Protein AF-A0A7R9KH87-F1 (afdb_monomer)

Radius of gyration: 23.52 Å; Cα contacts (8 Å, |Δi|>4): 520; chains: 1; bounding box: 60×55×58 Å

Secondary structure (DSSP, 8-state):
-PPPPHHHHHHHHHHHHHHH-THHHHS-TTTSEEEEPS--SSSEEEEEE--TT---S-SEEEEEE--STTGGG---------SSEEE--HHHHT-HHHHHHHHHHHHHHHT---SS-STHHHHHHHIIIIIGGGSHHHHHHHHSHHHHHHHHTT-HHHHH--HHHHHHHHHHHHHHTTPPEEEE-S---GGGEEEEEETTEEEEEE--GGG-EEEEHHHHHHHHHHTTT--TTSPP----HHHHHHHHHHHHHHHHHHH-THHHHSGGGSHHHHHHHHS--GGGS-----TTGGGS-PPPHHHHHHHHHHHHHHH-THHHHS-TTT-EEEE-S--SSEEEEEEE--TTS--S--EEEEEEE-GGGGGGT----EEEEE-

Sequence (379 aa):
MLHVSAEDRLNVYELCKTYLGGEWADVCADDLAIKPATGGVVSKLLYCFLPDTMSAKYSKVVVKYHDDLLADAGVNTTHLLTVNSHYFNASDDLNPKTVALLAQKLAKMHSQDMPIPKDRTEVYMRMIFEEWLKEPDIESLRHGLVRREIQKNNLKTLMSTDLVAEMAWVREVMVSLNSPVVFSHNDLNRRNILVTNNNSDVDVYIIDFDWSCYMYRGADLGDYFVNWCQQDYGPEVFPTDDQMLVFIDAYIRELTAINGNSFAQLEINSRQRLIKEAKPKAENRIKMKHNNIHNILIVSAEDRLNVYELCKTYLGGEWADVCADDLVIKPATGGFVNKLLYCFLPDTIPAKYPKVVVKYANDDLEEIGVNITHLLAMN

Solvent-accessible surface area (backbone atoms only — not comparable to full-atom values): 21996 Å² total; per-residue (Å²): 129,88,80,77,51,73,65,59,53,50,53,51,44,53,50,41,30,72,74,65,39,71,64,47,50,70,56,51,75,88,58,46,46,73,41,77,45,92,58,68,92,79,38,50,34,35,36,38,32,58,46,92,89,56,93,46,100,67,47,47,36,34,44,41,51,62,84,76,82,59,74,92,63,86,70,87,62,69,56,78,50,66,88,56,53,46,62,46,47,52,72,43,68,71,31,69,69,55,34,26,45,44,23,34,54,51,30,56,45,42,69,46,87,65,104,61,70,72,67,40,37,60,54,52,49,42,43,63,71,53,50,57,64,65,36,69,66,54,52,18,54,72,77,33,70,58,30,51,50,39,60,75,68,63,40,58,67,67,74,71,50,58,63,67,61,51,48,52,48,51,53,52,52,59,59,72,64,68,51,60,74,23,41,36,46,69,61,45,39,49,85,32,27,38,36,33,59,59,95,87,45,75,50,64,43,82,51,79,62,88,64,43,44,28,28,45,49,30,51,37,44,23,40,36,44,67,48,35,62,49,47,103,87,50,74,93,42,69,71,51,71,76,62,46,43,53,31,52,52,31,21,47,50,42,40,21,71,74,68,33,76,68,47,59,69,36,70,81,56,28,71,72,42,53,50,40,44,37,53,68,71,68,86,87,62,75,85,73,74,68,90,59,64,84,62,74,67,65,73,47,76,64,57,49,50,54,51,44,53,49,40,28,72,72,67,34,72,73,47,49,72,55,50,74,89,59,50,45,71,42,65,44,93,67,59,94,78,34,52,32,31,38,37,32,58,45,91,86,58,92,52,96,58,45,32,34,38,43,40,38,65,53,81,90,38,59,88,74,69,65,71,77,78,50,80,45,79,41,130

pLDDT: mean 73.92, std 18.5, range [27.06, 98.69]

Nearest PDB structures (foldseek):
  3g15-assembly1_A  TM=7.773E-01  e=1.548E-14  Homo sapiens
  4da5-assembly1_A  TM=7.658E-01  e=1.466E-14  Homo sapiens
  8bi5-assembly1_A  TM=7.638E-01  e=1.389E-14  Homo sapiens
  5fut-assembly1_A  TM=7.683E-01  e=2.033E-14  Homo sapiens
  3f2r-assembly1_A  TM=7.725E-01  e=3.504E-14  Homo sapiens

Mean predicted aligned error: 15.76 Å

InterPro domains:
  IPR011009 Protein kinase-like domain superfamily [SSF56112] (5-262)
  IPR011009 Protein kinase-like domain superfamily [SSF56112] (299-365)

Foldseek 3Di:
DDDQDPVNLVVVLVVQLPPVDDLSVVDDSVQWDKDWDPFDQFWTKIKIAHHPPDDDPARIFIAIDGDPPCPPPPDRDGDGDHDQKDQFAQVLLVDLVSLLQVLLVQLVQQPDDDPDDQCVAVVVLCCQLPVVCPPVVVVCCVPNPVVVVCVVLVVVVSNPDPVNVVSVVVSVLLVVLVADWGFHQLQLARSQKMWGQDPNDIHIDGHDSVVTDTHGPLSNLQNHQQRHNDDPLDPRDGDDLVSSCSSLVSNLVSNCVVVHPVSAVDPCSDSVSSCCSNQVDCPVDDPPVPVCPSSVFDQDPVNLVVVLCVQLVPVDDLSVVDDSVQKDKGWDDHCPFKTKIKIAHPPVRDDPQRIKIAIGGDPVCVVVVDDGDDIGGDD

Organism: NCBI:txid1979941

Structure (mmCIF, N/CA/C/O backbone):
data_AF-A0A7R9KH87-F1
#
_entry.id   AF-A0A7R9KH87-F1
#
loop_
_atom_site.group_PDB
_atom_site.id
_atom_site.type_symbol
_atom_site.label_atom_id
_atom_site.label_alt_id
_atom_site.label_comp_id
_atom_site.label_asym_id
_atom_site.label_entity_id
_atom_site.label_seq_id
_atom_site.pdbx_PDB_ins_code
_atom_site.Cartn_x
_atom_site.Cartn_y
_atom_site.Cartn_z
_atom_site.occupancy
_atom_site.B_iso_or_equiv
_atom_site.auth_seq_id
_atom_site.auth_comp_id
_atom_site.auth_asym_id
_atom_site.auth_atom_id
_atom_site.pdbx_PDB_model_num
ATOM 1 N N . MET A 1 1 ? 15.588 5.108 -27.211 1.00 34.94 1 MET A N 1
ATOM 2 C CA . MET A 1 1 ? 14.186 5.449 -26.874 1.00 34.94 1 MET A CA 1
ATOM 3 C C . MET A 1 1 ? 13.397 4.154 -26.884 1.00 34.94 1 MET A C 1
ATOM 5 O O . MET A 1 1 ? 13.546 3.414 -27.844 1.00 34.94 1 MET A O 1
ATOM 9 N N . LEU A 1 2 ? 12.632 3.854 -25.831 1.00 47.56 2 LEU A N 1
ATOM 10 C CA . LEU A 1 2 ? 11.713 2.708 -25.817 1.00 47.56 2 LEU A CA 1
ATOM 11 C C . LEU A 1 2 ? 10.670 2.895 -26.931 1.00 47.56 2 LEU A C 1
ATOM 13 O O . LEU A 1 2 ? 10.039 3.952 -26.999 1.00 47.56 2 LEU A O 1
ATOM 17 N N . HIS A 1 3 ? 10.538 1.912 -27.818 1.00 63.97 3 HIS A N 1
ATOM 18 C CA . HIS A 1 3 ? 9.621 1.957 -28.956 1.00 63.97 3 HIS A CA 1
ATOM 19 C C . HIS A 1 3 ? 8.266 1.357 -28.547 1.00 63.97 3 HIS A C 1
ATOM 21 O O . HIS A 1 3 ? 8.225 0.253 -28.014 1.00 63.97 3 HIS A O 1
ATOM 27 N N . VAL A 1 4 ? 7.162 2.071 -28.786 1.00 71.25 4 VAL A N 1
ATOM 28 C CA . VAL A 1 4 ? 5.791 1.546 -28.600 1.00 71.25 4 VAL A CA 1
ATOM 29 C C . VAL A 1 4 ? 5.431 0.719 -29.834 1.00 71.25 4 VAL A C 1
ATOM 31 O O . VAL A 1 4 ? 5.659 1.195 -30.947 1.00 71.25 4 VAL A O 1
ATOM 34 N N . SER A 1 5 ? 4.929 -0.509 -29.677 1.00 78.50 5 SER A N 1
ATOM 35 C CA . SER A 1 5 ? 4.616 -1.366 -30.831 1.00 78.50 5 SER A CA 1
ATOM 36 C C . SER A 1 5 ? 3.510 -0.744 -31.702 1.00 78.50 5 SER A C 1
ATOM 38 O O . SER A 1 5 ? 2.718 0.073 -31.232 1.00 78.50 5 SER A O 1
ATOM 40 N N . ALA A 1 6 ? 3.457 -1.093 -32.992 1.00 78.44 6 ALA A N 1
ATOM 41 C CA . ALA A 1 6 ? 2.403 -0.592 -33.882 1.00 78.44 6 ALA A CA 1
ATOM 42 C C . ALA A 1 6 ? 1.002 -1.034 -33.416 1.00 78.44 6 ALA A C 1
ATOM 44 O O . ALA A 1 6 ? 0.049 -0.266 -33.514 1.00 78.44 6 ALA A O 1
ATOM 45 N N . GLU A 1 7 ? 0.912 -2.242 -32.862 1.00 78.62 7 GLU A N 1
ATOM 46 C CA . GLU A 1 7 ? -0.296 -2.803 -32.259 1.00 78.62 7 GLU A CA 1
ATOM 47 C C . GLU A 1 7 ? -0.723 -2.022 -31.012 1.00 78.62 7 GLU A C 1
ATOM 49 O O . GLU A 1 7 ? -1.852 -1.543 -30.941 1.00 78.62 7 GLU A O 1
ATOM 54 N N . ASP A 1 8 ? 0.206 -1.780 -30.085 1.00 73.50 8 ASP A N 1
ATOM 55 C CA . ASP A 1 8 ? -0.040 -0.993 -28.878 1.00 73.50 8 ASP A CA 1
ATOM 56 C C . ASP A 1 8 ? -0.500 0.435 -29.237 1.00 73.50 8 ASP A C 1
ATOM 58 O O . ASP A 1 8 ? -1.404 0.980 -28.602 1.00 73.50 8 ASP A O 1
ATOM 62 N N . ARG A 1 9 ? 0.095 1.048 -30.276 1.00 82.62 9 ARG A N 1
ATOM 63 C CA . ARG A 1 9 ? -0.318 2.374 -30.775 1.00 82.62 9 ARG A CA 1
ATOM 64 C C . ARG A 1 9 ? -1.752 2.364 -31.299 1.00 82.62 9 ARG A C 1
ATOM 66 O O . ARG A 1 9 ? -2.493 3.299 -31.007 1.00 82.62 9 ARG A O 1
ATOM 73 N N . LEU A 1 10 ? -2.132 1.336 -32.059 1.00 80.75 10 LEU A N 1
ATOM 74 C CA . LEU A 1 10 ? -3.480 1.207 -32.611 1.00 80.75 10 LEU A CA 1
ATOM 75 C C . LEU A 1 10 ? -4.515 0.966 -31.505 1.00 80.75 10 LEU A C 1
ATOM 77 O O . LEU A 1 10 ? -5.517 1.673 -31.445 1.00 80.75 10 LEU A O 1
ATOM 81 N N . ASN A 1 11 ? -4.239 0.035 -30.592 1.00 75.31 11 ASN A N 1
ATOM 82 C CA . ASN A 1 11 ? -5.130 -0.294 -29.479 1.00 75.31 11 ASN A CA 1
ATOM 83 C C . ASN A 1 11 ? -5.398 0.931 -28.599 1.00 75.31 11 ASN A C 1
ATOM 85 O O . ASN A 1 11 ? -6.543 1.253 -28.284 1.00 75.31 11 ASN A O 1
ATOM 89 N N . VAL A 1 12 ? -4.345 1.667 -28.246 1.00 74.62 12 VAL A N 1
ATOM 90 C CA . VAL A 1 12 ? -4.466 2.877 -27.431 1.00 74.62 12 VAL A CA 1
ATOM 91 C C . VAL A 1 12 ? -5.172 4.015 -28.161 1.00 74.62 12 VAL A C 1
ATOM 93 O O . VAL A 1 12 ? -5.956 4.732 -27.536 1.00 74.62 12 VAL A O 1
ATOM 96 N N . TYR A 1 13 ? -4.932 4.177 -29.464 1.00 80.88 13 TYR A N 1
ATOM 97 C CA . TYR A 1 13 ? -5.671 5.134 -30.284 1.00 80.88 13 TYR A CA 1
ATOM 98 C C . TYR A 1 13 ? -7.179 4.849 -30.248 1.00 80.88 13 TYR A C 1
ATOM 100 O O . TYR A 1 13 ? -7.959 5.747 -29.926 1.00 80.88 13 TYR A O 1
ATOM 108 N N . GLU A 1 14 ? -7.586 3.601 -30.490 1.00 76.69 14 GLU A N 1
ATOM 109 C CA . GLU A 1 14 ? -9.001 3.209 -30.487 1.00 76.69 14 GLU A CA 1
ATOM 110 C C . GLU A 1 14 ? -9.648 3.361 -29.105 1.00 76.69 14 GLU A C 1
ATOM 112 O O . GLU A 1 14 ? -10.781 3.840 -29.001 1.00 76.69 14 GLU A O 1
ATOM 117 N N . LEU A 1 15 ? -8.923 3.042 -28.026 1.00 71.00 15 LEU A N 1
ATOM 118 C CA . LEU A 1 15 ? -9.381 3.292 -26.656 1.00 71.00 15 LEU A CA 1
ATOM 119 C C . LEU A 1 15 ? -9.614 4.788 -26.407 1.00 71.00 15 LEU A C 1
ATOM 121 O O . LEU A 1 15 ? -10.678 5.181 -25.925 1.00 71.00 15 LEU A O 1
ATOM 125 N N . CYS A 1 16 ? -8.652 5.641 -26.766 1.00 69.88 16 CYS A N 1
ATOM 126 C CA . CYS A 1 16 ? -8.784 7.086 -26.584 1.00 69.88 16 CYS A CA 1
ATOM 127 C C . CYS A 1 16 ? -9.973 7.642 -27.380 1.00 69.88 16 CYS A C 1
ATOM 129 O O . CYS A 1 16 ? -10.794 8.384 -26.839 1.00 69.88 16 CYS A O 1
ATOM 131 N N . LYS A 1 17 ? -10.104 7.230 -28.643 1.00 74.75 17 LYS A N 1
ATOM 132 C CA . LYS A 1 17 ? -11.184 7.646 -29.540 1.00 74.75 17 LYS A CA 1
ATOM 133 C C . LYS A 1 17 ? -12.562 7.241 -29.025 1.00 74.75 17 LYS A C 1
ATOM 135 O O . LYS A 1 17 ? -13.494 8.044 -29.048 1.00 74.75 17 LYS A O 1
ATOM 140 N N . THR A 1 18 ? -12.682 6.008 -28.539 1.00 69.06 18 THR A N 1
ATOM 141 C CA . THR A 1 18 ? -13.953 5.429 -28.089 1.00 69.06 18 THR A CA 1
ATOM 142 C C . THR A 1 18 ? -14.422 6.030 -26.767 1.00 69.06 18 THR A C 1
ATOM 144 O O . THR A 1 18 ? -15.608 6.320 -26.614 1.00 69.06 18 THR A O 1
ATOM 147 N N . TYR A 1 19 ? -13.513 6.216 -25.806 1.00 62.75 19 TYR A N 1
ATOM 148 C CA . TYR A 1 19 ? -13.894 6.493 -24.417 1.00 62.75 19 TYR A CA 1
ATOM 149 C C . TYR A 1 19 ? -13.725 7.952 -23.979 1.00 62.75 19 TYR A C 1
ATOM 151 O O . TYR A 1 19 ? -14.351 8.351 -22.997 1.00 62.75 19 TYR A O 1
ATOM 159 N N . LEU A 1 20 ? -12.910 8.761 -24.667 1.00 66.62 20 LEU A N 1
ATOM 160 C CA . LEU A 1 20 ? -12.626 10.139 -24.234 1.00 66.62 20 LEU A CA 1
ATOM 161 C C . LEU A 1 20 ? -13.507 11.190 -24.913 1.00 66.62 20 LEU A C 1
ATOM 163 O O . LEU A 1 20 ? -13.789 12.224 -24.306 1.00 66.62 20 LEU A O 1
ATOM 167 N N . GLY A 1 21 ? -13.978 10.917 -26.133 1.00 70.75 21 GLY A N 1
ATOM 168 C CA . GLY A 1 21 ? -14.825 11.835 -26.896 1.00 70.75 21 GLY A CA 1
ATOM 169 C C . GLY A 1 21 ? -14.150 13.176 -27.229 1.00 70.75 21 GLY A C 1
ATOM 170 O O . GLY A 1 21 ? -12.960 13.381 -26.989 1.00 70.75 21 GLY A O 1
ATOM 171 N N . GLY A 1 22 ? -14.918 14.108 -27.801 1.00 83.12 22 GLY A N 1
ATOM 172 C CA . GLY A 1 22 ? -14.420 15.438 -28.180 1.00 83.12 22 GLY A CA 1
ATOM 173 C C . GLY A 1 22 ? -13.220 15.365 -29.127 1.00 83.12 22 GLY A C 1
ATOM 174 O O . GLY A 1 22 ? -13.193 14.553 -30.047 1.00 83.12 22 GLY A O 1
ATOM 175 N N . GLU A 1 23 ? -12.190 16.159 -28.850 1.00 84.38 23 GLU A N 1
ATOM 176 C CA . GLU A 1 23 ? -10.963 16.230 -29.649 1.00 84.38 23 GLU A CA 1
ATOM 177 C C . GLU A 1 23 ? -10.224 14.882 -29.744 1.00 84.38 23 GLU A C 1
ATOM 179 O O . GLU A 1 23 ? -9.516 14.636 -30.717 1.00 84.38 23 GLU A O 1
ATOM 184 N N . TRP A 1 24 ? -10.410 13.977 -28.775 1.00 80.19 24 TRP A N 1
ATOM 185 C CA . TRP A 1 24 ? -9.854 12.619 -28.822 1.00 80.19 24 TRP A CA 1
ATOM 186 C C . TRP A 1 24 ? -10.587 11.700 -29.798 1.00 80.19 24 TRP A C 1
ATOM 188 O O . TRP A 1 24 ? -9.988 10.744 -30.283 1.00 80.19 24 TRP A O 1
ATOM 198 N N . ALA A 1 25 ? -11.858 11.977 -30.101 1.00 84.06 25 ALA A N 1
ATOM 199 C CA . ALA A 1 25 ? -12.589 11.261 -31.143 1.00 84.06 25 ALA A CA 1
ATOM 200 C C . ALA A 1 25 ? -12.185 11.728 -32.556 1.00 84.06 25 ALA A C 1
ATOM 202 O O . ALA A 1 25 ? -12.235 10.939 -33.503 1.00 84.06 25 ALA A O 1
ATOM 203 N N . ASP A 1 26 ? -11.763 12.993 -32.671 1.00 89.38 26 ASP A N 1
ATOM 204 C CA . ASP A 1 26 ? -11.466 13.671 -33.938 1.00 89.38 26 ASP A CA 1
ATOM 205 C C . ASP A 1 26 ? -9.986 13.588 -34.359 1.00 89.38 26 ASP A C 1
ATOM 207 O O . ASP A 1 26 ? -9.663 13.810 -35.528 1.00 89.38 26 ASP A O 1
ATOM 211 N N . VAL A 1 27 ? -9.071 13.278 -33.433 1.00 89.62 27 VAL A N 1
ATOM 212 C CA . VAL A 1 27 ? -7.630 13.180 -33.720 1.00 89.62 27 VAL A CA 1
ATOM 213 C C . VAL A 1 27 ? -7.310 12.015 -34.671 1.00 89.62 27 VAL A C 1
ATOM 215 O O . VAL A 1 27 ? -7.882 10.922 -34.586 1.00 89.62 27 VAL A O 1
ATOM 218 N N . CYS A 1 28 ? -6.363 12.233 -35.588 1.00 90.56 28 CYS A N 1
ATOM 219 C CA . CYS A 1 28 ? -5.818 11.177 -36.441 1.00 90.56 28 CYS A CA 1
ATOM 220 C C . CYS A 1 28 ? -4.821 10.302 -35.660 1.00 90.56 28 CYS A C 1
ATOM 222 O O . CYS A 1 28 ? -4.085 10.798 -34.807 1.00 90.56 28 CYS A O 1
ATOM 224 N N . ALA A 1 29 ? -4.747 9.007 -35.981 1.00 86.00 29 ALA A N 1
ATOM 225 C CA . ALA A 1 29 ? -3.825 8.069 -35.334 1.00 86.00 29 ALA A CA 1
ATOM 226 C C . ALA A 1 29 ? -2.342 8.471 -35.474 1.00 86.00 29 ALA A C 1
ATOM 228 O O . ALA A 1 29 ? -1.548 8.245 -34.556 1.00 86.00 29 ALA A O 1
ATOM 229 N N . ASP A 1 30 ? -1.978 9.097 -36.598 1.00 86.69 30 ASP A N 1
ATOM 230 C CA . ASP A 1 30 ? -0.610 9.556 -36.870 1.00 86.69 30 ASP A CA 1
ATOM 231 C C . ASP A 1 30 ? -0.237 10.808 -36.063 1.00 86.69 30 ASP A C 1
ATOM 233 O O . ASP A 1 30 ? 0.921 10.986 -35.682 1.00 86.69 30 ASP A O 1
ATOM 237 N N . ASP A 1 31 ? -1.231 11.641 -35.751 1.00 88.25 31 ASP A N 1
ATOM 238 C CA . ASP A 1 31 ? -1.051 12.890 -35.010 1.00 88.25 31 ASP A CA 1
ATOM 239 C C . ASP A 1 31 ? -1.076 12.671 -33.489 1.00 88.25 31 ASP A C 1
ATOM 241 O O . ASP A 1 31 ? -0.607 13.515 -32.720 1.00 88.25 31 ASP A O 1
ATOM 245 N N . LEU A 1 32 ? -1.582 11.520 -33.033 1.00 85.06 32 LEU A N 1
ATOM 246 C CA . LEU A 1 32 ? -1.559 11.149 -31.627 1.00 85.06 32 LEU A CA 1
ATOM 247 C C . LEU A 1 32 ? -0.141 10.729 -31.210 1.00 85.06 32 LEU A C 1
ATOM 249 O O . LEU A 1 32 ? 0.383 9.669 -31.583 1.00 85.06 32 LEU A O 1
ATOM 253 N N . ALA A 1 33 ? 0.496 11.554 -30.378 1.00 87.12 33 ALA A N 1
ATOM 254 C CA . ALA A 1 33 ? 1.787 11.205 -29.809 1.00 87.12 33 ALA A CA 1
ATOM 255 C C . ALA A 1 33 ? 1.585 10.205 -28.665 1.00 87.12 33 ALA A C 1
ATOM 257 O O . ALA A 1 33 ? 0.835 10.466 -27.727 1.00 87.12 33 ALA A O 1
ATOM 258 N N . ILE A 1 34 ? 2.284 9.069 -28.726 1.00 81.94 34 ILE A N 1
ATOM 259 C CA . ILE A 1 34 ? 2.217 8.001 -27.721 1.00 81.94 34 ILE A CA 1
ATOM 260 C C . ILE A 1 34 ? 3.631 7.717 -27.223 1.00 81.94 34 ILE A C 1
ATOM 262 O O . ILE A 1 34 ? 4.554 7.539 -28.022 1.00 81.94 34 ILE A O 1
ATOM 266 N N . LYS A 1 35 ? 3.813 7.699 -25.902 1.00 79.19 35 LYS A N 1
ATOM 267 C CA . LYS A 1 35 ? 5.099 7.444 -25.246 1.00 79.19 35 LYS A CA 1
ATOM 268 C C . LYS A 1 35 ? 4.932 6.386 -24.157 1.00 79.19 35 LYS A C 1
ATOM 270 O O . LYS A 1 35 ? 3.928 6.419 -23.450 1.00 79.19 35 LYS A O 1
ATOM 275 N N . PRO A 1 36 ? 5.911 5.488 -23.966 1.00 70.75 36 PRO A N 1
ATOM 276 C CA . PRO A 1 36 ? 5.871 4.558 -22.851 1.00 70.75 36 PRO A CA 1
ATOM 277 C C . PRO A 1 36 ? 5.933 5.320 -21.528 1.00 70.75 36 PRO A C 1
ATOM 279 O O . PRO A 1 36 ? 6.721 6.259 -21.378 1.00 70.75 36 PRO A O 1
ATOM 282 N N . ALA A 1 37 ? 5.087 4.922 -20.583 1.00 64.31 37 ALA A N 1
ATOM 283 C CA . ALA A 1 37 ? 5.127 5.398 -19.214 1.00 64.31 37 ALA A CA 1
ATOM 284 C C . ALA A 1 37 ? 5.844 4.370 -18.332 1.00 64.31 37 ALA A C 1
ATOM 286 O O . ALA A 1 37 ? 5.761 3.164 -18.549 1.00 64.31 37 ALA A O 1
ATOM 287 N N . THR A 1 38 ? 6.571 4.850 -17.327 1.00 56.78 38 THR A N 1
ATOM 288 C CA . THR A 1 38 ? 7.152 3.991 -16.292 1.00 56.78 38 THR A CA 1
ATOM 289 C C . THR A 1 38 ? 6.113 3.759 -15.197 1.00 56.78 38 THR A C 1
ATOM 291 O O . THR A 1 38 ? 5.598 4.733 -14.648 1.00 56.78 38 THR A O 1
ATOM 294 N N . GLY A 1 39 ? 5.822 2.502 -14.868 1.00 49.59 39 GLY A N 1
ATOM 295 C CA . GLY A 1 39 ? 4.829 2.109 -13.859 1.00 49.59 39 GLY A CA 1
ATOM 296 C C . GLY A 1 39 ? 4.020 0.897 -14.329 1.00 49.59 39 GLY A C 1
ATOM 297 O O . GLY A 1 39 ? 4.008 0.617 -15.524 1.00 49.59 39 GLY A O 1
ATOM 298 N N . GLY A 1 40 ? 3.384 0.183 -13.398 1.00 45.53 40 GLY A N 1
ATOM 299 C CA . GLY A 1 40 ? 2.693 -1.081 -13.676 1.00 45.53 40 GLY A CA 1
ATOM 300 C C . GLY A 1 40 ? 3.653 -2.275 -13.729 1.00 45.53 40 GLY A C 1
ATOM 301 O O . GLY A 1 40 ? 4.636 -2.278 -14.467 1.00 45.53 40 GLY A O 1
ATOM 302 N N . VAL A 1 41 ? 3.402 -3.288 -12.898 1.00 46.97 41 VAL A N 1
ATOM 303 C CA . VAL A 1 41 ? 4.165 -4.554 -12.912 1.00 46.97 41 VAL A CA 1
ATOM 304 C C . VAL A 1 41 ? 3.506 -5.578 -13.844 1.00 46.97 41 VAL A C 1
ATOM 306 O O . VAL A 1 41 ? 4.196 -6.372 -14.478 1.00 46.97 41 VAL A O 1
ATOM 309 N N . VAL A 1 42 ? 2.176 -5.504 -13.949 1.00 50.66 42 VAL A N 1
ATOM 310 C CA . VAL A 1 42 ? 1.292 -6.456 -14.649 1.00 50.66 42 VAL A CA 1
ATOM 311 C C . VAL A 1 42 ? 0.529 -5.817 -15.819 1.00 50.66 42 VAL A C 1
ATOM 313 O O . VAL A 1 42 ? -0.269 -6.475 -16.482 1.00 50.66 42 VAL A O 1
ATOM 316 N N . SER A 1 43 ? 0.733 -4.521 -16.053 1.00 56.97 43 SER A N 1
ATOM 317 C CA . SER A 1 43 ? 0.029 -3.728 -17.061 1.00 56.97 43 SER A CA 1
ATOM 318 C C . SER A 1 43 ? 1.005 -2.893 -17.876 1.00 56.97 43 SER A C 1
ATOM 320 O O . SER A 1 43 ? 2.076 -2.510 -17.399 1.00 56.97 43 SER A O 1
ATOM 322 N N . LYS A 1 44 ? 0.618 -2.587 -19.113 1.00 63.06 44 LYS A N 1
ATOM 323 C CA . LYS A 1 44 ? 1.289 -1.594 -19.946 1.00 63.06 44 LYS A CA 1
ATOM 324 C C . LYS A 1 44 ? 0.682 -0.222 -19.672 1.00 63.06 44 LYS A C 1
ATOM 326 O O . LYS A 1 44 ? -0.535 -0.057 -19.728 1.00 63.06 44 LYS A O 1
ATOM 331 N N . LEU A 1 45 ? 1.540 0.770 -19.425 1.00 65.69 45 LEU A N 1
ATOM 332 C CA . LEU A 1 45 ? 1.154 2.176 -19.303 1.00 65.69 45 LEU A CA 1
ATOM 333 C C . LEU A 1 45 ? 1.706 2.986 -20.479 1.00 65.69 45 LEU A C 1
ATOM 335 O O . LEU A 1 45 ? 2.915 2.998 -20.726 1.00 65.69 45 LEU A O 1
ATOM 339 N N . LEU A 1 46 ? 0.831 3.711 -21.175 1.00 68.25 46 LEU A N 1
ATOM 340 C CA . LEU A 1 46 ? 1.184 4.573 -22.303 1.00 68.25 46 LEU A CA 1
ATOM 341 C C . LEU A 1 46 ? 0.653 5.999 -22.090 1.00 68.25 46 LEU A C 1
ATOM 343 O O . LEU A 1 46 ? -0.543 6.209 -21.909 1.00 68.25 46 LEU A O 1
ATOM 347 N N . TYR A 1 47 ? 1.541 6.994 -22.134 1.00 74.25 47 TYR A N 1
ATOM 348 C CA . TYR A 1 47 ? 1.162 8.406 -22.197 1.00 74.25 47 TYR A CA 1
ATOM 349 C C . TYR A 1 47 ? 0.709 8.756 -23.612 1.00 74.25 47 TYR A C 1
ATOM 351 O O . TYR A 1 47 ? 1.474 8.562 -24.558 1.00 74.25 47 TYR A O 1
ATOM 359 N N . CYS A 1 48 ? -0.474 9.345 -23.748 1.00 76.56 48 CYS A N 1
ATOM 360 C CA . CYS A 1 48 ? -1.012 9.820 -25.019 1.00 76.56 48 CYS A CA 1
ATOM 361 C C . CYS A 1 48 ? -1.207 11.332 -24.962 1.00 76.56 48 CYS A C 1
ATOM 363 O O . CYS A 1 48 ? -1.659 11.868 -23.948 1.00 76.56 48 CYS A O 1
ATOM 365 N N . PHE A 1 49 ? -0.862 12.022 -26.045 1.00 83.69 49 PHE A N 1
ATOM 366 C CA . PHE A 1 49 ? -0.916 13.476 -26.140 1.00 83.69 49 PHE A CA 1
ATOM 367 C C . PHE A 1 49 ? -1.652 13.863 -27.417 1.00 83.69 49 PHE A C 1
ATOM 369 O O . PHE A 1 49 ? -1.267 13.426 -28.505 1.00 83.69 49 PHE A O 1
ATOM 376 N N . LEU A 1 50 ? -2.675 14.704 -27.278 1.00 80.88 50 LEU A N 1
ATOM 377 C CA . LEU A 1 50 ? -3.252 15.404 -28.416 1.00 80.88 50 LEU A CA 1
ATOM 378 C C . LEU A 1 50 ? -2.228 16.390 -29.000 1.00 80.88 50 LEU A C 1
ATOM 380 O O . LEU A 1 50 ? -1.390 16.911 -28.254 1.00 80.88 50 LEU A O 1
ATOM 384 N N . PRO A 1 51 ? -2.306 16.678 -30.309 1.00 87.44 51 PRO A N 1
ATOM 385 C CA . PRO A 1 51 ? -1.537 17.747 -30.931 1.00 87.44 51 PRO A CA 1
ATOM 386 C C . PRO A 1 51 ? -1.759 19.087 -30.227 1.00 87.44 51 PRO A C 1
ATOM 388 O O . PRO A 1 51 ? -2.882 19.409 -29.841 1.00 87.44 51 PRO A O 1
ATOM 391 N N . ASP A 1 52 ? -0.716 19.919 -30.153 1.00 83.81 52 ASP A N 1
ATOM 392 C CA . ASP A 1 52 ? -0.797 21.267 -29.562 1.00 83.81 52 ASP A CA 1
ATOM 393 C C . ASP A 1 52 ? -1.819 22.180 -30.277 1.00 83.81 52 ASP A C 1
ATOM 395 O O . ASP A 1 52 ? -2.233 23.207 -29.741 1.00 83.81 52 ASP A O 1
ATOM 399 N N . THR A 1 53 ? -2.240 21.812 -31.491 1.00 85.50 53 THR A N 1
ATOM 400 C CA . THR A 1 53 ? -3.275 22.497 -32.275 1.00 85.50 53 THR A CA 1
ATOM 401 C C . THR A 1 53 ? -4.702 22.212 -31.797 1.00 85.50 53 THR A C 1
ATOM 403 O O . THR A 1 53 ? -5.617 22.932 -32.198 1.00 85.50 53 THR A O 1
ATOM 406 N N . MET A 1 54 ? -4.917 21.197 -30.951 1.00 83.44 54 MET A N 1
ATOM 407 C CA . MET A 1 54 ? -6.234 20.816 -30.432 1.00 83.44 54 MET A CA 1
ATOM 408 C C . MET A 1 54 ? -6.419 21.297 -28.987 1.00 83.44 54 MET A C 1
ATOM 410 O O . MET A 1 54 ? -5.606 21.031 -28.104 1.00 83.44 54 MET A O 1
ATOM 414 N N . SER A 1 55 ? -7.524 21.999 -28.729 1.00 76.19 55 SER A N 1
ATOM 415 C CA . SER A 1 55 ? -7.828 22.598 -27.426 1.00 76.19 55 SER A CA 1
ATOM 416 C C . SER A 1 55 ? -8.834 21.751 -26.648 1.00 76.19 55 SER A C 1
ATOM 418 O O . SER A 1 55 ? -10.007 22.100 -26.569 1.00 76.19 55 SER A O 1
ATOM 420 N N . ALA A 1 56 ? -8.366 20.667 -26.034 1.00 70.56 56 ALA A N 1
ATOM 421 C CA . ALA A 1 56 ? -9.196 19.789 -25.210 1.00 70.56 56 ALA A CA 1
ATOM 422 C C . ALA A 1 56 ? -9.127 20.147 -23.718 1.00 70.56 56 ALA A C 1
ATOM 424 O O . ALA A 1 56 ? -8.110 20.641 -23.227 1.00 70.56 56 ALA A O 1
ATOM 425 N N . LYS A 1 57 ? -10.175 19.789 -22.958 1.00 60.56 57 LYS A N 1
ATOM 426 C CA . LYS A 1 57 ? -10.174 19.875 -21.480 1.00 60.56 57 LYS A CA 1
ATOM 427 C C . LYS A 1 57 ? -8.990 19.119 -20.861 1.00 60.56 57 LYS A C 1
ATOM 429 O O . LYS A 1 57 ? -8.412 19.571 -19.875 1.00 60.56 57 LYS A O 1
ATOM 434 N N . TYR A 1 58 ? -8.635 17.983 -21.458 1.00 67.31 58 TYR A N 1
ATOM 435 C CA . TYR A 1 58 ? -7.437 17.214 -21.148 1.00 67.31 58 TYR A CA 1
ATOM 436 C C . TYR A 1 58 ? -6.723 16.920 -22.463 1.00 67.31 58 TYR A C 1
ATOM 438 O O . TYR A 1 58 ? -7.222 16.136 -23.261 1.00 67.31 58 TYR A O 1
ATOM 446 N N . SER A 1 59 ? -5.572 17.547 -22.704 1.00 73.25 59 SER A N 1
ATOM 447 C CA . SER A 1 59 ? -4.758 17.301 -23.904 1.00 73.25 59 SER A CA 1
ATOM 448 C C . SER A 1 59 ? -3.784 16.135 -23.743 1.00 73.25 59 SER A C 1
ATOM 450 O O . SER A 1 59 ? -3.035 15.813 -24.662 1.00 73.25 59 SER A O 1
ATOM 452 N N . LYS A 1 60 ? -3.759 15.508 -22.561 1.00 74.44 60 LYS A N 1
ATOM 453 C CA . LYS A 1 60 ? -2.818 14.446 -22.215 1.00 74.44 60 LYS A CA 1
ATOM 454 C C . LYS A 1 60 ? -3.462 13.429 -21.280 1.00 74.44 60 LYS A C 1
ATOM 456 O O . LYS A 1 60 ? -4.138 13.830 -20.331 1.00 74.44 60 LYS A O 1
ATOM 461 N N . VAL A 1 61 ? -3.225 12.147 -21.537 1.00 66.81 61 VAL A N 1
ATOM 462 C CA . VAL A 1 61 ? -3.821 11.017 -20.811 1.00 66.81 61 VAL A CA 1
ATOM 463 C C . VAL A 1 61 ? -2.817 9.891 -20.609 1.00 66.81 61 VAL A C 1
ATOM 465 O O . VAL A 1 61 ? -1.844 9.777 -21.352 1.00 66.81 61 VAL A O 1
ATOM 468 N N . VAL A 1 62 ? -3.068 9.040 -19.620 1.00 66.88 62 VAL A N 1
ATOM 469 C CA . VAL A 1 62 ? -2.392 7.748 -19.462 1.00 66.88 62 VAL A CA 1
ATOM 470 C C . VAL A 1 62 ? -3.401 6.669 -19.820 1.00 66.88 62 VAL A C 1
ATOM 472 O O . VAL A 1 62 ? -4.539 6.725 -19.366 1.00 66.88 62 VAL A O 1
ATOM 475 N N . VAL A 1 63 ? -3.001 5.708 -20.644 1.00 65.06 63 VAL A N 1
ATOM 476 C CA . VAL A 1 63 ? -3.793 4.516 -20.941 1.00 65.06 63 VAL A CA 1
ATOM 477 C C . VAL A 1 63 ? -3.104 3.322 -20.305 1.00 65.06 63 VAL A C 1
ATOM 479 O O . VAL A 1 63 ? -1.917 3.087 -20.540 1.00 65.06 63 VAL A O 1
ATOM 482 N N . LYS A 1 64 ? -3.866 2.601 -19.484 1.00 64.12 64 LYS A N 1
ATOM 483 C CA . LYS A 1 64 ? -3.480 1.346 -18.847 1.00 64.12 64 LYS A CA 1
ATOM 484 C C . LYS A 1 64 ? -4.267 0.214 -19.495 1.00 64.12 64 LYS A C 1
ATOM 486 O O . LYS A 1 64 ? -5.483 0.324 -19.619 1.00 64.12 64 LYS A O 1
ATOM 491 N N . TYR A 1 65 ? -3.582 -0.846 -19.903 1.00 60.44 65 TYR A N 1
ATOM 492 C CA . TYR A 1 65 ? -4.211 -2.086 -20.360 1.00 60.44 65 TYR A CA 1
ATOM 493 C C . TYR A 1 65 ? -3.296 -3.281 -20.071 1.00 60.44 65 TYR A C 1
ATOM 495 O O . TYR A 1 65 ? -2.101 -3.117 -19.804 1.00 60.44 65 TYR A O 1
ATOM 503 N N . HIS A 1 66 ? -3.872 -4.479 -20.077 1.00 60.72 66 HIS A N 1
ATOM 504 C CA . HIS A 1 66 ? -3.175 -5.732 -19.799 1.00 60.72 66 HIS A CA 1
ATOM 505 C C . HIS A 1 66 ? -2.981 -6.519 -21.097 1.00 60.72 66 HIS A C 1
ATOM 507 O O . HIS A 1 66 ? -3.881 -6.538 -21.934 1.00 60.72 66 HIS A O 1
ATOM 513 N N . ASP A 1 67 ? -1.828 -7.173 -21.248 1.00 53.81 67 ASP A N 1
ATOM 514 C CA . ASP A 1 67 ? -1.571 -8.098 -22.355 1.00 53.81 67 ASP A CA 1
ATOM 515 C C . ASP A 1 67 ? -2.338 -9.404 -22.096 1.00 53.81 67 ASP A C 1
ATOM 517 O O . ASP A 1 67 ? -1.865 -10.256 -21.352 1.00 53.81 67 ASP A O 1
ATOM 521 N N . ASP A 1 68 ? -3.557 -9.504 -22.635 1.00 48.41 68 ASP A N 1
ATOM 522 C CA . ASP A 1 68 ? -4.375 -10.707 -22.895 1.00 48.41 68 ASP A CA 1
ATOM 523 C C . ASP A 1 68 ? -4.594 -11.777 -21.794 1.00 48.41 68 ASP A C 1
ATOM 525 O O . ASP A 1 68 ? -5.363 -12.713 -22.004 1.00 48.41 68 ASP A O 1
ATOM 529 N N . LEU A 1 69 ? -4.048 -11.648 -20.582 1.00 36.88 69 LEU A N 1
ATOM 530 C CA . LEU A 1 69 ? -4.219 -12.627 -19.492 1.00 36.88 69 LEU A CA 1
ATOM 531 C C . LEU A 1 69 ? -5.470 -12.404 -18.620 1.00 36.88 69 LEU A C 1
ATOM 533 O O . LEU A 1 69 ? -5.762 -13.220 -17.750 1.00 36.88 69 LEU A O 1
ATOM 537 N N . LEU A 1 70 ? -6.233 -11.332 -18.854 1.00 37.88 70 LEU A N 1
ATOM 538 C CA . LEU A 1 70 ? -7.468 -11.009 -18.114 1.00 37.88 70 LEU A CA 1
ATOM 539 C C . LEU A 1 70 ? -8.703 -10.857 -19.019 1.00 37.88 70 LEU A C 1
ATOM 541 O O . LEU A 1 70 ? -9.730 -10.328 -18.588 1.00 37.88 70 LEU A O 1
ATOM 545 N N . ALA A 1 71 ? -8.637 -11.362 -20.256 1.00 34.91 71 ALA A N 1
ATOM 546 C CA . ALA A 1 71 ? -9.744 -11.309 -21.215 1.00 34.91 71 ALA A CA 1
ATOM 547 C C . ALA A 1 71 ? -11.037 -11.999 -20.716 1.00 34.91 71 ALA A C 1
ATOM 549 O O . ALA A 1 71 ? -12.125 -11.652 -21.172 1.00 34.91 71 ALA A O 1
ATOM 550 N N . ASP A 1 72 ? -10.951 -12.896 -19.727 1.00 30.56 72 ASP A N 1
ATOM 551 C CA . ASP A 1 72 ? -12.112 -13.609 -19.170 1.00 30.56 72 ASP A CA 1
ATOM 552 C C . ASP A 1 72 ? -12.853 -12.865 -18.046 1.00 30.56 72 ASP A C 1
ATOM 554 O O . ASP A 1 72 ? -13.906 -13.318 -17.592 1.00 30.56 72 ASP A O 1
ATOM 558 N N . ALA A 1 73 ? -12.367 -11.700 -17.608 1.00 28.16 73 ALA A N 1
ATOM 559 C CA . ALA A 1 73 ? -12.991 -10.953 -16.519 1.00 28.16 73 ALA A CA 1
ATOM 560 C C . ALA A 1 73 ? -13.309 -9.497 -16.873 1.00 28.16 73 ALA A C 1
ATOM 562 O O . ALA A 1 73 ? -13.186 -8.649 -16.009 1.00 28.16 73 ALA A O 1
ATOM 563 N N . GLY A 1 74 ? -13.732 -9.187 -18.104 1.00 29.59 74 GLY A N 1
ATOM 564 C CA . GLY A 1 74 ? -14.593 -8.031 -18.433 1.00 29.59 74 GLY A CA 1
ATOM 565 C C . GLY A 1 74 ? -14.255 -6.632 -17.876 1.00 29.59 74 GLY A C 1
ATOM 566 O O . GLY A 1 74 ? -15.139 -5.775 -17.864 1.00 29.59 74 GLY A O 1
ATOM 567 N N . VAL A 1 75 ? -13.032 -6.363 -17.419 1.00 33.38 75 VAL A N 1
ATOM 568 C CA . VAL A 1 75 ? -12.645 -5.093 -16.791 1.00 33.38 75 VAL A CA 1
ATOM 569 C C . VAL A 1 75 ? -11.538 -4.457 -17.629 1.00 33.38 75 VAL A C 1
ATOM 571 O O . VAL A 1 75 ? -10.351 -4.633 -17.387 1.00 33.38 75 VAL A O 1
ATOM 574 N N . ASN A 1 76 ? -11.950 -3.697 -18.644 1.00 35.41 76 ASN A N 1
ATOM 575 C CA . ASN A 1 76 ? -11.087 -2.745 -19.343 1.00 35.41 76 ASN A CA 1
ATOM 576 C C . ASN A 1 76 ? -11.000 -1.457 -18.507 1.00 35.41 76 ASN A C 1
ATOM 578 O O . ASN A 1 76 ? -11.773 -0.520 -18.717 1.00 35.41 76 ASN A O 1
ATOM 582 N N . THR A 1 77 ? -10.099 -1.390 -17.529 1.00 39.59 77 THR A N 1
ATOM 583 C CA . THR A 1 77 ? -9.900 -0.180 -16.713 1.00 39.59 77 THR A CA 1
ATOM 584 C C . THR A 1 77 ? -8.924 0.789 -17.379 1.00 39.59 77 THR A C 1
ATOM 586 O O . THR A 1 77 ? -7.717 0.767 -17.159 1.00 39.59 77 THR A O 1
ATOM 589 N N . THR A 1 78 ? -9.467 1.714 -18.176 1.00 39.22 78 THR A N 1
ATOM 590 C CA . THR A 1 78 ? -8.734 2.912 -18.620 1.00 39.22 78 THR A CA 1
ATOM 591 C C . THR A 1 78 ? -8.729 3.948 -17.488 1.00 39.22 78 THR A C 1
ATOM 593 O O . THR A 1 78 ? -9.761 4.555 -17.200 1.00 39.22 78 THR A O 1
ATOM 596 N N . HIS A 1 79 ? -7.581 4.174 -16.840 1.00 44.25 79 HIS A N 1
ATOM 597 C CA . HIS A 1 79 ? -7.416 5.229 -15.830 1.00 44.25 79 HIS A CA 1
ATOM 598 C C . HIS A 1 79 ? -6.701 6.455 -16.409 1.00 44.25 79 HIS A C 1
ATOM 600 O O . HIS A 1 79 ? -5.510 6.422 -16.697 1.00 44.25 79 HIS A O 1
ATOM 606 N N . LEU A 1 80 ? -7.440 7.557 -16.533 1.00 43.81 80 LEU A N 1
ATOM 607 C CA . LEU A 1 80 ? -6.974 8.842 -17.052 1.00 43.81 80 LEU A CA 1
ATOM 608 C C . LEU A 1 80 ? -6.285 9.663 -15.958 1.00 43.81 80 LEU A C 1
ATOM 610 O O . LEU A 1 80 ? -6.941 10.085 -15.006 1.00 43.81 80 LEU A O 1
ATOM 614 N N . LEU A 1 81 ? -4.986 9.932 -16.102 1.00 50.00 81 LEU A N 1
ATOM 615 C CA . LEU A 1 81 ? -4.209 10.727 -15.142 1.00 50.00 81 LEU A CA 1
ATOM 616 C C . LEU A 1 81 ? -3.536 11.929 -15.815 1.00 50.00 81 LEU A C 1
ATOM 618 O O . LEU A 1 81 ? -3.106 11.861 -16.967 1.00 50.00 81 LEU A O 1
ATOM 622 N N . THR A 1 82 ? -3.514 13.060 -15.104 1.00 46.81 82 THR A N 1
ATOM 623 C CA . THR A 1 82 ? -3.060 14.369 -15.602 1.00 46.81 82 THR A CA 1
ATOM 624 C C . THR A 1 82 ? -1.534 14.513 -15.531 1.00 46.81 82 THR A C 1
ATOM 626 O O . THR A 1 82 ? -0.873 13.911 -14.699 1.00 46.81 82 THR A O 1
ATOM 629 N N . VAL A 1 83 ? -0.950 15.335 -16.412 1.00 51.44 83 VAL A N 1
ATOM 630 C CA . VAL A 1 83 ? 0.510 15.380 -16.672 1.00 51.44 83 VAL A CA 1
ATOM 631 C C . VAL A 1 83 ? 1.335 16.235 -15.691 1.00 51.44 83 VAL A C 1
ATOM 633 O O . VAL A 1 83 ? 2.555 16.280 -15.802 1.00 51.44 83 VAL A O 1
ATOM 636 N N . ASN A 1 84 ? 0.717 16.840 -14.674 1.00 65.06 84 ASN A N 1
ATOM 637 C CA . ASN A 1 84 ? 1.431 17.548 -13.597 1.00 65.06 84 ASN A CA 1
ATOM 638 C C . ASN A 1 84 ? 1.428 16.741 -12.290 1.00 65.06 84 ASN A C 1
ATOM 640 O O . ASN A 1 84 ? 1.092 17.263 -11.222 1.00 65.06 84 ASN A O 1
ATOM 644 N N . SER A 1 85 ? 1.772 15.457 -12.386 1.00 73.31 85 SER A N 1
ATOM 645 C CA . SER A 1 85 ? 1.884 14.562 -11.236 1.00 73.31 85 SER A CA 1
ATOM 646 C C . SER A 1 85 ? 3.214 13.826 -11.197 1.00 73.31 85 SER A C 1
ATOM 648 O O . SER A 1 85 ? 3.789 13.518 -12.240 1.00 73.31 85 SER A O 1
ATOM 650 N N . HIS A 1 86 ? 3.654 13.465 -9.997 1.00 79.50 86 HIS A N 1
ATOM 651 C CA . HIS A 1 86 ? 4.727 12.500 -9.773 1.00 79.50 86 HIS A CA 1
ATOM 652 C C . HIS A 1 86 ? 4.221 11.328 -8.930 1.00 79.50 86 HIS A C 1
ATOM 654 O O . HIS A 1 86 ? 3.280 11.475 -8.149 1.00 79.50 86 HIS A O 1
ATOM 660 N N . TYR A 1 87 ? 4.848 10.161 -9.088 1.00 85.38 87 TYR A N 1
ATOM 661 C CA . TYR A 1 87 ? 4.636 9.048 -8.164 1.00 85.38 87 TYR A CA 1
ATOM 662 C C . TYR A 1 87 ? 5.158 9.410 -6.787 1.00 85.38 87 TYR A C 1
ATOM 664 O O . TYR A 1 87 ? 6.248 9.978 -6.664 1.00 85.38 87 TYR A O 1
ATOM 672 N N . PHE A 1 88 ? 4.388 9.044 -5.771 1.00 87.00 88 PHE A N 1
ATOM 673 C CA . PHE A 1 88 ? 4.725 9.284 -4.381 1.00 87.00 88 PHE A CA 1
ATOM 674 C C . PHE A 1 88 ? 6.133 8.763 -4.070 1.00 87.00 88 PHE A C 1
ATOM 676 O O . PHE A 1 88 ? 6.526 7.672 -4.489 1.00 87.00 88 PHE A O 1
ATOM 683 N N . ASN A 1 89 ? 6.932 9.558 -3.367 1.00 87.75 89 ASN A N 1
ATOM 684 C CA . ASN A 1 89 ? 8.322 9.221 -3.079 1.00 87.75 89 ASN A CA 1
ATOM 685 C C . ASN A 1 89 ? 8.706 9.565 -1.635 1.00 87.75 89 ASN A C 1
ATOM 687 O O . ASN A 1 89 ? 7.911 10.082 -0.857 1.00 87.75 89 ASN A O 1
ATOM 691 N N . ALA A 1 90 ? 9.960 9.289 -1.272 1.00 88.81 90 ALA A N 1
ATOM 692 C CA . ALA A 1 90 ? 10.449 9.495 0.091 1.00 88.81 90 ALA A CA 1
ATOM 693 C C . ALA A 1 90 ? 10.347 10.955 0.579 1.00 88.81 90 ALA A C 1
ATOM 695 O O . ALA A 1 90 ? 10.235 11.184 1.777 1.00 88.81 90 ALA A O 1
ATOM 696 N N . SER A 1 91 ? 10.372 11.957 -0.308 1.00 91.19 91 SER A N 1
ATOM 697 C CA . SER A 1 91 ? 10.164 13.347 0.122 1.00 91.19 91 SER A CA 1
ATOM 698 C C . SER A 1 91 ? 8.703 13.632 0.488 1.00 91.19 91 SER A C 1
ATOM 700 O O . SER A 1 91 ? 8.445 14.425 1.394 1.00 91.19 91 SER A O 1
ATOM 702 N N . ASP A 1 92 ? 7.756 12.941 -0.151 1.00 93.06 92 ASP A N 1
ATOM 703 C CA . ASP A 1 92 ? 6.329 13.032 0.157 1.00 93.06 92 ASP A CA 1
ATOM 704 C C . ASP A 1 92 ? 6.000 12.353 1.494 1.00 93.06 92 ASP A C 1
ATOM 706 O O . ASP A 1 92 ? 5.230 12.907 2.277 1.00 93.06 92 ASP A O 1
ATOM 710 N N . ASP A 1 93 ? 6.653 11.225 1.806 1.00 92.62 93 ASP A N 1
ATOM 711 C CA . ASP A 1 93 ? 6.597 10.544 3.115 1.00 92.62 93 ASP A CA 1
ATOM 712 C C . ASP A 1 93 ? 7.024 11.451 4.284 1.00 92.62 93 ASP A C 1
ATOM 714 O O . ASP A 1 93 ? 6.566 11.284 5.417 1.00 92.62 93 ASP A O 1
ATOM 718 N N . LEU A 1 94 ? 7.914 12.410 4.017 1.00 93.62 94 LEU A N 1
ATOM 719 C CA . LEU A 1 94 ? 8.415 13.376 4.996 1.00 93.62 94 LEU A CA 1
ATOM 720 C C . LEU A 1 94 ? 7.593 14.671 5.038 1.00 93.62 94 LEU A C 1
ATOM 722 O O . LEU A 1 94 ? 7.864 15.530 5.878 1.00 93.62 94 LEU A O 1
ATOM 726 N N . ASN A 1 95 ? 6.598 14.831 4.160 1.00 94.69 95 ASN A N 1
ATOM 727 C CA . ASN A 1 95 ? 5.740 16.007 4.105 1.00 94.69 95 ASN A CA 1
ATOM 728 C C . ASN A 1 95 ? 4.399 15.738 4.816 1.00 94.69 95 ASN A C 1
ATOM 730 O O . ASN A 1 95 ? 3.524 15.075 4.248 1.00 94.69 95 ASN A O 1
ATOM 734 N N . PRO A 1 96 ? 4.154 16.317 6.011 1.00 95.12 96 PRO A N 1
ATOM 735 C CA . PRO A 1 96 ? 2.931 16.051 6.766 1.00 95.12 96 PRO A CA 1
ATOM 736 C C . PRO A 1 96 ? 1.645 16.416 6.021 1.00 95.12 96 PRO A C 1
ATOM 738 O O . PRO A 1 96 ? 0.613 15.790 6.254 1.00 95.12 96 PRO A O 1
ATOM 741 N N . LYS A 1 97 ? 1.685 17.412 5.119 1.00 94.31 97 LYS A N 1
ATOM 74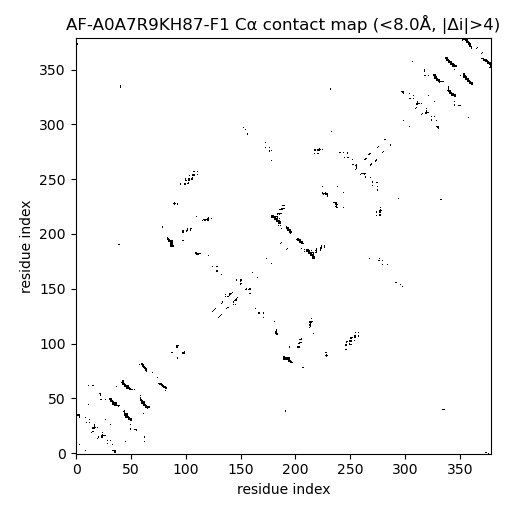2 C CA . LYS A 1 97 ? 0.519 17.797 4.311 1.00 94.31 97 LYS A CA 1
ATOM 743 C C . LYS A 1 97 ? 0.167 16.687 3.320 1.00 94.31 97 LYS A C 1
ATOM 745 O O . LYS A 1 97 ? -0.996 16.302 3.242 1.00 94.31 97 LYS A O 1
ATOM 750 N N . THR A 1 98 ? 1.155 16.160 2.598 1.00 94.75 98 THR A N 1
ATOM 751 C CA . THR A 1 98 ? 0.943 15.096 1.606 1.00 94.75 98 THR A CA 1
ATOM 752 C C . THR A 1 98 ? 0.522 13.788 2.278 1.00 94.75 98 THR A C 1
ATOM 754 O O . THR A 1 98 ? -0.444 13.164 1.844 1.00 94.75 98 THR A O 1
ATOM 757 N N . VAL A 1 99 ? 1.162 13.422 3.394 1.00 96.81 99 VAL A N 1
ATOM 758 C CA . VAL A 1 99 ? 0.794 12.241 4.197 1.00 96.81 99 VAL A CA 1
ATOM 759 C C . VAL A 1 99 ? -0.637 12.348 4.730 1.00 96.81 99 VAL A C 1
ATOM 761 O O . VAL A 1 99 ? -1.407 11.393 4.635 1.00 96.81 99 VAL A O 1
ATOM 764 N N . ALA A 1 100 ? -1.032 13.515 5.251 1.00 96.94 100 ALA A N 1
ATOM 765 C CA . ALA A 1 100 ? -2.396 13.724 5.727 1.00 96.94 100 ALA A CA 1
ATOM 766 C C . ALA A 1 100 ? -3.432 13.627 4.595 1.00 96.94 100 ALA A C 1
ATOM 768 O O . ALA A 1 100 ? -4.505 13.065 4.808 1.00 96.94 100 ALA A O 1
ATOM 769 N N . LEU A 1 101 ? -3.117 14.131 3.396 1.00 96.31 101 LEU A N 1
ATOM 770 C CA . LEU A 1 101 ? -3.985 13.993 2.223 1.00 96.31 101 LEU A CA 1
ATOM 771 C C . LEU A 1 101 ? -4.145 12.526 1.815 1.00 96.31 101 LEU A C 1
ATOM 773 O O . LEU A 1 101 ? -5.275 12.077 1.637 1.00 96.31 101 LEU A O 1
ATOM 777 N N . LEU A 1 102 ? -3.054 11.759 1.732 1.00 96.88 102 LEU A N 1
ATOM 778 C CA . LEU A 1 102 ? -3.118 10.322 1.448 1.00 96.88 102 LEU A CA 1
ATOM 779 C C . LEU A 1 102 ? -3.995 9.588 2.474 1.00 96.88 102 LEU A C 1
ATOM 781 O O . LEU A 1 102 ? -4.902 8.846 2.097 1.00 96.88 102 LEU A O 1
ATOM 785 N N . ALA A 1 103 ? -3.781 9.858 3.765 1.00 98.38 103 ALA A N 1
ATOM 786 C CA . ALA A 1 103 ? -4.563 9.279 4.853 1.00 98.38 103 ALA A CA 1
ATOM 787 C C . ALA A 1 103 ? -6.065 9.579 4.727 1.00 98.38 103 ALA A C 1
ATOM 789 O O . ALA A 1 103 ? -6.894 8.699 4.951 1.00 98.38 103 ALA A O 1
ATOM 790 N N . GLN A 1 104 ? -6.428 10.801 4.325 1.00 98.00 104 GLN A N 1
ATOM 791 C CA . GLN A 1 104 ? -7.820 11.186 4.076 1.00 98.00 104 GLN A CA 1
ATOM 792 C C . GLN A 1 104 ? -8.421 10.453 2.872 1.00 98.00 104 GLN A C 1
ATOM 794 O O . GLN A 1 104 ? -9.573 10.025 2.926 1.00 98.00 104 GLN A O 1
ATOM 799 N N . LYS A 1 105 ? -7.667 10.301 1.775 1.00 96.25 105 LYS A N 1
ATOM 800 C CA . LYS A 1 105 ? -8.135 9.582 0.577 1.00 96.25 105 LYS A CA 1
ATOM 801 C C . LYS A 1 105 ? -8.371 8.106 0.894 1.00 96.25 105 LYS A C 1
ATOM 803 O O . LYS A 1 105 ? -9.432 7.586 0.554 1.00 96.25 105 LYS A O 1
ATOM 808 N N . LEU A 1 106 ? -7.449 7.474 1.623 1.00 97.88 106 LEU A N 1
ATOM 809 C CA . LEU A 1 106 ? -7.603 6.087 2.057 1.00 97.88 106 LEU A CA 1
ATOM 810 C C . LEU A 1 106 ? -8.763 5.921 3.050 1.00 97.88 106 LEU A C 1
ATOM 812 O O . LEU A 1 106 ? -9.567 5.010 2.903 1.00 97.88 106 LEU A O 1
ATOM 816 N N . ALA A 1 107 ? -8.919 6.832 4.018 1.00 98.06 107 ALA A N 1
ATOM 817 C CA . ALA A 1 107 ? -10.056 6.827 4.943 1.00 98.06 107 ALA A CA 1
ATOM 818 C C . ALA A 1 107 ? -11.403 6.883 4.208 1.00 98.06 107 ALA A C 1
ATOM 820 O O . ALA A 1 107 ? -12.307 6.104 4.512 1.00 98.06 107 ALA A O 1
ATOM 821 N N . LYS A 1 108 ? -11.527 7.765 3.209 1.00 94.94 108 LYS A N 1
ATOM 822 C CA . LYS A 1 108 ? -12.728 7.851 2.366 1.00 94.94 108 LYS A CA 1
ATOM 823 C C . LYS A 1 108 ? -12.971 6.572 1.581 1.00 94.94 108 LYS A C 1
ATOM 825 O O . LYS A 1 108 ? -14.122 6.173 1.460 1.00 94.94 108 LYS A O 1
ATOM 830 N N . MET A 1 109 ? -11.925 5.941 1.050 1.00 94.50 109 MET A N 1
ATOM 831 C CA . MET A 1 109 ? -12.037 4.654 0.361 1.00 94.50 109 MET A CA 1
ATOM 832 C C . MET A 1 109 ? -12.530 3.557 1.315 1.00 94.50 109 MET A C 1
ATOM 834 O O . MET A 1 109 ? -13.521 2.893 1.025 1.00 94.50 109 MET A O 1
ATOM 838 N N . HIS A 1 110 ? -11.910 3.435 2.489 1.00 97.19 110 HIS A N 1
ATOM 839 C CA . HIS A 1 110 ? -12.266 2.441 3.503 1.00 97.19 110 HIS A CA 1
ATOM 840 C C . HIS A 1 110 ? -13.680 2.628 4.072 1.00 97.19 110 HIS A C 1
ATOM 842 O O . HIS A 1 110 ? -14.255 1.676 4.598 1.00 97.19 110 HIS A O 1
ATOM 848 N N . SER A 1 111 ? -14.256 3.831 3.975 1.00 94.12 111 SER A N 1
ATOM 849 C CA . SER A 1 111 ? -15.645 4.091 4.362 1.00 94.12 111 SER A CA 1
ATOM 850 C C . SER A 1 111 ? -16.666 3.797 3.258 1.00 94.12 111 SER A C 1
ATOM 852 O O . SER A 1 111 ? -17.857 3.991 3.492 1.00 94.12 111 SER A O 1
ATOM 854 N N . GLN A 1 112 ? -16.241 3.406 2.051 1.00 87.19 112 GLN A N 1
ATOM 855 C CA . GLN A 1 112 ? -17.170 3.128 0.955 1.00 87.19 112 GLN A CA 1
ATOM 856 C C . GLN A 1 112 ? -17.876 1.781 1.133 1.00 87.19 112 GLN A C 1
ATOM 858 O O . GLN A 1 112 ? -17.268 0.751 1.441 1.00 87.19 112 GLN A O 1
ATOM 863 N N . ASP A 1 113 ? -19.174 1.784 0.840 1.00 84.44 113 ASP A N 1
ATOM 864 C CA . ASP A 1 113 ? -19.968 0.573 0.682 1.00 84.44 113 ASP A CA 1
ATOM 865 C C . ASP A 1 113 ? -20.083 0.221 -0.808 1.00 84.44 113 ASP A C 1
ATOM 867 O O . ASP A 1 113 ? -21.004 0.641 -1.507 1.00 84.44 113 ASP A O 1
ATOM 871 N N . MET A 1 114 ? -19.091 -0.509 -1.322 1.00 79.88 114 MET A N 1
ATOM 872 C CA . MET A 1 114 ? -19.022 -0.870 -2.738 1.00 79.88 114 MET A CA 1
ATOM 873 C C . MET A 1 114 ? -20.006 -1.999 -3.077 1.00 79.88 114 MET A C 1
ATOM 875 O O . MET A 1 114 ? -20.087 -2.966 -2.316 1.00 79.88 114 MET A O 1
ATOM 879 N N . PRO A 1 115 ? -20.699 -1.967 -4.230 1.00 79.31 115 PRO A N 1
ATOM 880 C CA . PRO A 1 115 ? -21.670 -2.990 -4.636 1.00 79.31 115 PRO A CA 1
ATOM 881 C C . PRO A 1 115 ? -20.996 -4.284 -5.142 1.00 79.31 115 PRO A C 1
ATOM 883 O O . PRO A 1 115 ? -21.300 -4.787 -6.219 1.00 79.31 115 PRO A O 1
ATOM 886 N N . ILE A 1 116 ? -20.059 -4.818 -4.358 1.00 76.00 116 ILE A N 1
ATOM 887 C CA . ILE A 1 116 ? -19.327 -6.068 -4.584 1.00 76.00 116 ILE A CA 1
ATOM 888 C C . ILE A 1 116 ? -19.454 -6.978 -3.347 1.00 76.00 116 ILE A C 1
ATOM 890 O O . ILE A 1 116 ? -19.760 -6.480 -2.255 1.00 76.00 116 ILE A O 1
ATOM 894 N N . PRO A 1 117 ? -19.217 -8.297 -3.476 1.00 76.88 117 PRO A N 1
ATOM 895 C CA . PRO A 1 117 ? -19.323 -9.226 -2.351 1.00 76.88 117 PRO A CA 1
ATOM 896 C C . PRO A 1 117 ? -18.371 -8.879 -1.194 1.00 76.88 117 PRO A C 1
ATOM 898 O O . PRO A 1 117 ? -17.223 -8.488 -1.414 1.00 76.88 117 PRO A O 1
ATOM 901 N N . LYS A 1 118 ? -18.849 -9.025 0.050 1.00 78.94 118 LYS A N 1
ATOM 902 C CA . LYS A 1 118 ? -18.088 -8.698 1.277 1.00 78.94 118 LYS A CA 1
ATOM 903 C C . LYS A 1 118 ? -17.277 -9.873 1.823 1.00 78.94 118 LYS A C 1
ATOM 905 O O . LYS A 1 118 ? -16.400 -9.684 2.655 1.00 78.94 118 LYS A O 1
ATOM 910 N N . ASP A 1 119 ? -17.564 -11.079 1.348 1.00 77.69 119 ASP A N 1
ATOM 911 C CA . ASP A 1 119 ? -16.877 -12.329 1.683 1.00 77.69 119 ASP A CA 1
ATOM 912 C C . ASP A 1 119 ? -15.569 -12.527 0.892 1.00 77.69 119 ASP A C 1
ATOM 914 O O . ASP A 1 119 ? -14.890 -13.544 1.047 1.00 77.69 119 ASP A O 1
ATOM 918 N N . ARG A 1 120 ? -15.174 -11.539 0.072 1.00 76.81 120 ARG A N 1
ATOM 919 C CA . ARG A 1 120 ? -13.940 -11.578 -0.729 1.00 76.81 120 ARG A CA 1
ATOM 920 C C . ARG A 1 120 ? -12.681 -11.728 0.121 1.00 76.81 120 ARG A C 1
ATOM 922 O O . ARG A 1 120 ? -11.738 -12.328 -0.377 1.00 76.81 120 ARG A O 1
ATOM 929 N N . THR A 1 121 ? -12.697 -11.314 1.390 1.00 84.00 121 THR A N 1
ATOM 930 C CA . THR A 1 121 ? -11.600 -11.544 2.343 1.00 84.00 121 THR A CA 1
ATOM 931 C C . THR A 1 121 ? -11.193 -13.018 2.397 1.00 84.00 121 THR A C 1
ATOM 933 O O . THR A 1 121 ? -10.014 -13.331 2.286 1.00 84.00 121 THR A O 1
ATOM 936 N N . GLU A 1 122 ? -12.150 -13.946 2.502 1.00 83.69 122 GLU A N 1
ATOM 937 C CA . GLU A 1 122 ? -11.852 -15.386 2.590 1.00 83.69 122 GLU A CA 1
ATOM 938 C C . GLU A 1 122 ? -11.324 -15.947 1.268 1.00 83.69 122 GLU A C 1
ATOM 940 O O . GLU A 1 122 ? -10.441 -16.804 1.251 1.00 83.69 122 GLU A O 1
ATOM 945 N N . VAL A 1 123 ? -11.837 -15.444 0.142 1.00 80.12 123 VAL A N 1
ATOM 946 C CA . VAL A 1 123 ? -11.336 -15.805 -1.191 1.00 80.12 123 VAL A CA 1
ATOM 947 C C . VAL A 1 123 ? -9.889 -15.343 -1.354 1.00 80.12 123 VAL A C 1
ATOM 949 O O . VAL A 1 123 ? -9.047 -16.133 -1.769 1.00 80.12 123 VAL A O 1
ATOM 952 N N . TYR A 1 124 ? -9.596 -14.101 -0.970 1.00 82.69 124 TYR A N 1
ATOM 953 C CA . TYR A 1 124 ? -8.263 -13.509 -1.045 1.00 82.69 124 TYR A CA 1
ATOM 954 C C . TYR A 1 124 ? -7.274 -14.236 -0.123 1.00 82.69 124 TYR A C 1
ATOM 956 O O . TYR A 1 124 ? -6.171 -14.591 -0.534 1.00 82.69 124 TYR A O 1
ATOM 964 N N . MET A 1 125 ? -7.698 -14.552 1.105 1.00 85.31 125 MET A N 1
ATOM 965 C CA . MET A 1 125 ? -6.915 -15.345 2.054 1.00 85.31 125 MET A CA 1
ATOM 966 C C . MET A 1 125 ? -6.613 -16.749 1.533 1.00 85.31 125 MET A C 1
ATOM 968 O O . MET A 1 125 ? -5.480 -17.211 1.643 1.00 85.31 125 MET A O 1
ATOM 972 N N . ARG A 1 126 ? -7.597 -17.439 0.946 1.00 84.19 126 ARG A N 1
ATOM 973 C CA . ARG A 1 126 ? -7.378 -18.762 0.349 1.00 84.19 126 ARG A CA 1
ATOM 974 C C . ARG A 1 126 ? -6.414 -18.689 -0.835 1.00 84.19 126 ARG A C 1
ATOM 976 O O . ARG A 1 126 ? -5.508 -19.514 -0.925 1.00 84.19 126 ARG A O 1
ATOM 983 N N . MET A 1 127 ? -6.576 -17.691 -1.701 1.00 82.06 127 MET A N 1
ATOM 984 C CA . MET A 1 127 ? -5.694 -17.477 -2.848 1.00 82.06 127 MET A CA 1
ATOM 985 C C . MET A 1 127 ? -4.228 -17.352 -2.398 1.00 82.06 127 MET A C 1
ATOM 987 O O . MET A 1 127 ? -3.382 -18.127 -2.838 1.00 82.06 127 MET A O 1
ATOM 991 N N . ILE A 1 128 ? -3.940 -16.465 -1.439 1.00 81.69 128 ILE A N 1
ATOM 992 C CA . ILE A 1 128 ? -2.573 -16.225 -0.944 1.00 81.69 128 ILE A CA 1
ATOM 993 C C . ILE A 1 128 ? -2.018 -17.419 -0.159 1.00 81.69 128 ILE A C 1
ATOM 995 O O . ILE A 1 128 ? -0.884 -17.842 -0.381 1.00 81.69 128 ILE A O 1
ATOM 999 N N . PHE A 1 129 ? -2.785 -17.948 0.796 1.00 83.12 129 PHE A N 1
ATOM 1000 C CA . PHE A 1 129 ? -2.261 -18.895 1.786 1.00 83.12 129 PHE A CA 1
ATOM 1001 C C . PHE A 1 129 ? -2.457 -20.365 1.420 1.00 83.12 129 PHE A C 1
ATOM 1003 O O . PHE A 1 129 ? -1.958 -21.229 2.136 1.00 83.12 129 PHE A O 1
ATOM 1010 N N . GLU A 1 130 ? -3.188 -20.680 0.352 1.00 81.19 130 GLU A N 1
ATOM 1011 C CA . GLU A 1 130 ? -3.447 -22.068 -0.044 1.00 81.19 130 GLU A CA 1
ATOM 1012 C C . GLU A 1 130 ? -3.187 -22.319 -1.523 1.00 81.19 130 GLU A C 1
ATOM 1014 O O . GLU A 1 130 ? -2.654 -23.374 -1.858 1.00 81.19 130 GLU A O 1
ATOM 1019 N N . GLU A 1 131 ? -3.582 -21.408 -2.410 1.00 79.06 131 GLU A N 1
ATOM 1020 C CA . GLU A 1 131 ? -3.457 -21.610 -3.858 1.00 79.06 131 GLU A CA 1
ATOM 1021 C C . GLU A 1 131 ? -2.041 -21.264 -4.332 1.00 79.06 131 GLU A C 1
ATOM 1023 O O . GLU A 1 131 ? -1.381 -22.124 -4.909 1.00 79.06 131 GLU A O 1
ATOM 1028 N N . TRP A 1 132 ? -1.504 -20.094 -3.970 1.00 73.50 132 TRP A N 1
ATOM 1029 C CA . TRP A 1 132 ? -0.135 -19.700 -4.339 1.00 73.50 132 TRP A CA 1
ATOM 1030 C C . TRP A 1 132 ? 0.946 -20.610 -3.746 1.00 73.50 132 TRP A C 1
ATOM 1032 O O . TRP A 1 132 ? 2.003 -20.793 -4.340 1.00 73.50 132 TRP A O 1
ATOM 1042 N N . LEU A 1 133 ? 0.674 -21.258 -2.607 1.00 70.19 133 LEU A N 1
ATOM 1043 C CA . LEU A 1 133 ? 1.577 -22.262 -2.033 1.00 70.19 133 LEU A CA 1
ATOM 1044 C C . LEU A 1 133 ? 1.651 -23.567 -2.839 1.00 70.19 133 LEU A C 1
ATOM 1046 O O . LEU A 1 133 ? 2.569 -24.360 -2.624 1.00 70.19 133 LEU A O 1
ATOM 1050 N N . LYS A 1 134 ? 0.683 -23.815 -3.727 1.00 70.25 134 LYS A N 1
ATOM 1051 C CA . LYS A 1 134 ? 0.644 -24.990 -4.609 1.00 70.25 134 LYS A CA 1
ATOM 1052 C C . LYS A 1 134 ? 1.280 -24.717 -5.969 1.00 70.25 134 LYS A C 1
ATOM 1054 O O . LYS A 1 134 ? 1.412 -25.660 -6.748 1.00 70.25 134 LYS A O 1
ATOM 1059 N N . GLU A 1 135 ? 1.656 -23.469 -6.255 1.00 65.44 135 GLU A N 1
ATOM 1060 C CA . GLU A 1 135 ? 2.298 -23.115 -7.516 1.00 65.44 135 GLU A CA 1
ATOM 1061 C C . GLU A 1 135 ? 3.621 -23.884 -7.679 1.00 65.44 135 GLU A C 1
ATOM 1063 O O . GLU A 1 135 ? 4.367 -24.045 -6.700 1.00 65.44 135 GLU A O 1
ATOM 1068 N N . PRO A 1 136 ? 3.949 -24.354 -8.898 1.00 58.56 136 PRO A N 1
ATOM 1069 C CA . PRO A 1 136 ? 5.159 -25.130 -9.172 1.00 58.56 136 PRO A CA 1
ATOM 1070 C C . PRO A 1 136 ? 6.445 -24.460 -8.675 1.00 58.56 136 PRO A C 1
ATOM 1072 O O . PRO A 1 136 ? 7.404 -25.152 -8.337 1.00 58.56 136 PRO A O 1
ATOM 1075 N N . ASP A 1 137 ? 6.458 -23.131 -8.567 1.00 57.19 137 ASP A N 1
ATOM 1076 C CA . ASP A 1 137 ? 7.592 -22.344 -8.086 1.00 57.19 137 ASP A CA 1
ATOM 1077 C C . ASP A 1 137 ? 7.910 -22.553 -6.596 1.00 57.19 137 ASP A C 1
ATOM 1079 O O . ASP A 1 137 ? 9.077 -22.533 -6.200 1.00 57.19 137 ASP A O 1
ATOM 1083 N N . ILE A 1 138 ? 6.912 -22.849 -5.758 1.00 61.91 138 ILE A N 1
ATOM 1084 C CA . ILE A 1 138 ? 7.137 -23.203 -4.345 1.00 61.91 138 ILE A CA 1
ATOM 1085 C C . ILE A 1 138 ? 7.742 -24.608 -4.233 1.00 61.91 138 ILE A C 1
ATOM 1087 O O . ILE A 1 138 ? 8.612 -24.860 -3.395 1.00 61.91 138 ILE A O 1
ATOM 1091 N N . GLU A 1 139 ? 7.362 -25.525 -5.121 1.00 58.22 139 GLU A N 1
ATOM 1092 C CA . GLU A 1 139 ? 8.029 -26.824 -5.227 1.00 58.22 139 GLU A CA 1
ATOM 1093 C C . GLU A 1 139 ? 9.430 -26.683 -5.861 1.00 58.22 139 GLU A C 1
ATOM 1095 O O . GLU A 1 139 ? 10.377 -27.377 -5.478 1.00 58.22 139 GLU A O 1
ATOM 1100 N N . SER A 1 140 ? 9.633 -25.703 -6.747 1.00 58.97 140 SER A N 1
ATOM 1101 C CA . SER A 1 140 ? 10.942 -25.372 -7.323 1.00 58.97 140 SER A CA 1
ATOM 1102 C C . SER A 1 140 ? 11.920 -24.786 -6.282 1.00 58.97 140 SER A C 1
ATOM 1104 O O . SER A 1 140 ? 13.128 -25.031 -6.357 1.00 58.97 140 SER A O 1
ATOM 1106 N N . LEU A 1 141 ? 11.421 -24.129 -5.229 1.00 61.56 141 LEU A N 1
ATOM 1107 C CA . LEU A 1 141 ? 12.190 -23.763 -4.028 1.00 61.56 141 LEU A CA 1
ATOM 1108 C C . LEU A 1 141 ? 12.643 -24.990 -3.210 1.00 61.56 141 LEU A C 1
ATOM 1110 O O . LEU A 1 141 ? 13.661 -24.954 -2.501 1.00 61.56 141 LEU A O 1
ATOM 1114 N N . ARG A 1 142 ? 11.925 -26.113 -3.321 1.00 62.34 142 ARG A N 1
ATOM 1115 C CA . ARG A 1 142 ? 12.266 -27.379 -2.654 1.00 62.34 142 ARG A CA 1
ATOM 1116 C C . ARG A 1 142 ? 13.179 -28.269 -3.481 1.00 62.34 142 ARG A C 1
ATOM 1118 O O . ARG A 1 142 ? 14.065 -28.885 -2.888 1.00 62.34 142 ARG A O 1
ATOM 1125 N N . HIS A 1 143 ? 13.036 -28.294 -4.809 1.00 61.59 143 HIS A N 1
ATOM 1126 C CA . HIS A 1 143 ? 13.786 -29.222 -5.672 1.00 61.59 143 HIS A CA 1
ATOM 1127 C C . HIS A 1 143 ? 14.129 -28.716 -7.095 1.00 61.59 143 HIS A C 1
ATOM 1129 O O . HIS A 1 143 ? 14.763 -29.449 -7.854 1.00 61.59 143 HIS A O 1
ATOM 1135 N N . GLY A 1 144 ? 13.774 -27.484 -7.469 1.00 66.44 144 GLY A N 1
ATOM 1136 C CA . GLY A 1 144 ? 13.910 -26.938 -8.831 1.00 66.44 144 GLY A CA 1
ATOM 1137 C C . GLY A 1 144 ? 15.019 -25.894 -9.025 1.00 66.44 144 GLY A C 1
ATOM 1138 O O . GLY A 1 144 ? 15.960 -25.795 -8.233 1.00 66.44 144 GLY A O 1
ATOM 1139 N N . LEU A 1 145 ? 14.920 -25.129 -10.121 1.00 65.75 145 LEU A N 1
ATOM 1140 C CA . LEU A 1 145 ? 15.911 -24.124 -10.540 1.00 65.75 145 LEU A CA 1
ATOM 1141 C C . LEU A 1 145 ? 16.164 -23.070 -9.458 1.00 65.75 145 LEU A C 1
ATOM 1143 O O . LEU A 1 145 ? 17.317 -22.776 -9.148 1.00 65.75 145 LEU A O 1
ATOM 1147 N N . VAL A 1 146 ? 15.102 -22.587 -8.809 1.00 65.50 146 VAL A N 1
ATOM 1148 C CA . VAL A 1 146 ? 15.207 -21.585 -7.743 1.00 65.50 146 VAL A CA 1
ATOM 1149 C C . VAL A 1 146 ? 16.051 -22.115 -6.584 1.00 65.50 146 VAL A C 1
ATOM 1151 O O . VAL A 1 146 ? 16.977 -21.440 -6.144 1.00 65.50 146 VAL A O 1
ATOM 1154 N N . ARG A 1 147 ? 15.840 -23.359 -6.131 1.00 69.75 147 ARG A N 1
ATOM 1155 C CA . ARG A 1 147 ? 16.693 -23.953 -5.087 1.00 69.75 147 ARG A CA 1
ATOM 1156 C C . ARG A 1 147 ? 18.155 -24.056 -5.498 1.00 69.75 147 ARG A C 1
ATOM 1158 O O . ARG A 1 147 ? 19.029 -23.817 -4.665 1.00 69.75 147 ARG A O 1
ATOM 1165 N N . ARG A 1 148 ? 18.430 -24.435 -6.750 1.00 69.75 148 ARG A N 1
ATOM 1166 C CA . ARG A 1 148 ? 19.808 -24.508 -7.260 1.00 69.75 148 ARG A CA 1
ATOM 1167 C C . ARG A 1 148 ? 20.467 -23.136 -7.213 1.00 69.75 148 ARG A C 1
ATOM 1169 O O . ARG A 1 148 ? 21.602 -23.039 -6.758 1.00 69.75 148 ARG A O 1
ATOM 1176 N N . GLU A 1 149 ? 19.745 -22.084 -7.583 1.00 67.62 149 GLU A N 1
ATOM 1177 C CA . GLU A 1 149 ? 20.253 -20.716 -7.495 1.0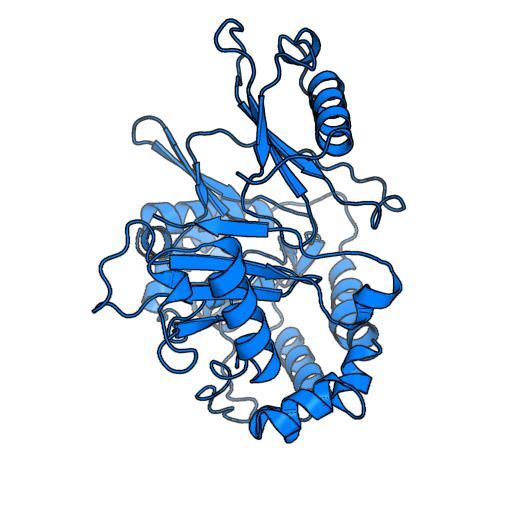0 67.62 149 GLU A CA 1
ATOM 1178 C C . GLU A 1 149 ? 20.444 -20.249 -6.047 1.00 67.62 149 GLU A C 1
ATOM 1180 O O . GLU A 1 149 ? 21.478 -19.669 -5.720 1.00 67.62 149 GLU A O 1
ATOM 1185 N N . ILE A 1 150 ? 19.539 -20.587 -5.127 1.00 68.88 150 ILE A N 1
ATOM 1186 C CA . ILE A 1 150 ? 19.710 -20.297 -3.693 1.00 68.88 150 ILE A CA 1
ATOM 1187 C C . ILE A 1 150 ? 20.964 -20.997 -3.136 1.00 68.88 150 ILE A C 1
ATOM 1189 O O . ILE A 1 150 ? 21.722 -20.397 -2.366 1.00 68.88 150 ILE A O 1
ATOM 1193 N N . GLN A 1 151 ? 21.217 -22.246 -3.542 1.00 70.12 151 GLN A N 1
ATOM 1194 C CA . GLN A 1 151 ? 22.418 -22.999 -3.166 1.00 70.12 151 GLN A CA 1
ATOM 1195 C C . GLN A 1 151 ? 23.691 -22.387 -3.762 1.00 70.12 151 GLN A C 1
ATOM 1197 O O . GLN A 1 151 ? 24.652 -22.159 -3.026 1.00 70.12 151 GLN A O 1
ATOM 1202 N N . LYS A 1 152 ? 23.686 -22.082 -5.065 1.00 71.69 152 LYS A N 1
ATOM 1203 C CA . LYS A 1 152 ? 24.798 -21.449 -5.794 1.00 71.69 152 LYS A CA 1
ATOM 1204 C C . LYS A 1 152 ? 25.183 -20.104 -5.177 1.00 71.69 152 LYS A C 1
ATOM 1206 O O . LYS A 1 152 ? 26.366 -19.829 -5.008 1.00 71.69 152 LYS A O 1
ATOM 1211 N N . ASN A 1 153 ? 24.193 -19.314 -4.759 1.00 65.25 153 ASN A N 1
ATOM 1212 C CA . ASN A 1 153 ? 24.389 -18.003 -4.138 1.00 65.25 153 ASN A CA 1
ATOM 1213 C C . ASN A 1 153 ? 24.543 -18.058 -2.605 1.00 65.25 153 ASN A C 1
ATOM 1215 O O . ASN A 1 153 ? 24.607 -17.020 -1.949 1.00 65.25 153 ASN A O 1
ATOM 1219 N N . ASN A 1 154 ? 24.636 -19.258 -2.012 1.00 69.12 154 ASN A N 1
ATOM 1220 C CA . ASN A 1 154 ? 24.867 -19.470 -0.579 1.00 69.12 154 ASN A CA 1
ATOM 1221 C C . ASN A 1 154 ? 23.870 -18.708 0.322 1.00 69.12 154 ASN A C 1
ATOM 1223 O O . ASN A 1 154 ? 24.223 -18.213 1.398 1.00 69.12 154 ASN A O 1
ATOM 1227 N N . LEU A 1 155 ? 22.608 -18.625 -0.107 1.00 67.94 155 LEU A N 1
ATOM 1228 C CA . LEU A 1 155 ? 21.528 -17.930 0.597 1.00 67.94 155 LEU A CA 1
ATOM 1229 C C . LEU A 1 155 ? 20.999 -18.803 1.747 1.00 67.94 155 LEU A C 1
ATOM 1231 O O . LEU A 1 155 ? 19.876 -19.310 1.734 1.00 67.94 155 LEU A O 1
ATOM 1235 N N . LYS A 1 156 ? 21.851 -19.002 2.760 1.00 69.00 156 LYS A N 1
ATOM 1236 C CA . LYS A 1 156 ? 21.639 -19.957 3.863 1.00 69.00 156 LYS A CA 1
ATOM 1237 C C . LYS A 1 156 ? 20.320 -19.747 4.601 1.00 69.00 156 LYS A C 1
ATOM 1239 O O . LYS A 1 156 ? 19.683 -20.732 4.951 1.00 69.00 156 LYS A O 1
ATOM 1244 N N . THR A 1 157 ? 19.910 -18.494 4.809 1.00 66.25 157 THR A N 1
ATOM 1245 C CA . THR A 1 157 ? 18.648 -18.165 5.487 1.00 66.25 157 THR A CA 1
ATOM 1246 C C . THR A 1 157 ? 17.459 -18.743 4.730 1.00 66.25 157 THR A C 1
ATOM 1248 O O . THR A 1 157 ? 16.668 -19.474 5.318 1.00 66.25 157 THR A O 1
ATOM 1251 N N . LEU A 1 158 ? 17.374 -18.492 3.421 1.00 67.62 158 LEU A N 1
ATOM 1252 C CA . LEU A 1 158 ? 16.271 -18.966 2.590 1.00 67.62 158 LEU A CA 1
ATOM 1253 C C . LEU A 1 158 ? 16.285 -20.499 2.463 1.00 67.62 158 LEU A C 1
ATOM 1255 O O . LEU A 1 158 ? 15.237 -21.122 2.563 1.00 67.62 158 LEU A O 1
ATOM 1259 N N . MET A 1 159 ? 17.472 -21.120 2.380 1.00 67.31 159 MET A N 1
ATOM 1260 C CA . MET A 1 159 ? 17.612 -22.588 2.405 1.00 67.31 159 MET A CA 1
ATOM 1261 C C . MET A 1 159 ? 17.087 -23.238 3.687 1.00 67.31 159 MET A C 1
ATOM 1263 O O . MET A 1 159 ? 16.614 -24.372 3.643 1.00 67.31 159 MET A O 1
ATOM 1267 N N . SER A 1 160 ? 17.244 -22.566 4.828 1.00 71.38 160 SER A N 1
ATOM 1268 C CA . SER A 1 160 ? 16.829 -23.083 6.136 1.00 71.38 160 SER A CA 1
ATOM 1269 C C . SER A 1 160 ? 15.406 -22.694 6.540 1.00 71.38 160 SER A C 1
ATOM 1271 O O . SER A 1 160 ? 14.945 -23.144 7.585 1.00 71.38 160 SER A O 1
ATOM 1273 N N . THR A 1 161 ? 14.739 -21.836 5.765 1.00 73.12 161 THR A N 1
ATOM 1274 C CA . THR A 1 161 ? 13.410 -21.314 6.102 1.00 73.12 161 THR A CA 1
ATOM 1275 C C . THR A 1 161 ? 12.332 -22.265 5.606 1.00 73.12 161 THR A C 1
ATOM 1277 O O . THR A 1 161 ? 12.298 -22.614 4.427 1.00 73.12 161 THR A O 1
ATOM 1280 N N . ASP A 1 162 ? 11.424 -22.656 6.495 1.00 75.75 162 ASP A N 1
ATOM 1281 C CA . ASP A 1 162 ? 10.212 -23.372 6.109 1.00 75.75 162 ASP A CA 1
ATOM 1282 C C . ASP A 1 162 ? 9.143 -22.361 5.685 1.00 75.75 162 ASP A C 1
ATOM 1284 O O . ASP A 1 162 ? 8.373 -21.864 6.502 1.00 75.75 162 ASP A O 1
ATOM 1288 N N . LEU A 1 163 ? 9.113 -22.043 4.391 1.00 74.81 163 LEU A N 1
ATOM 1289 C CA . LEU A 1 163 ? 8.190 -21.048 3.839 1.00 74.81 163 LEU A CA 1
ATOM 1290 C C . LEU A 1 163 ? 6.715 -21.406 4.058 1.00 74.81 163 LEU A C 1
ATOM 1292 O O . LEU A 1 163 ? 5.888 -20.507 4.174 1.00 74.81 163 LEU A O 1
ATOM 1296 N N . VAL A 1 164 ? 6.372 -22.695 4.147 1.00 76.75 164 VAL A N 1
ATOM 1297 C CA . VAL A 1 164 ? 4.988 -23.108 4.419 1.00 76.75 164 VAL A CA 1
ATOM 1298 C C . VAL A 1 164 ? 4.628 -22.800 5.868 1.00 76.75 164 VAL A C 1
ATOM 1300 O O . VAL A 1 164 ? 3.551 -22.263 6.125 1.00 76.75 164 VAL A O 1
ATOM 1303 N N . ALA A 1 165 ? 5.534 -23.086 6.807 1.00 79.44 165 ALA A N 1
ATOM 1304 C CA . ALA A 1 165 ? 5.341 -22.730 8.209 1.00 79.44 165 ALA A CA 1
ATOM 1305 C C . ALA A 1 165 ? 5.293 -21.205 8.418 1.00 79.44 165 ALA A C 1
ATOM 1307 O O . ALA A 1 165 ? 4.435 -20.726 9.157 1.00 79.44 165 ALA A O 1
ATOM 1308 N N . GLU A 1 166 ? 6.153 -20.442 7.737 1.00 78.31 166 GLU A N 1
ATOM 1309 C CA . GLU A 1 166 ? 6.131 -18.973 7.786 1.00 78.31 166 GLU A CA 1
ATOM 1310 C C . GLU A 1 166 ? 4.811 -18.414 7.235 1.00 78.31 166 GLU A C 1
ATOM 1312 O O . GLU A 1 166 ? 4.185 -17.572 7.873 1.00 78.31 166 GLU A O 1
ATOM 1317 N N . MET A 1 167 ? 4.320 -18.922 6.100 1.00 81.06 167 MET A N 1
ATOM 1318 C CA . MET A 1 167 ? 3.041 -18.480 5.530 1.00 81.06 167 MET A CA 1
ATOM 1319 C C . MET A 1 167 ? 1.846 -18.840 6.421 1.00 81.06 167 MET A C 1
ATOM 1321 O O . MET A 1 167 ? 0.942 -18.021 6.594 1.00 81.06 167 MET A O 1
ATOM 1325 N N . ALA A 1 168 ? 1.848 -20.024 7.040 1.00 82.50 168 ALA A N 1
ATOM 1326 C CA . ALA A 1 168 ? 0.831 -20.394 8.023 1.00 82.50 168 ALA A CA 1
ATOM 1327 C C . ALA A 1 168 ? 0.834 -19.433 9.224 1.00 82.50 168 ALA A C 1
ATOM 1329 O O . ALA A 1 168 ? -0.221 -18.959 9.644 1.00 82.50 168 ALA A O 1
ATOM 1330 N N . TRP A 1 169 ? 2.019 -19.079 9.724 1.00 83.19 169 TRP A N 1
ATOM 1331 C CA . TRP A 1 169 ? 2.169 -18.110 10.805 1.00 83.19 169 TRP A CA 1
ATOM 1332 C C . TRP A 1 169 ? 1.684 -16.708 10.416 1.00 83.19 169 TRP A C 1
ATOM 1334 O O . TRP A 1 169 ? 0.946 -16.088 11.183 1.00 83.19 169 TRP A O 1
ATOM 1344 N N . VAL A 1 170 ? 2.028 -16.211 9.221 1.00 84.25 170 VAL A N 1
A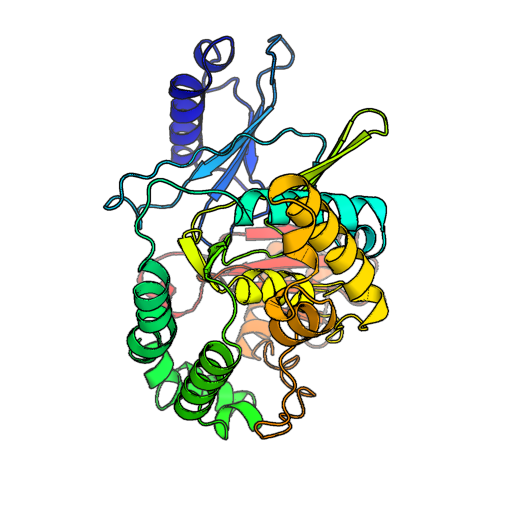TOM 1345 C CA . VAL A 1 170 ? 1.533 -14.910 8.735 1.00 84.25 170 VAL A CA 1
ATOM 1346 C C . VAL A 1 170 ? 0.004 -14.901 8.721 1.00 84.25 170 VAL A C 1
ATOM 1348 O O . VAL A 1 170 ? -0.604 -13.951 9.220 1.00 84.25 170 VAL A O 1
ATOM 1351 N N . ARG A 1 171 ? -0.631 -15.980 8.241 1.00 87.19 171 ARG A N 1
ATOM 1352 C CA . ARG A 1 171 ? -2.094 -16.117 8.270 1.00 87.19 171 ARG A CA 1
ATOM 1353 C C . ARG A 1 171 ? -2.644 -16.036 9.693 1.00 87.19 171 ARG A C 1
ATOM 1355 O O . ARG A 1 171 ? -3.595 -15.293 9.935 1.00 87.19 171 ARG A O 1
ATOM 1362 N N . GLU A 1 172 ? -2.053 -16.766 10.640 1.00 86.69 172 GLU A N 1
ATOM 1363 C CA . GLU A 1 172 ? -2.462 -16.736 12.051 1.00 86.69 172 GLU A CA 1
ATOM 1364 C C . GLU A 1 172 ? -2.344 -15.330 12.651 1.00 86.69 172 GLU A C 1
ATOM 1366 O O . GLU A 1 172 ? -3.269 -14.861 13.319 1.00 86.69 172 GLU A O 1
ATOM 1371 N N . VAL A 1 173 ? -1.243 -14.624 12.374 1.00 85.56 173 VAL A N 1
ATOM 1372 C CA . VAL A 1 173 ? -1.050 -13.237 12.811 1.00 85.56 173 VAL A CA 1
ATOM 1373 C C . VAL A 1 173 ? -2.138 -12.340 12.229 1.00 85.56 173 VAL A C 1
ATOM 1375 O O . VAL A 1 173 ? -2.798 -11.642 13.002 1.00 85.56 173 VAL A O 1
ATOM 1378 N N . MET A 1 174 ? -2.379 -12.391 10.916 1.00 88.00 174 MET A N 1
ATOM 1379 C CA . MET A 1 174 ? -3.399 -11.571 10.250 1.00 88.00 174 MET A CA 1
ATOM 1380 C C . MET A 1 174 ? -4.792 -11.785 10.851 1.00 88.00 174 MET A C 1
ATOM 1382 O O . MET A 1 174 ? -5.475 -10.812 11.171 1.00 88.00 174 MET A O 1
ATOM 1386 N N . VAL A 1 175 ? -5.190 -13.040 11.077 1.00 88.88 175 VAL A N 1
ATOM 1387 C CA . VAL A 1 175 ? -6.479 -13.377 11.704 1.00 88.88 175 VAL A CA 1
ATOM 1388 C C . VAL A 1 175 ? -6.527 -12.887 13.158 1.00 88.88 175 VAL A C 1
ATOM 1390 O O . VAL A 1 175 ? -7.516 -12.288 13.581 1.00 88.88 175 VAL A O 1
ATOM 1393 N N . SER A 1 176 ? -5.446 -13.068 13.926 1.00 89.50 176 SER A N 1
ATOM 1394 C CA . SER A 1 176 ? -5.382 -12.681 15.346 1.00 89.50 176 SER A CA 1
ATOM 1395 C C . SER A 1 176 ? -5.480 -11.172 15.594 1.00 89.50 176 SER A C 1
ATOM 1397 O O . SER A 1 176 ? -5.869 -10.745 16.685 1.00 89.50 176 SER A O 1
ATOM 1399 N N . LEU A 1 177 ? -5.134 -10.348 14.598 1.00 90.38 177 LEU A N 1
ATOM 1400 C CA . LEU A 1 177 ? -5.255 -8.894 14.699 1.00 90.38 177 LEU A CA 1
ATOM 1401 C C . LEU A 1 177 ? -6.717 -8.451 14.806 1.00 90.38 177 LEU A C 1
ATOM 1403 O O . LEU A 1 177 ? -6.977 -7.390 15.385 1.00 90.38 177 LEU A O 1
ATOM 1407 N N . ASN A 1 178 ? -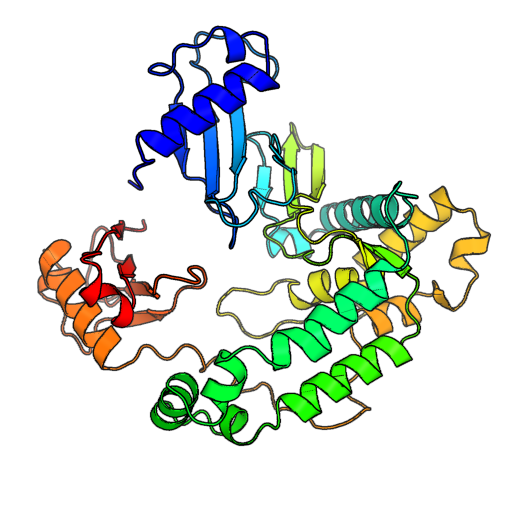7.646 -9.272 14.295 1.00 92.25 178 ASN A N 1
ATOM 1408 C CA . ASN A 1 178 ? -9.074 -8.975 14.214 1.00 92.25 178 ASN A CA 1
ATOM 1409 C C . ASN A 1 178 ? -9.311 -7.578 13.612 1.00 92.25 178 ASN A C 1
ATOM 1411 O O . ASN A 1 178 ? -10.049 -6.756 14.161 1.00 92.25 178 ASN A O 1
ATOM 1415 N N . SER A 1 179 ? -8.583 -7.290 12.528 1.00 95.12 179 SER A N 1
ATOM 1416 C CA . SER A 1 179 ? -8.642 -6.010 11.827 1.00 95.12 179 SER A CA 1
ATOM 1417 C C . SER A 1 179 ? -10.004 -5.868 11.132 1.00 95.12 179 SER A C 1
ATOM 1419 O O . SER A 1 179 ? -10.511 -6.847 10.578 1.00 95.12 179 SER A O 1
ATOM 1421 N N . PRO A 1 180 ? -10.631 -4.678 11.155 1.00 96.19 180 PRO A N 1
ATOM 1422 C CA . PRO A 1 180 ? -11.882 -4.446 10.444 1.00 96.19 180 PRO A CA 1
ATOM 1423 C C . PRO A 1 180 ? -11.765 -4.746 8.949 1.00 96.19 180 PRO A C 1
ATOM 1425 O O . PRO A 1 180 ? -10.795 -4.343 8.305 1.00 96.19 180 PRO A O 1
ATOM 1428 N N . VAL A 1 181 ? -12.785 -5.403 8.398 1.00 95.94 181 VAL A N 1
ATOM 1429 C CA . VAL A 1 181 ? -12.923 -5.606 6.952 1.00 95.94 181 VAL A CA 1
ATOM 1430 C C . VAL A 1 181 ? -13.501 -4.338 6.325 1.00 95.94 181 VAL A C 1
ATOM 1432 O O . VAL A 1 181 ? -14.549 -3.854 6.754 1.00 95.94 181 VAL A O 1
ATOM 1435 N N . VAL A 1 182 ? -12.815 -3.800 5.322 1.00 95.44 182 VAL A N 1
ATOM 1436 C CA . VAL A 1 182 ? -13.162 -2.570 4.591 1.00 95.44 182 VAL A CA 1
ATOM 1437 C C . VAL A 1 182 ? -12.967 -2.798 3.096 1.00 95.44 182 VAL A C 1
ATOM 1439 O O . VAL A 1 182 ? -12.336 -3.779 2.711 1.00 95.44 182 VAL A O 1
ATOM 1442 N N . PHE A 1 183 ? -13.490 -1.910 2.249 1.00 90.75 183 PHE A N 1
ATOM 1443 C CA . PHE A 1 183 ? -13.060 -1.883 0.852 1.00 90.75 183 PHE A CA 1
ATOM 1444 C C . PHE A 1 183 ? -11.638 -1.318 0.794 1.00 90.75 183 PHE A C 1
ATOM 1446 O O . PHE A 1 183 ? -11.442 -0.144 1.106 1.00 90.75 183 PHE A O 1
ATOM 1453 N N . SER A 1 184 ? -10.673 -2.166 0.457 1.00 90.81 184 SER A N 1
ATOM 1454 C CA . SER A 1 184 ? -9.236 -1.898 0.498 1.00 90.81 184 SER A CA 1
ATOM 1455 C C . SER A 1 184 ? -8.620 -1.931 -0.897 1.00 90.81 184 SER A C 1
ATOM 1457 O O . SER A 1 184 ? -9.193 -2.488 -1.837 1.00 90.81 184 SER A O 1
ATOM 1459 N N . HIS A 1 185 ? -7.447 -1.320 -1.023 1.00 91.06 185 HIS A N 1
ATOM 1460 C CA . HIS A 1 185 ? -6.656 -1.286 -2.242 1.00 91.06 185 HIS A CA 1
ATOM 1461 C C . HIS A 1 185 ? -5.922 -2.606 -2.494 1.00 91.06 185 HIS A C 1
ATOM 1463 O O . HIS A 1 185 ? -5.935 -3.099 -3.621 1.00 91.06 185 HIS A O 1
ATOM 1469 N N . ASN A 1 186 ? -5.332 -3.177 -1.436 1.00 86.25 186 ASN A N 1
ATOM 1470 C CA . ASN A 1 186 ? -4.517 -4.401 -1.394 1.00 86.25 186 ASN A CA 1
ATOM 1471 C C . A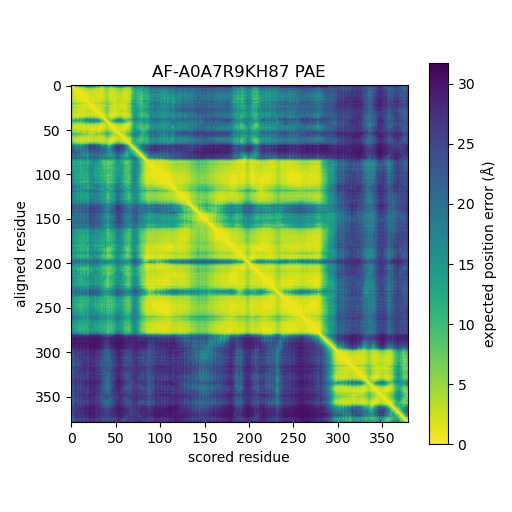SN A 1 186 ? -3.214 -4.356 -2.209 1.00 86.25 186 ASN A C 1
ATOM 1473 O O . ASN A 1 186 ? -2.631 -5.398 -2.496 1.00 86.25 186 ASN A O 1
ATOM 1477 N N . ASP A 1 187 ? -2.796 -3.155 -2.603 1.00 85.56 187 ASP A N 1
ATOM 1478 C CA . ASP A 1 187 ? -1.517 -2.902 -3.276 1.00 85.56 187 ASP A CA 1
ATOM 1479 C C . ASP A 1 187 ? -1.136 -1.422 -3.112 1.00 85.56 187 ASP A C 1
ATOM 1481 O O . ASP A 1 187 ? -0.870 -0.709 -4.080 1.00 85.56 187 ASP A O 1
ATOM 1485 N N . LEU A 1 188 ? -1.224 -0.889 -1.887 1.00 88.44 188 LEU A N 1
ATOM 1486 C CA . LEU A 1 188 ? -1.039 0.548 -1.628 1.00 88.44 188 LEU A CA 1
ATOM 1487 C C . LEU A 1 188 ? 0.450 0.942 -1.606 1.00 88.44 188 LEU A C 1
ATOM 1489 O O . LEU A 1 188 ? 0.950 1.598 -0.690 1.00 88.44 188 LEU A O 1
ATOM 1493 N N . ASN A 1 189 ? 1.187 0.515 -2.627 1.00 84.19 189 ASN A N 1
ATOM 1494 C CA . ASN A 1 189 ? 2.583 0.858 -2.802 1.00 84.19 189 ASN A CA 1
ATOM 1495 C C . ASN A 1 189 ? 2.732 2.272 -3.400 1.00 84.19 189 ASN A C 1
ATOM 1497 O O . ASN A 1 189 ? 1.831 2.841 -4.016 1.00 84.19 189 ASN A O 1
ATOM 1501 N N . ARG A 1 190 ? 3.928 2.844 -3.254 1.00 84.62 190 ARG A N 1
ATOM 1502 C CA . ARG A 1 190 ? 4.282 4.203 -3.704 1.00 84.62 190 ARG A CA 1
ATOM 1503 C C . ARG A 1 190 ? 4.050 4.481 -5.201 1.00 84.62 190 ARG A C 1
ATOM 1505 O O . ARG A 1 190 ? 3.831 5.631 -5.573 1.00 84.62 190 ARG A O 1
ATOM 1512 N N . ARG A 1 191 ? 4.066 3.458 -6.064 1.00 81.50 191 ARG A N 1
ATOM 1513 C CA . ARG A 1 191 ? 3.774 3.594 -7.506 1.00 81.50 191 ARG A CA 1
ATOM 1514 C C . ARG A 1 191 ? 2.274 3.675 -7.801 1.00 81.50 191 ARG A C 1
ATOM 1516 O O . ARG A 1 191 ? 1.907 4.127 -8.877 1.00 81.50 191 ARG A O 1
ATOM 1523 N N . ASN A 1 192 ? 1.428 3.329 -6.837 1.00 83.06 192 ASN A N 1
ATOM 1524 C CA . ASN A 1 192 ? -0.030 3.412 -6.937 1.00 83.06 192 ASN A CA 1
ATOM 1525 C C . ASN A 1 192 ? -0.589 4.678 -6.263 1.00 83.06 192 ASN A C 1
ATOM 1527 O O . ASN A 1 192 ? -1.795 4.840 -6.082 1.00 83.06 192 ASN A O 1
ATOM 1531 N N . ILE A 1 193 ? 0.296 5.613 -5.906 1.00 86.69 193 ILE A N 1
ATOM 1532 C CA . ILE A 1 193 ? -0.062 6.907 -5.341 1.00 86.69 193 ILE A CA 1
ATOM 1533 C C . ILE A 1 193 ? 0.547 8.000 -6.215 1.00 86.69 193 ILE A C 1
ATOM 1535 O O . ILE A 1 193 ? 1.758 8.046 -6.439 1.00 86.69 193 ILE A O 1
ATOM 1539 N N . LEU A 1 194 ? -0.297 8.913 -6.684 1.00 84.38 194 LEU A N 1
ATOM 1540 C CA . LEU A 1 194 ? 0.108 10.081 -7.452 1.00 84.38 194 LEU A CA 1
ATOM 1541 C C . LEU A 1 194 ? -0.105 11.356 -6.657 1.00 84.38 194 LEU A C 1
ATOM 1543 O O . LEU A 1 194 ? -1.159 11.571 -6.062 1.00 84.38 194 LEU A O 1
ATOM 1547 N N . VAL A 1 195 ? 0.892 12.228 -6.708 1.00 85.75 195 VAL A N 1
ATOM 1548 C CA . VAL A 1 195 ? 0.848 13.562 -6.122 1.00 85.75 195 VAL A CA 1
ATOM 1549 C C . VAL A 1 195 ? 0.787 14.565 -7.261 1.00 85.75 195 VAL A C 1
ATOM 1551 O O . VAL A 1 195 ? 1.668 14.585 -8.117 1.00 85.75 195 VAL A O 1
ATOM 1554 N N . THR A 1 196 ? -0.251 15.396 -7.291 1.00 83.50 196 THR A N 1
ATOM 1555 C CA . THR A 1 196 ? -0.366 16.496 -8.259 1.00 83.50 196 THR A CA 1
ATOM 1556 C C . THR A 1 196 ? 0.055 17.805 -7.620 1.00 83.50 196 THR A C 1
ATOM 1558 O O . THR A 1 196 ? -0.278 18.047 -6.460 1.00 83.50 196 THR A O 1
ATOM 1561 N N . ASN A 1 197 ? 0.701 18.680 -8.390 1.00 75.56 197 ASN A N 1
ATOM 1562 C CA . ASN A 1 197 ? 0.988 20.048 -7.965 1.00 75.56 197 ASN A CA 1
ATOM 1563 C C . ASN A 1 197 ? 0.443 21.039 -8.999 1.00 75.56 197 ASN A C 1
ATOM 1565 O O . ASN A 1 197 ? 1.070 21.300 -10.027 1.00 75.56 197 ASN A O 1
ATOM 1569 N N . ASN A 1 198 ? -0.742 21.583 -8.722 1.00 66.44 198 ASN A N 1
ATOM 1570 C CA . ASN A 1 198 ? -1.403 22.558 -9.580 1.00 66.44 198 ASN A CA 1
ATOM 1571 C C . ASN A 1 198 ? -1.389 23.921 -8.889 1.00 66.44 198 ASN A C 1
ATOM 1573 O O . ASN A 1 198 ? -2.150 24.160 -7.956 1.00 66.44 198 ASN A O 1
ATOM 1577 N N . ASN A 1 199 ? -0.537 24.838 -9.355 1.00 62.81 199 ASN A N 1
ATOM 1578 C CA . ASN A 1 199 ? -0.461 26.214 -8.845 1.00 62.81 199 ASN A CA 1
ATOM 1579 C C . ASN A 1 199 ? -0.268 26.310 -7.313 1.00 62.81 199 ASN A C 1
ATOM 1581 O O . ASN A 1 199 ? -0.837 27.190 -6.671 1.00 62.81 199 ASN A O 1
ATOM 1585 N N . SER A 1 200 ? 0.580 25.449 -6.736 1.00 66.56 200 SER A N 1
ATOM 1586 C CA . SER A 1 200 ? 0.847 25.320 -5.285 1.00 66.56 200 SER A CA 1
ATOM 1587 C C . SER A 1 200 ? -0.231 24.598 -4.473 1.00 66.56 200 SER A C 1
ATOM 1589 O O . SER A 1 200 ? -0.062 24.432 -3.259 1.00 66.56 200 SER A O 1
ATOM 1591 N N . ASP A 1 201 ? -1.308 24.136 -5.111 1.00 78.38 201 ASP A N 1
ATOM 1592 C CA . ASP A 1 201 ? -2.230 23.200 -4.485 1.00 78.38 201 ASP A CA 1
ATOM 1593 C C . ASP A 1 201 ? -1.760 21.764 -4.728 1.00 78.38 201 ASP A C 1
ATOM 1595 O O . ASP A 1 201 ? -1.527 21.343 -5.866 1.00 78.38 201 ASP A O 1
ATOM 1599 N N . VAL A 1 202 ? -1.567 21.041 -3.627 1.00 84.62 202 VAL A N 1
ATOM 1600 C CA . VAL A 1 202 ? -1.092 19.657 -3.630 1.00 84.62 202 VAL A CA 1
ATOM 1601 C C . VAL A 1 202 ? -2.294 18.775 -3.373 1.00 84.62 202 VAL A C 1
ATOM 1603 O O . VAL A 1 202 ? -2.986 18.974 -2.377 1.00 84.62 202 VAL A O 1
ATOM 1606 N N . ASP A 1 203 ? -2.500 17.789 -4.237 1.00 86.94 203 ASP A N 1
ATOM 1607 C CA . ASP A 1 203 ? -3.525 16.763 -4.059 1.00 86.94 203 ASP A CA 1
ATOM 1608 C C . ASP A 1 203 ? -2.923 15.375 -4.287 1.00 86.94 203 ASP A C 1
ATOM 1610 O O . ASP A 1 203 ? -1.873 15.232 -4.919 1.00 86.94 203 ASP A O 1
ATOM 1614 N N . VAL A 1 204 ? -3.584 14.364 -3.731 1.00 88.88 204 VAL A N 1
ATOM 1615 C CA . VAL A 1 204 ? -3.157 12.966 -3.771 1.00 88.88 204 VAL A CA 1
ATOM 1616 C C . VAL A 1 204 ? -4.260 12.109 -4.381 1.00 88.88 204 VAL A C 1
ATOM 1618 O O . VAL A 1 204 ? -5.439 12.239 -4.031 1.00 88.88 204 VAL A O 1
ATOM 1621 N N . TYR A 1 205 ? -3.859 11.207 -5.270 1.00 83.06 205 TYR A N 1
ATOM 1622 C CA . TYR A 1 205 ? -4.717 10.244 -5.945 1.00 83.06 205 TYR A CA 1
ATOM 1623 C C . TYR A 1 205 ? -4.185 8.838 -5.691 1.00 83.06 205 TYR A C 1
ATOM 1625 O O . TYR A 1 205 ? -3.014 8.565 -5.942 1.00 83.06 205 TYR A O 1
ATOM 1633 N N . ILE A 1 206 ? -5.056 7.960 -5.200 1.00 83.81 206 ILE A N 1
ATOM 1634 C CA . ILE A 1 206 ? -4.815 6.517 -5.165 1.00 83.81 206 ILE A CA 1
ATOM 1635 C C . ILE A 1 206 ? -5.321 5.967 -6.499 1.00 83.81 206 ILE A C 1
ATOM 1637 O O . ILE A 1 206 ? -6.412 6.341 -6.940 1.00 83.81 206 ILE A O 1
ATOM 1641 N N . ILE A 1 207 ? -4.505 5.160 -7.162 1.00 79.19 207 ILE A N 1
ATOM 1642 C CA . ILE A 1 207 ? -4.741 4.636 -8.510 1.00 79.19 207 ILE A CA 1
ATOM 1643 C C . ILE A 1 207 ? -4.431 3.145 -8.534 1.00 79.19 207 ILE A C 1
ATOM 1645 O O . ILE A 1 207 ? -3.762 2.670 -7.636 1.00 79.19 207 ILE A O 1
ATOM 1649 N N . ASP A 1 208 ? -4.807 2.456 -9.613 1.00 70.06 208 ASP A N 1
ATOM 1650 C CA . ASP A 1 208 ? -4.467 1.039 -9.814 1.00 70.06 208 ASP A CA 1
ATOM 1651 C C . ASP A 1 208 ? -5.201 0.076 -8.852 1.00 70.06 208 ASP A C 1
ATOM 1653 O O . ASP A 1 208 ? -4.616 -0.644 -8.051 1.00 70.06 208 ASP A O 1
ATOM 1657 N N . PHE A 1 209 ? -6.532 0.050 -8.965 1.00 73.06 209 PHE A N 1
ATOM 1658 C CA . PHE A 1 209 ? -7.427 -0.721 -8.092 1.00 73.06 209 PHE A CA 1
ATOM 1659 C C . PHE A 1 209 ? -7.592 -2.198 -8.511 1.00 73.06 209 PHE A C 1
ATOM 1661 O O . PHE A 1 209 ? -8.601 -2.820 -8.175 1.00 73.06 209 PHE A O 1
ATOM 1668 N N . ASP A 1 210 ? -6.646 -2.777 -9.257 1.00 72.31 210 ASP A N 1
ATOM 1669 C CA . ASP A 1 210 ? -6.785 -4.129 -9.831 1.00 72.31 210 ASP A CA 1
ATOM 1670 C C . ASP A 1 210 ? -6.957 -5.214 -8.753 1.00 72.31 210 ASP A C 1
ATOM 1672 O O . ASP A 1 210 ? -7.674 -6.196 -8.950 1.00 72.31 210 ASP A O 1
ATOM 1676 N N . TRP A 1 211 ? -6.335 -5.009 -7.589 1.00 75.12 211 TRP A N 1
ATOM 1677 C CA . TRP A 1 211 ? -6.397 -5.919 -6.441 1.00 75.12 211 TRP A CA 1
ATOM 1678 C C . TRP A 1 211 ? -7.464 -5.536 -5.413 1.00 75.12 211 TRP A C 1
ATOM 1680 O O . TRP A 1 211 ? -7.616 -6.203 -4.386 1.00 75.12 211 TRP A O 1
ATOM 1690 N N . SER A 1 212 ? -8.231 -4.474 -5.668 1.00 81.25 212 SER A N 1
ATOM 1691 C CA . SER A 1 212 ? -9.146 -3.921 -4.676 1.00 81.25 212 SER A CA 1
ATOM 1692 C C . SER A 1 212 ? -10.354 -4.820 -4.428 1.00 81.25 212 SER A C 1
ATOM 1694 O O . SER A 1 212 ? -11.089 -5.211 -5.337 1.00 81.25 212 SER A O 1
ATOM 1696 N N . CYS A 1 213 ? -10.606 -5.123 -3.159 1.00 83.38 213 CYS A N 1
ATOM 1697 C CA . CYS A 1 213 ? -11.765 -5.892 -2.718 1.00 83.38 213 CYS A CA 1
ATOM 1698 C C . CYS A 1 213 ? -12.072 -5.598 -1.247 1.00 83.38 213 CYS A C 1
ATOM 1700 O O . CYS A 1 213 ? -11.472 -4.716 -0.643 1.00 83.38 213 CYS A O 1
ATOM 1702 N N . TYR A 1 214 ? -13.021 -6.323 -0.650 1.00 84.19 214 TYR A N 1
ATOM 1703 C CA . TYR A 1 214 ? -13.131 -6.326 0.807 1.00 84.19 214 TYR A CA 1
ATOM 1704 C C . TYR A 1 214 ? -11.983 -7.139 1.411 1.00 84.19 214 TYR A C 1
ATOM 1706 O O . TYR A 1 214 ? -11.821 -8.304 1.047 1.00 84.19 214 TYR A O 1
ATOM 1714 N N . MET A 1 215 ? -11.195 -6.517 2.290 1.00 91.94 215 MET A N 1
ATOM 1715 C CA . MET A 1 215 ? -10.075 -7.130 3.016 1.00 91.94 215 MET A CA 1
ATOM 1716 C C . MET A 1 215 ? -9.867 -6.431 4.368 1.00 91.94 215 MET A C 1
ATOM 1718 O O . MET A 1 215 ? -10.512 -5.428 4.680 1.00 91.94 215 MET A O 1
ATOM 1722 N N . TYR A 1 216 ? -8.974 -6.960 5.206 1.00 95.19 216 TYR A N 1
ATOM 1723 C CA . TYR A 1 216 ? -8.556 -6.298 6.442 1.00 95.19 216 TYR A CA 1
ATOM 1724 C C . TYR A 1 216 ? -7.901 -4.946 6.154 1.00 95.19 216 TYR A C 1
ATOM 1726 O O . TYR A 1 216 ? -6.908 -4.890 5.434 1.00 95.19 216 TYR A O 1
ATOM 1734 N N . ARG A 1 217 ? -8.371 -3.868 6.796 1.00 96.69 217 ARG A N 1
ATOM 1735 C CA . ARG A 1 217 ? -7.769 -2.528 6.636 1.00 96.69 217 ARG A CA 1
ATOM 1736 C C . ARG A 1 217 ? -6.278 -2.503 6.983 1.00 96.69 217 ARG A C 1
ATOM 1738 O O . ARG A 1 217 ? -5.543 -1.659 6.486 1.00 96.69 217 ARG A O 1
ATOM 1745 N N . GLY A 1 218 ? -5.843 -3.410 7.863 1.00 95.00 218 GLY A N 1
ATOM 1746 C CA . GLY A 1 218 ? -4.443 -3.570 8.238 1.00 95.00 218 GLY A CA 1
ATOM 1747 C C . GLY A 1 218 ? -3.533 -3.928 7.063 1.00 95.00 218 GLY A C 1
ATOM 1748 O O . GLY A 1 218 ? -2.357 -3.593 7.129 1.00 95.00 218 GLY A O 1
ATOM 1749 N N . ALA A 1 219 ? -4.065 -4.538 5.995 1.00 91.44 219 ALA A N 1
ATOM 1750 C CA . ALA A 1 219 ? -3.311 -4.831 4.778 1.00 91.44 219 ALA A CA 1
ATOM 1751 C C . ALA A 1 219 ? -2.822 -3.536 4.109 1.00 91.44 219 ALA A C 1
ATOM 1753 O O . ALA A 1 219 ? -1.619 -3.336 4.008 1.00 91.44 219 ALA A O 1
ATOM 1754 N N . ASP A 1 220 ? -3.724 -2.597 3.800 1.00 96.31 220 ASP A N 1
ATOM 1755 C CA . ASP A 1 220 ? -3.344 -1.310 3.195 1.00 96.31 220 ASP A CA 1
ATOM 1756 C C . ASP A 1 220 ? -2.445 -0.465 4.104 1.00 96.31 220 ASP A C 1
ATOM 1758 O O . ASP A 1 220 ? -1.524 0.204 3.634 1.00 96.31 220 ASP A O 1
ATOM 1762 N N . LEU A 1 221 ? -2.694 -0.489 5.420 1.00 96.31 221 LEU A N 1
ATOM 1763 C CA . LEU A 1 221 ? -1.819 0.195 6.373 1.00 96.31 221 LEU A CA 1
ATOM 1764 C C . LEU A 1 221 ? -0.406 -0.409 6.343 1.00 96.31 221 LEU A C 1
ATOM 1766 O O . LEU A 1 221 ? 0.574 0.333 6.298 1.00 96.31 221 LEU A O 1
ATOM 1770 N N . GLY A 1 222 ? -0.301 -1.739 6.365 1.00 92.38 222 GLY A N 1
ATOM 1771 C CA . GLY A 1 222 ? 0.966 -2.461 6.275 1.00 92.38 222 GLY A CA 1
ATOM 1772 C C . GLY A 1 222 ? 1.699 -2.178 4.965 1.00 92.38 222 GLY A C 1
ATOM 1773 O O . GLY A 1 222 ? 2.870 -1.804 5.008 1.00 92.38 222 GLY A O 1
ATOM 1774 N N . ASP A 1 223 ? 1.000 -2.265 3.832 1.00 90.31 223 ASP A N 1
ATOM 1775 C CA . ASP A 1 223 ? 1.540 -1.997 2.494 1.00 90.31 223 ASP A CA 1
ATOM 1776 C C . ASP A 1 223 ? 2.093 -0.577 2.376 1.00 90.31 223 ASP A C 1
ATOM 1778 O O . ASP A 1 223 ? 3.192 -0.375 1.855 1.00 90.31 223 ASP A O 1
ATOM 1782 N N . TYR A 1 224 ? 1.383 0.417 2.915 1.00 94.19 224 TYR A N 1
ATOM 1783 C CA . TYR A 1 224 ? 1.885 1.785 2.924 1.00 94.19 224 TYR A CA 1
ATOM 1784 C C . TYR A 1 224 ? 3.150 1.916 3.787 1.00 94.19 224 TYR A C 1
ATOM 1786 O O . TYR A 1 224 ? 4.180 2.406 3.317 1.00 94.19 224 TYR A O 1
ATOM 1794 N N . PHE A 1 225 ? 3.107 1.463 5.045 1.00 93.56 225 PHE A N 1
ATOM 1795 C CA . PHE A 1 225 ? 4.202 1.706 5.988 1.00 93.56 225 PHE A CA 1
ATOM 1796 C C . PHE A 1 225 ? 5.448 0.850 5.733 1.00 93.56 225 PHE A C 1
ATOM 1798 O O . PHE A 1 225 ? 6.549 1.322 6.012 1.00 93.56 225 PHE A O 1
ATOM 1805 N N . VAL A 1 226 ? 5.319 -0.357 5.167 1.00 87.88 226 VAL A N 1
ATOM 1806 C CA . VAL A 1 226 ? 6.481 -1.162 4.741 1.00 87.88 226 VAL A CA 1
ATOM 1807 C C . VAL A 1 226 ? 7.225 -0.504 3.576 1.00 87.88 226 VAL A C 1
ATOM 1809 O O . VAL A 1 226 ? 8.426 -0.694 3.414 1.00 87.88 226 VAL A O 1
ATOM 1812 N N . ASN A 1 227 ? 6.526 0.322 2.795 1.00 85.94 227 ASN A N 1
ATOM 1813 C CA . ASN A 1 227 ? 7.098 1.093 1.702 1.00 85.94 227 ASN A CA 1
ATOM 1814 C C . ASN A 1 227 ? 7.543 2.502 2.123 1.00 85.94 227 ASN A C 1
ATOM 1816 O O . ASN A 1 227 ? 8.004 3.247 1.259 1.00 85.94 227 ASN A O 1
ATOM 1820 N N . TRP A 1 228 ? 7.427 2.904 3.393 1.00 89.75 228 TRP A N 1
ATOM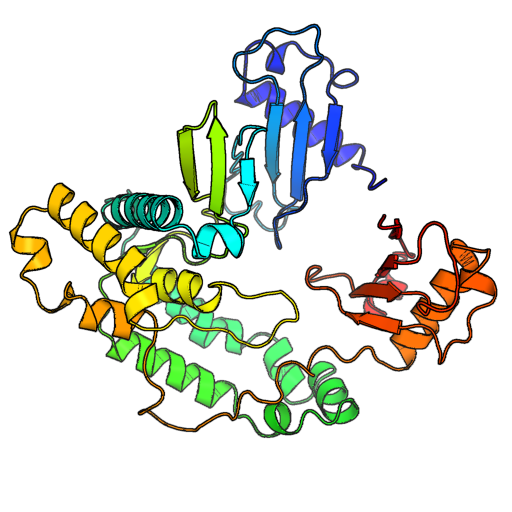 1821 C CA . TRP A 1 228 ? 7.728 4.269 3.848 1.00 89.75 228 TRP A CA 1
ATOM 1822 C C . TRP A 1 228 ? 9.221 4.594 3.749 1.00 89.75 228 TRP A C 1
ATOM 1824 O O . TRP A 1 228 ? 10.062 3.874 4.278 1.00 89.75 228 TRP A O 1
ATOM 1834 N N . CYS A 1 229 ? 9.567 5.683 3.058 1.00 83.94 229 CYS A N 1
ATOM 1835 C CA . CYS A 1 229 ? 10.945 6.075 2.721 1.00 83.94 229 CYS A CA 1
ATOM 1836 C C . CYS A 1 229 ? 11.831 4.963 2.112 1.00 83.94 229 CYS A C 1
ATOM 1838 O O . CYS A 1 229 ? 13.034 5.179 1.935 1.00 83.94 229 CYS A O 1
ATOM 1840 N N . GLN A 1 230 ? 11.262 3.809 1.749 1.00 79.25 230 GLN A N 1
ATOM 1841 C CA . GLN A 1 230 ? 11.998 2.680 1.209 1.00 79.25 230 GLN A CA 1
ATOM 1842 C C . GLN A 1 230 ? 12.603 3.059 -0.146 1.00 79.25 230 GLN A C 1
ATOM 1844 O O . GLN A 1 230 ? 11.944 3.633 -1.018 1.00 79.25 230 GLN A O 1
ATOM 1849 N N . GLN A 1 231 ? 13.883 2.745 -0.316 1.00 68.75 231 GLN A N 1
ATOM 1850 C CA . GLN A 1 231 ? 14.569 2.834 -1.602 1.00 68.75 231 GLN A CA 1
ATOM 1851 C C . GLN A 1 231 ? 14.721 1.420 -2.161 1.00 68.75 231 GLN A C 1
ATOM 1853 O O . GLN A 1 231 ? 14.938 0.489 -1.384 1.00 68.75 231 GLN A O 1
ATOM 1858 N N . ASP A 1 232 ? 14.681 1.266 -3.487 1.00 60.12 232 ASP A N 1
ATOM 1859 C CA . ASP A 1 232 ? 14.755 -0.045 -4.161 1.00 60.12 232 ASP A CA 1
ATOM 1860 C C . ASP A 1 232 ? 15.986 -0.8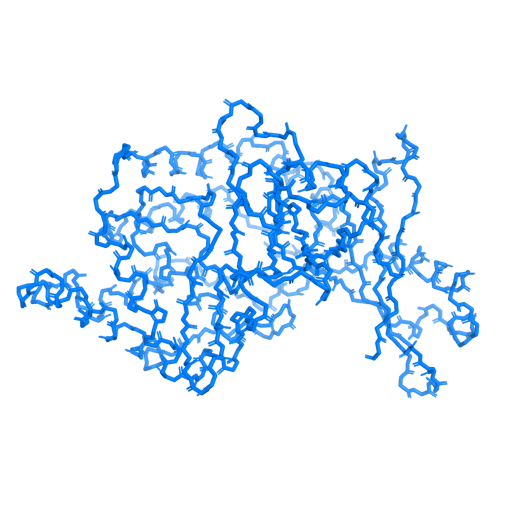84 -3.734 1.00 60.12 232 ASP A C 1
ATOM 1862 O O . ASP A 1 232 ? 15.948 -2.109 -3.788 1.00 60.12 232 ASP A O 1
ATOM 1866 N N . TYR A 1 233 ? 17.057 -0.228 -3.254 1.00 51.38 233 TYR A N 1
ATOM 1867 C CA . TYR A 1 233 ? 18.306 -0.844 -2.769 1.00 51.38 233 TYR A CA 1
ATOM 1868 C C . TYR A 1 233 ? 18.867 -0.183 -1.500 1.00 51.38 233 TYR A C 1
ATOM 1870 O O . TYR A 1 233 ? 20.061 -0.286 -1.209 1.00 51.38 233 TYR A O 1
ATOM 1878 N N . GLY A 1 234 ? 18.028 0.562 -0.779 1.00 53.84 234 GLY A N 1
ATOM 1879 C CA . GLY A 1 234 ? 18.418 1.199 0.477 1.00 53.84 234 GLY A CA 1
ATOM 1880 C C . GLY A 1 234 ? 18.289 0.247 1.663 1.00 53.84 234 GLY A C 1
ATOM 1881 O O . GLY A 1 234 ? 17.668 -0.811 1.535 1.00 53.84 234 GLY A O 1
ATOM 1882 N N . PRO A 1 235 ? 18.844 0.619 2.829 1.00 56.34 235 PRO A N 1
ATOM 1883 C CA . PRO A 1 235 ? 18.544 -0.100 4.061 1.00 56.34 235 PRO A CA 1
ATOM 1884 C C . PRO A 1 235 ? 17.025 -0.174 4.262 1.00 56.34 235 PRO A C 1
ATOM 1886 O O . PRO A 1 235 ? 16.315 0.765 3.904 1.00 56.34 235 PRO A O 1
ATOM 1889 N N . GLU A 1 236 ? 16.536 -1.274 4.835 1.00 68.06 236 GLU A N 1
ATOM 1890 C CA . GLU A 1 236 ? 15.165 -1.337 5.345 1.00 68.06 236 GLU A CA 1
ATOM 1891 C C . GLU A 1 236 ? 14.942 -0.184 6.329 1.00 68.06 236 GLU A C 1
ATOM 1893 O O . GLU A 1 236 ? 15.625 -0.070 7.355 1.00 68.06 236 GLU A O 1
ATOM 1898 N N . VAL A 1 237 ? 13.987 0.682 6.004 1.00 79.94 237 VAL A N 1
ATOM 1899 C CA . VAL A 1 237 ? 13.557 1.766 6.881 1.00 79.94 237 VAL A CA 1
ATOM 1900 C C . VAL A 1 237 ? 12.075 1.579 7.153 1.00 79.94 237 VAL A C 1
ATOM 1902 O O . VAL A 1 237 ? 11.266 1.567 6.238 1.00 79.94 237 VAL A O 1
ATOM 1905 N N . PHE A 1 238 ? 11.720 1.450 8.430 1.00 87.62 238 PHE A N 1
ATOM 1906 C CA . PHE A 1 238 ? 10.331 1.421 8.874 1.00 87.62 238 PHE A CA 1
ATOM 1907 C C . PHE A 1 238 ? 10.084 2.616 9.803 1.00 87.62 238 PHE A C 1
ATOM 1909 O O . PHE A 1 238 ? 10.935 2.886 10.661 1.00 87.62 238 PHE A O 1
ATOM 1916 N N . PRO A 1 239 ? 8.951 3.325 9.682 1.00 91.50 239 PRO A N 1
ATOM 1917 C CA . PRO A 1 239 ? 8.700 4.533 10.451 1.00 91.50 239 PRO A CA 1
ATOM 1918 C C . PRO A 1 239 ? 8.602 4.243 11.952 1.00 91.50 239 PRO A C 1
ATOM 1920 O O . PRO A 1 239 ? 8.185 3.167 12.400 1.00 91.50 239 PRO A O 1
ATOM 1923 N N . THR A 1 240 ? 8.990 5.229 12.755 1.00 93.38 240 THR A N 1
ATOM 1924 C CA . THR A 1 240 ? 8.694 5.233 14.189 1.00 93.38 240 THR A CA 1
ATOM 1925 C C . THR A 1 240 ? 7.199 5.435 14.418 1.00 93.38 240 THR A C 1
ATOM 1927 O O . THR A 1 240 ? 6.493 5.961 13.557 1.00 93.38 240 THR A O 1
ATOM 1930 N N . ASP A 1 241 ? 6.714 5.074 15.606 1.00 95.31 241 ASP A N 1
ATOM 1931 C CA . ASP A 1 241 ? 5.318 5.296 15.985 1.00 95.31 241 ASP A CA 1
ATOM 1932 C C . ASP A 1 241 ? 4.926 6.779 15.801 1.00 95.31 241 ASP A C 1
ATOM 1934 O O . ASP A 1 241 ? 3.888 7.063 15.212 1.00 95.31 241 ASP A O 1
ATOM 1938 N N . ASP A 1 242 ? 5.796 7.728 16.173 1.00 95.06 242 ASP A N 1
ATOM 1939 C CA . ASP A 1 242 ? 5.565 9.169 15.971 1.00 95.06 242 ASP A CA 1
ATOM 1940 C C . ASP A 1 242 ? 5.434 9.560 14.489 1.00 95.06 242 ASP A C 1
ATOM 1942 O O . ASP A 1 242 ? 4.604 10.399 14.138 1.00 95.06 242 ASP A O 1
ATOM 1946 N N . GLN A 1 243 ? 6.218 8.940 13.602 1.00 95.12 243 GLN A N 1
ATOM 1947 C CA . GLN A 1 243 ? 6.107 9.158 12.157 1.00 95.12 243 GLN A CA 1
ATOM 1948 C C . GLN A 1 243 ? 4.802 8.569 11.606 1.00 95.12 243 GLN A C 1
ATOM 1950 O O . GLN A 1 243 ? 4.124 9.213 10.806 1.00 95.12 243 GLN A O 1
ATOM 1955 N N . MET A 1 244 ? 4.396 7.389 12.085 1.00 97.19 244 MET A N 1
ATOM 1956 C CA . MET A 1 244 ? 3.121 6.768 11.712 1.00 97.19 244 MET A CA 1
ATOM 1957 C C . MET A 1 244 ? 1.917 7.596 12.180 1.00 97.19 244 MET A C 1
ATOM 1959 O O . MET A 1 244 ? 0.898 7.649 11.488 1.00 97.19 244 MET A O 1
ATOM 1963 N N . LEU A 1 245 ? 2.022 8.271 13.332 1.00 98.00 245 LEU A N 1
ATOM 1964 C CA . LEU A 1 245 ? 0.936 9.076 13.894 1.00 98.00 245 LEU A CA 1
ATOM 1965 C C . LEU A 1 245 ? 0.511 10.240 12.992 1.00 98.00 245 LEU A C 1
ATOM 1967 O O . LEU A 1 245 ? -0.662 10.604 13.023 1.00 98.00 245 LEU A O 1
ATOM 1971 N N . VAL A 1 246 ? 1.394 10.769 12.138 1.00 97.62 246 VAL A N 1
ATOM 1972 C CA . VAL A 1 246 ? 1.028 11.804 11.152 1.00 97.62 246 VAL A CA 1
ATOM 1973 C C . VAL A 1 246 ? -0.080 11.301 10.219 1.00 97.62 246 VAL A C 1
ATOM 1975 O O . VAL A 1 246 ? -1.085 11.986 10.015 1.00 97.62 246 VAL A O 1
ATOM 1978 N N . PHE A 1 247 ? 0.078 10.081 9.703 1.00 98.44 247 PHE A N 1
ATOM 1979 C CA . PHE A 1 247 ? -0.919 9.416 8.869 1.00 98.44 247 PHE A CA 1
ATOM 1980 C C . PHE A 1 247 ? -2.130 8.975 9.699 1.00 98.44 247 PHE A C 1
ATOM 1982 O O . PHE A 1 247 ? -3.269 9.299 9.367 1.00 98.44 247 PHE A O 1
ATOM 1989 N N . ILE A 1 248 ? -1.893 8.257 10.803 1.00 98.56 248 ILE A N 1
ATOM 1990 C CA . ILE A 1 248 ? -2.950 7.630 11.611 1.00 98.56 248 ILE A CA 1
ATOM 1991 C C . ILE A 1 248 ? -3.913 8.673 12.182 1.00 98.56 248 ILE A C 1
ATOM 1993 O O . ILE A 1 248 ? -5.126 8.464 12.157 1.00 98.56 248 ILE A O 1
ATOM 1997 N N . ASP A 1 249 ? -3.414 9.820 12.643 1.00 98.50 249 ASP A N 1
ATOM 1998 C CA . ASP A 1 249 ? -4.269 10.882 13.173 1.00 98.50 249 ASP A CA 1
ATOM 1999 C C . ASP A 1 249 ? -5.128 11.531 12.092 1.00 98.50 249 ASP A C 1
ATOM 2001 O O . ASP A 1 249 ? -6.287 11.863 12.346 1.00 98.50 249 ASP A O 1
ATOM 2005 N N . ALA A 1 250 ? -4.581 11.723 10.890 1.00 98.62 250 ALA A N 1
ATOM 2006 C CA . ALA A 1 250 ? -5.349 12.233 9.760 1.00 98.62 250 ALA A CA 1
ATOM 2007 C C . ALA A 1 250 ? -6.420 11.223 9.315 1.00 98.62 250 ALA A C 1
ATOM 2009 O O . ALA A 1 250 ? -7.569 11.611 9.109 1.00 98.62 250 ALA A O 1
ATOM 2010 N N . TYR A 1 251 ? -6.071 9.936 9.267 1.00 98.69 251 TYR A N 1
ATOM 2011 C CA . TYR A 1 251 ? -6.974 8.839 8.929 1.00 98.69 251 TYR A CA 1
ATOM 2012 C C . TYR A 1 251 ? -8.140 8.717 9.928 1.00 98.69 251 TYR A C 1
ATOM 2014 O O . TYR A 1 251 ? -9.306 8.709 9.532 1.00 98.69 251 TYR A O 1
ATOM 2022 N N . ILE A 1 252 ? -7.852 8.694 11.239 1.00 98.50 252 ILE A N 1
ATOM 2023 C CA . ILE A 1 252 ? -8.882 8.640 12.293 1.00 98.50 252 ILE A CA 1
ATOM 2024 C C . ILE A 1 252 ? -9.771 9.882 12.237 1.00 98.50 252 ILE A C 1
ATOM 2026 O O . ILE A 1 252 ? -10.990 9.762 12.352 1.00 98.50 252 ILE A O 1
ATOM 2030 N N . ARG A 1 253 ? -9.188 11.075 12.062 1.00 98.56 253 ARG A N 1
ATOM 2031 C CA . ARG A 1 253 ? -9.947 12.331 11.991 1.00 98.56 253 ARG A CA 1
ATOM 2032 C C . ARG A 1 253 ? -10.935 12.323 10.831 1.00 98.56 253 ARG A C 1
ATOM 2034 O O . ARG A 1 253 ? -12.086 12.696 11.035 1.00 98.56 253 ARG A O 1
ATOM 2041 N N . GLU A 1 254 ? -10.508 11.864 9.659 1.00 98.50 254 GLU A N 1
ATOM 2042 C CA . GLU A 1 254 ? -11.375 11.769 8.484 1.00 98.50 254 GLU A CA 1
ATOM 2043 C C . GLU A 1 254 ? -12.507 10.757 8.705 1.00 98.50 254 GLU A C 1
ATOM 2045 O O . GLU A 1 254 ? -13.676 11.088 8.523 1.00 98.50 254 GLU A O 1
ATOM 2050 N N . LEU A 1 255 ? -12.205 9.555 9.207 1.00 98.00 255 LEU A N 1
ATOM 2051 C CA . LEU A 1 255 ? -13.247 8.569 9.516 1.00 98.00 255 LEU A CA 1
ATOM 2052 C C . LEU A 1 255 ? -14.193 9.023 10.627 1.00 98.00 255 LEU A C 1
ATOM 2054 O O . LEU A 1 255 ? -15.365 8.660 10.611 1.00 98.00 255 LEU A O 1
ATOM 2058 N N . THR A 1 256 ? -13.716 9.824 11.576 1.00 98.19 256 THR A N 1
ATOM 2059 C CA . THR A 1 256 ? -14.565 10.429 12.609 1.00 98.19 256 THR A CA 1
ATOM 2060 C C . THR A 1 256 ? -15.488 11.484 12.009 1.00 98.19 256 THR A C 1
ATOM 2062 O O . THR A 1 256 ? -16.650 11.565 12.394 1.00 98.19 256 THR A O 1
ATOM 2065 N N . ALA A 1 257 ? -15.008 12.265 11.039 1.00 97.94 257 ALA A N 1
ATOM 2066 C CA . ALA A 1 257 ? -15.845 13.215 10.315 1.00 97.94 257 ALA A CA 1
ATOM 2067 C C . ALA A 1 257 ? -16.936 12.506 9.492 1.00 97.94 257 ALA A C 1
ATOM 2069 O O . ALA A 1 257 ? -18.063 12.991 9.438 1.00 97.94 257 ALA A O 1
ATOM 2070 N N . ILE A 1 258 ? -16.623 11.345 8.905 1.00 96.38 258 ILE A N 1
ATOM 2071 C CA . ILE A 1 258 ? -17.561 10.549 8.096 1.00 96.38 258 ILE A CA 1
ATOM 2072 C C . ILE A 1 258 ? -18.578 9.796 8.970 1.00 96.38 258 ILE A C 1
ATOM 2074 O O . ILE A 1 258 ? -19.771 9.812 8.681 1.00 96.38 258 ILE A O 1
ATOM 2078 N N . ASN A 1 259 ? -18.120 9.143 10.041 1.00 95.44 259 ASN A N 1
ATOM 2079 C CA . ASN A 1 259 ? -18.925 8.202 10.833 1.00 95.44 259 ASN A CA 1
ATOM 2080 C C . ASN A 1 259 ? -19.434 8.780 12.167 1.00 95.44 259 ASN A C 1
ATOM 2082 O O . ASN A 1 259 ? -20.177 8.117 12.891 1.00 95.44 259 ASN A O 1
ATOM 2086 N N . GLY A 1 260 ? -19.030 10.002 12.516 1.00 95.69 260 GLY A N 1
ATOM 2087 C CA . GLY A 1 260 ? -19.359 10.663 13.775 1.00 95.69 260 GLY A CA 1
ATOM 2088 C C . GLY A 1 260 ? -18.379 10.371 14.920 1.00 95.69 260 GLY A C 1
ATOM 2089 O O . GLY A 1 260 ? -17.543 9.467 14.872 1.00 95.69 260 GLY A O 1
ATOM 2090 N N . ASN A 1 261 ? -18.514 11.147 16.002 1.00 93.19 261 ASN A N 1
ATOM 2091 C CA . ASN A 1 261 ? -17.596 11.137 17.151 1.00 93.19 261 ASN A CA 1
ATOM 2092 C C . ASN A 1 261 ? -17.480 9.783 17.871 1.00 93.19 261 ASN A C 1
ATOM 2094 O O . ASN A 1 261 ? -16.460 9.525 18.507 1.00 93.19 261 ASN A O 1
ATOM 2098 N N . SER A 1 262 ? -18.493 8.915 17.785 1.00 93.06 262 SER A N 1
ATOM 2099 C CA . SER A 1 262 ? -18.432 7.573 18.377 1.00 93.06 262 SER A CA 1
ATOM 2100 C C . SER A 1 262 ? -17.392 6.678 17.702 1.00 93.06 262 SER A C 1
ATOM 2102 O O . SER A 1 262 ? -16.885 5.766 18.350 1.00 93.06 262 SER A O 1
ATOM 2104 N N . PHE A 1 263 ? -17.016 6.947 16.446 1.00 93.19 263 PHE A N 1
ATOM 2105 C CA . PHE A 1 263 ? -16.025 6.151 15.722 1.00 93.19 263 PHE A CA 1
ATOM 2106 C C . PHE A 1 263 ? -14.669 6.126 16.440 1.00 93.19 263 PHE A C 1
ATOM 2108 O O . PHE A 1 263 ? -14.128 5.048 16.694 1.00 93.19 263 PHE A O 1
ATOM 2115 N N . ALA A 1 264 ? -14.142 7.297 16.816 1.00 92.25 264 ALA A N 1
ATOM 2116 C CA . ALA A 1 264 ? -12.842 7.424 17.483 1.00 92.25 264 ALA A CA 1
ATOM 2117 C C . ALA A 1 264 ? -12.832 6.914 18.933 1.00 92.25 264 ALA A C 1
ATOM 2119 O O . ALA A 1 264 ? -11.762 6.720 19.505 1.00 92.25 264 ALA A O 1
ATOM 2120 N N . GLN A 1 265 ? -14.005 6.711 19.541 1.00 93.56 265 GLN A N 1
ATOM 2121 C CA . GLN A 1 265 ? -14.126 6.216 20.916 1.00 93.56 265 GLN A CA 1
ATOM 2122 C C . GLN A 1 265 ? -13.979 4.693 21.010 1.00 93.56 265 GLN A C 1
ATOM 2124 O O . GLN A 1 265 ? -13.706 4.169 22.089 1.00 93.56 265 GLN A O 1
ATOM 2129 N N . LEU A 1 266 ? -14.158 3.974 19.899 1.00 96.06 266 LEU A N 1
ATOM 2130 C CA . LEU A 1 266 ? -14.008 2.524 19.869 1.00 96.06 266 LEU A CA 1
ATOM 2131 C C . LEU A 1 266 ? -12.527 2.146 19.973 1.00 96.06 266 LEU A C 1
ATOM 2133 O O . LEU A 1 266 ? -11.706 2.624 19.191 1.00 96.06 266 LEU A O 1
ATOM 2137 N N . GLU A 1 267 ? -12.191 1.226 20.883 1.00 96.12 267 GLU A N 1
ATOM 2138 C CA . GLU A 1 267 ? -10.806 0.773 21.087 1.00 96.12 267 GLU A CA 1
ATOM 2139 C C . GLU A 1 267 ? -10.174 0.271 19.783 1.00 96.12 267 GLU A C 1
ATOM 2141 O O . GLU A 1 267 ? -9.019 0.593 19.497 1.00 96.12 267 GLU A O 1
ATOM 2146 N N . ILE A 1 268 ? -10.952 -0.444 18.958 1.00 95.94 268 ILE A N 1
ATOM 2147 C CA . ILE A 1 268 ? -10.511 -0.951 17.655 1.00 95.94 268 ILE A CA 1
ATOM 2148 C C . ILE A 1 268 ? -10.015 0.169 16.734 1.00 95.94 268 ILE A C 1
ATOM 2150 O O . ILE A 1 268 ? -9.159 -0.083 15.905 1.00 95.94 268 ILE A O 1
ATOM 2154 N N . ASN A 1 269 ? -10.467 1.414 16.903 1.00 97.25 269 ASN A N 1
ATOM 2155 C CA . ASN A 1 269 ? -10.053 2.570 16.102 1.00 97.25 269 ASN A CA 1
ATOM 2156 C C . ASN A 1 269 ? -9.005 3.452 16.794 1.00 97.25 269 ASN A C 1
ATOM 2158 O O . ASN A 1 269 ? -8.671 4.523 16.292 1.00 97.25 269 ASN A O 1
ATOM 2162 N N . SER A 1 270 ? -8.481 3.029 17.946 1.00 97.31 270 SER A N 1
ATOM 2163 C CA . SER A 1 270 ? -7.443 3.781 18.647 1.00 97.31 270 SER A CA 1
ATOM 2164 C C . SER A 1 270 ? -6.109 3.740 17.899 1.00 97.31 270 SER A C 1
ATOM 2166 O O . SER A 1 270 ? -5.773 2.756 17.236 1.00 97.31 270 SER A O 1
ATOM 2168 N N . ARG A 1 271 ? -5.293 4.786 18.084 1.00 97.62 271 ARG A N 1
ATOM 2169 C CA . ARG A 1 271 ? -3.929 4.893 17.532 1.00 97.62 271 ARG A CA 1
ATOM 2170 C C . ARG A 1 271 ? -3.119 3.610 17.717 1.00 97.62 271 ARG A C 1
ATOM 2172 O O . ARG A 1 271 ? -2.531 3.104 16.768 1.00 97.62 271 ARG A O 1
ATOM 2179 N N . GLN A 1 272 ? -3.146 3.053 18.928 1.00 95.56 272 GLN A N 1
ATOM 2180 C CA . GLN A 1 272 ? -2.386 1.855 19.272 1.00 95.56 272 GLN A CA 1
ATOM 2181 C C . GLN A 1 272 ? -2.819 0.628 18.461 1.00 95.56 272 GLN A C 1
ATOM 2183 O O . GLN A 1 272 ? -1.981 -0.211 18.129 1.00 95.56 272 GLN A O 1
ATOM 2188 N N . ARG A 1 273 ? -4.115 0.515 18.140 1.00 95.94 273 ARG A N 1
ATOM 2189 C CA . ARG A 1 273 ? -4.632 -0.583 17.318 1.00 95.94 273 ARG A CA 1
ATOM 2190 C C . ARG A 1 273 ? -4.240 -0.425 15.858 1.00 95.94 273 ARG A C 1
ATOM 2192 O O . ARG A 1 273 ? -3.732 -1.390 15.303 1.00 95.94 273 ARG A O 1
ATOM 2199 N N . LEU A 1 274 ? -4.340 0.776 15.284 1.00 97.25 274 LEU A N 1
ATOM 2200 C CA . LEU A 1 274 ? -3.884 1.011 13.909 1.00 97.25 274 LEU A CA 1
ATOM 2201 C C . LEU A 1 274 ? -2.370 0.797 13.747 1.00 97.25 274 LEU A C 1
ATOM 2203 O O . LEU A 1 274 ? -1.956 0.173 12.776 1.00 97.25 274 LEU A O 1
ATOM 2207 N N . ILE A 1 275 ? -1.548 1.222 14.717 1.00 95.69 275 ILE A N 1
ATOM 2208 C CA . ILE A 1 275 ? -0.101 0.925 14.714 1.00 95.69 275 ILE A CA 1
ATOM 2209 C C . ILE A 1 275 ? 0.135 -0.588 14.754 1.00 95.69 275 ILE A C 1
ATOM 2211 O O . ILE A 1 275 ? 0.963 -1.102 14.009 1.00 95.69 275 ILE A O 1
ATOM 2215 N N . LYS A 1 276 ? -0.599 -1.321 15.601 1.00 93.56 276 LYS A N 1
ATOM 2216 C CA . LYS A 1 276 ? -0.466 -2.781 15.709 1.00 93.56 276 LYS A CA 1
ATOM 2217 C C . LYS A 1 276 ? -0.896 -3.507 14.430 1.00 93.56 276 LYS A C 1
ATOM 2219 O O . LYS A 1 276 ? -0.294 -4.520 14.102 1.00 93.56 276 LYS A O 1
ATOM 2224 N N . GLU A 1 277 ? -1.921 -3.015 13.738 1.00 94.62 277 GLU A N 1
ATOM 2225 C CA . GLU A 1 277 ? -2.371 -3.562 12.452 1.00 94.62 277 GLU A CA 1
ATOM 2226 C C . GLU A 1 277 ? -1.346 -3.324 11.338 1.00 94.62 277 GLU A C 1
ATOM 2228 O O . GLU A 1 277 ? -1.055 -4.244 10.586 1.00 94.62 277 GLU A O 1
ATOM 2233 N N . ALA A 1 278 ? -0.760 -2.126 11.284 1.00 93.00 278 ALA A N 1
ATOM 2234 C CA . ALA A 1 278 ? 0.292 -1.766 10.334 1.00 93.00 278 ALA A CA 1
ATOM 2235 C C . ALA A 1 278 ? 1.631 -2.475 10.592 1.00 93.00 278 ALA A C 1
ATOM 2237 O O . ALA A 1 278 ? 2.393 -2.755 9.672 1.00 93.00 278 ALA A O 1
ATOM 2238 N N . LYS A 1 279 ? 1.954 -2.697 11.869 1.00 88.62 279 LYS A N 1
ATOM 2239 C CA . LYS A 1 279 ? 3.238 -3.224 12.335 1.00 88.62 279 LYS A CA 1
ATOM 2240 C C . LYS A 1 279 ? 3.003 -4.273 13.425 1.00 88.62 279 LYS A C 1
ATOM 2242 O O . LYS A 1 279 ? 3.271 -4.010 14.608 1.00 88.62 279 LYS A O 1
ATOM 2247 N N . PRO A 1 280 ? 2.493 -5.466 13.074 1.00 81.88 280 PRO A N 1
ATOM 2248 C CA . PRO A 1 280 ? 2.344 -6.541 14.043 1.00 81.88 280 PRO A CA 1
ATOM 2249 C C . PRO A 1 280 ? 3.725 -6.911 14.600 1.00 81.88 280 PRO A C 1
ATOM 2251 O O . PRO A 1 280 ? 4.644 -7.262 13.864 1.00 81.88 280 PRO A O 1
ATOM 2254 N N . LYS A 1 281 ? 3.912 -6.786 15.920 1.00 68.06 281 LYS A N 1
ATOM 2255 C CA . LYS A 1 281 ? 5.200 -7.102 16.551 1.00 68.06 281 LYS A CA 1
ATOM 2256 C C . LYS A 1 281 ? 5.484 -8.604 16.464 1.00 68.06 281 LYS A C 1
ATOM 2258 O O . LYS A 1 281 ? 4.641 -9.420 16.826 1.00 68.06 281 LYS A O 1
ATOM 2263 N N . ALA A 1 282 ? 6.724 -8.946 16.112 1.00 52.09 282 ALA A N 1
ATOM 2264 C CA . ALA A 1 282 ? 7.275 -10.305 16.023 1.00 52.09 282 ALA A CA 1
ATOM 2265 C C . ALA A 1 282 ? 7.372 -11.072 17.367 1.00 52.09 282 ALA A C 1
ATOM 2267 O O . ALA A 1 282 ? 8.113 -12.049 17.488 1.00 52.09 282 ALA A O 1
ATOM 2268 N N . GLU A 1 283 ? 6.640 -10.657 18.405 1.00 46.88 283 GLU A N 1
ATOM 2269 C CA . GLU A 1 283 ? 6.573 -11.357 19.697 1.00 46.88 283 GLU A CA 1
ATOM 2270 C C . GLU A 1 283 ? 6.002 -12.788 19.538 1.00 46.88 283 GLU A C 1
ATOM 2272 O O . GLU A 1 283 ? 6.262 -13.649 20.374 1.00 46.88 283 GLU A O 1
ATOM 2277 N N . ASN A 1 284 ? 5.363 -13.079 18.394 1.00 49.59 284 ASN A N 1
ATOM 2278 C CA . ASN A 1 284 ? 4.866 -14.397 17.981 1.00 49.59 284 ASN A CA 1
ATOM 2279 C C . ASN A 1 284 ? 5.873 -15.268 17.187 1.00 49.59 284 ASN A C 1
ATOM 2281 O O . ASN A 1 284 ? 5.461 -16.234 16.555 1.00 49.59 284 ASN A O 1
ATOM 2285 N N . ARG A 1 285 ? 7.180 -14.997 17.339 1.00 48.19 285 ARG A N 1
ATOM 2286 C CA . ARG A 1 285 ? 8.352 -15.886 17.144 1.00 48.19 285 ARG A CA 1
ATOM 2287 C C . ARG A 1 285 ? 9.198 -15.717 15.868 1.00 48.19 285 ARG A C 1
ATOM 2289 O O . ARG A 1 285 ? 8.727 -15.499 14.770 1.00 48.19 285 ARG A O 1
ATOM 2296 N N . ILE A 1 286 ? 10.494 -15.919 16.144 1.00 41.47 286 ILE A N 1
ATOM 2297 C CA . ILE A 1 286 ? 11.724 -15.918 15.341 1.00 41.47 286 ILE A CA 1
ATOM 2298 C C . ILE A 1 286 ? 12.111 -14.549 14.777 1.00 41.47 286 ILE A C 1
ATOM 2300 O O . ILE A 1 286 ? 11.615 -14.066 13.772 1.00 41.47 286 ILE A O 1
ATOM 2304 N N . LYS A 1 287 ? 13.129 -13.964 15.425 1.00 40.22 287 LYS A N 1
ATOM 2305 C CA . LYS A 1 287 ? 14.014 -12.975 14.815 1.00 40.22 287 LYS A CA 1
ATOM 2306 C C . LYS A 1 287 ? 14.642 -13.614 13.575 1.00 40.22 287 LYS A C 1
ATOM 2308 O O . LYS A 1 287 ? 15.750 -14.148 13.661 1.00 40.22 287 LYS A O 1
ATOM 2313 N N . MET A 1 288 ? 13.984 -13.522 12.424 1.00 38.78 288 MET A N 1
ATOM 2314 C CA . MET A 1 288 ? 14.741 -13.388 11.196 1.00 38.78 288 MET A CA 1
ATOM 2315 C C . MET A 1 288 ? 15.595 -12.142 11.398 1.00 38.78 288 MET A C 1
ATOM 2317 O O . MET A 1 288 ? 15.106 -11.017 11.469 1.00 38.78 288 MET A O 1
ATOM 2321 N N . LYS A 1 289 ? 16.897 -12.340 11.605 1.00 37.97 289 LYS A N 1
ATOM 2322 C CA . LYS A 1 289 ? 17.843 -11.263 11.355 1.00 37.97 289 LYS A CA 1
ATOM 2323 C C . LYS A 1 289 ? 17.720 -10.994 9.856 1.00 37.97 289 LYS A C 1
ATOM 2325 O O . LYS A 1 289 ? 18.371 -11.673 9.069 1.00 37.97 289 LYS A O 1
ATOM 2330 N N . HIS A 1 290 ? 16.873 -10.028 9.500 1.00 40.03 290 HIS A N 1
ATOM 2331 C CA . HIS A 1 290 ? 16.662 -9.494 8.148 1.00 40.03 290 HIS A CA 1
ATOM 2332 C C . HIS A 1 290 ? 17.959 -9.016 7.475 1.00 40.03 290 HIS A C 1
ATOM 2334 O O . HIS A 1 290 ? 17.981 -8.741 6.283 1.00 40.03 290 HIS A O 1
ATOM 2340 N N . ASN A 1 291 ? 19.077 -9.012 8.206 1.00 32.81 291 ASN A N 1
ATOM 2341 C CA . ASN A 1 291 ? 20.399 -8.553 7.794 1.00 32.81 291 ASN A CA 1
ATOM 2342 C C . ASN A 1 291 ? 20.985 -9.168 6.507 1.00 32.81 291 ASN A C 1
ATOM 2344 O O . ASN A 1 291 ? 22.106 -8.803 6.185 1.00 32.81 291 ASN A O 1
ATOM 2348 N N . ASN A 1 292 ? 20.316 -10.071 5.780 1.00 35.00 292 ASN A N 1
ATOM 2349 C CA . ASN A 1 292 ? 20.864 -10.662 4.552 1.00 35.00 292 ASN A CA 1
ATOM 2350 C C . ASN A 1 292 ? 19.865 -10.870 3.394 1.00 35.00 292 ASN A C 1
ATOM 2352 O O . ASN A 1 292 ? 20.255 -11.474 2.397 1.00 35.00 292 ASN A O 1
ATOM 2356 N N . ILE A 1 293 ? 18.618 -10.382 3.459 1.00 38.91 293 ILE A N 1
ATOM 2357 C CA . ILE A 1 293 ? 17.691 -10.503 2.308 1.00 38.91 293 ILE A CA 1
ATOM 2358 C C . ILE A 1 293 ? 18.082 -9.524 1.182 1.00 38.91 293 ILE A C 1
ATOM 2360 O O . ILE A 1 293 ? 17.896 -9.815 0.004 1.00 38.91 293 ILE A O 1
ATOM 2364 N N . HIS A 1 294 ? 18.769 -8.425 1.506 1.00 37.75 294 HIS A N 1
ATOM 2365 C CA . HIS A 1 294 ? 19.302 -7.486 0.508 1.00 37.75 294 HIS A CA 1
ATOM 2366 C C . HIS A 1 294 ? 20.390 -8.072 -0.410 1.00 37.75 294 HIS A C 1
ATOM 2368 O O . HIS A 1 294 ? 20.681 -7.488 -1.449 1.00 37.75 294 HIS A O 1
ATOM 2374 N N . ASN A 1 295 ? 20.955 -9.237 -0.072 1.00 37.72 295 ASN A N 1
ATOM 2375 C CA . ASN A 1 295 ? 21.893 -9.964 -0.933 1.00 37.72 295 ASN A CA 1
ATOM 2376 C C . ASN A 1 295 ? 21.199 -11.000 -1.836 1.00 37.72 295 ASN A C 1
ATOM 2378 O O . ASN A 1 295 ? 21.879 -11.814 -2.447 1.00 37.72 295 ASN A O 1
ATOM 2382 N N . ILE A 1 296 ? 19.864 -11.022 -1.927 1.00 42.62 296 ILE A N 1
ATOM 2383 C CA . ILE A 1 296 ? 19.154 -11.980 -2.797 1.00 42.62 296 ILE A CA 1
ATOM 2384 C C . ILE A 1 296 ? 19.194 -11.564 -4.272 1.00 42.62 296 ILE A C 1
ATOM 2386 O O . ILE A 1 296 ? 18.972 -12.387 -5.154 1.00 42.62 296 ILE A O 1
ATOM 2390 N N . LEU A 1 297 ? 19.585 -10.329 -4.572 1.00 45.59 297 LEU A N 1
ATOM 2391 C CA . LEU A 1 297 ? 19.873 -9.921 -5.936 1.00 45.59 297 LEU A CA 1
ATOM 2392 C C . LEU A 1 297 ? 21.397 -9.940 -6.153 1.00 45.59 297 LEU A C 1
ATOM 2394 O O . LEU A 1 297 ? 22.063 -8.907 -6.197 1.00 45.59 297 LEU A O 1
ATOM 2398 N N . ILE A 1 298 ? 21.973 -11.140 -6.223 1.00 52.94 298 ILE A N 1
ATOM 2399 C CA . ILE A 1 298 ? 23.345 -11.329 -6.710 1.00 52.94 298 ILE A CA 1
ATOM 2400 C C . ILE A 1 298 ? 23.256 -11.549 -8.216 1.00 52.94 298 ILE A C 1
ATOM 2402 O O . ILE A 1 298 ? 22.568 -12.452 -8.683 1.00 52.94 298 ILE A O 1
ATOM 2406 N N . VAL A 1 299 ? 23.950 -10.708 -8.981 1.00 59.78 299 VAL A N 1
ATOM 2407 C CA . VAL A 1 299 ? 24.130 -10.924 -10.421 1.00 59.78 299 VAL A CA 1
ATOM 2408 C C . VAL A 1 299 ? 25.014 -12.156 -10.581 1.00 59.78 299 VAL A C 1
ATOM 2410 O O . VAL A 1 299 ? 26.148 -12.156 -10.092 1.00 59.78 299 VAL A O 1
ATOM 2413 N N . SER A 1 300 ? 24.500 -13.211 -11.216 1.00 65.19 300 SER A N 1
ATOM 2414 C CA . SER A 1 300 ? 25.267 -14.443 -11.407 1.00 65.19 300 SER A CA 1
ATOM 2415 C C . SER A 1 300 ? 26.535 -14.177 -12.236 1.00 65.19 300 SER A C 1
ATOM 2417 O O . SER A 1 300 ? 26.611 -13.201 -12.979 1.00 65.19 300 SER A O 1
ATOM 2419 N N . ALA A 1 301 ? 27.564 -15.024 -12.115 1.00 65.62 301 ALA A N 1
ATOM 2420 C CA . ALA A 1 301 ? 28.795 -14.866 -12.903 1.00 65.62 301 ALA A CA 1
ATOM 2421 C C . ALA A 1 301 ? 28.533 -14.911 -14.422 1.00 65.62 301 ALA A C 1
ATOM 2423 O O . ALA A 1 301 ? 29.191 -14.213 -15.187 1.00 65.62 301 ALA A O 1
ATOM 2424 N N . GLU A 1 302 ? 27.540 -15.698 -14.829 1.00 70.38 302 GLU A N 1
ATOM 2425 C CA . GL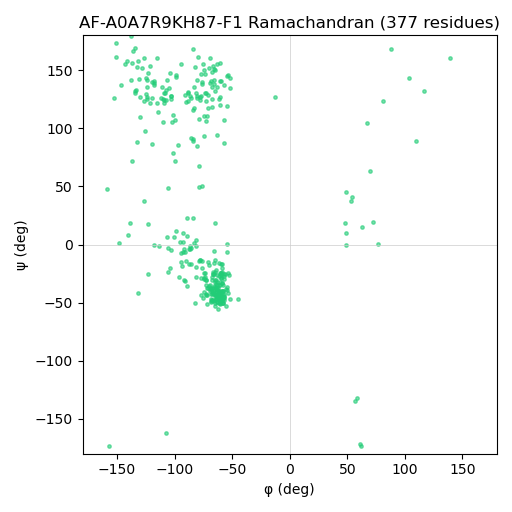U A 1 302 ? 27.048 -15.801 -16.202 1.00 70.38 302 GLU A CA 1
ATOM 2426 C C . GLU A 1 302 ? 26.354 -14.514 -16.651 1.00 70.38 302 GLU A C 1
ATOM 2428 O O . GLU A 1 302 ? 26.734 -13.928 -17.659 1.00 70.38 302 GLU A O 1
ATOM 2433 N N . ASP A 1 303 ? 25.439 -13.991 -15.832 1.00 70.81 303 ASP A N 1
ATOM 2434 C CA . ASP A 1 303 ? 24.786 -12.706 -16.087 1.00 70.81 303 ASP A CA 1
ATOM 2435 C C . ASP A 1 303 ? 25.809 -11.562 -16.170 1.00 70.81 303 ASP A C 1
ATOM 2437 O O . ASP A 1 303 ? 25.716 -10.704 -17.046 1.00 70.81 303 ASP A O 1
ATOM 2441 N N . ARG A 1 304 ? 26.835 -11.567 -15.306 1.00 77.44 304 ARG A N 1
ATOM 2442 C CA . ARG A 1 304 ? 27.933 -10.590 -15.354 1.00 77.44 304 ARG A CA 1
ATOM 2443 C C . ARG A 1 304 ? 28.701 -10.654 -16.670 1.00 77.44 304 ARG A C 1
ATOM 2445 O O . ARG A 1 304 ? 29.005 -9.601 -17.225 1.00 77.44 304 ARG A O 1
ATOM 2452 N N . LEU A 1 305 ? 29.005 -11.856 -17.161 1.00 76.25 305 LEU A N 1
ATOM 2453 C CA . LEU A 1 305 ? 29.724 -12.046 -18.419 1.00 76.25 305 LEU A CA 1
ATOM 2454 C C . LEU A 1 305 ? 28.870 -11.615 -19.618 1.00 76.25 305 LEU A C 1
ATOM 2456 O O . LEU A 1 305 ? 29.335 -10.838 -20.447 1.00 76.25 305 LEU A O 1
ATOM 2460 N N . ASN A 1 306 ? 27.607 -12.040 -19.667 1.00 74.38 306 ASN A N 1
ATOM 2461 C CA . ASN A 1 306 ? 26.683 -11.696 -20.749 1.00 74.38 306 ASN A CA 1
ATOM 2462 C C . ASN A 1 306 ? 26.489 -10.181 -20.853 1.00 74.38 306 ASN A C 1
ATOM 2464 O O . ASN A 1 306 ? 26.561 -9.597 -21.931 1.00 74.38 306 ASN A O 1
ATOM 2468 N N . VAL A 1 307 ? 26.302 -9.516 -19.717 1.00 74.81 307 VAL A N 1
ATOM 2469 C CA . VAL A 1 307 ? 26.098 -8.065 -19.656 1.00 74.81 307 VAL A CA 1
ATOM 2470 C C . VAL A 1 307 ? 27.365 -7.292 -19.978 1.00 74.81 307 VAL A C 1
ATOM 2472 O O . VAL A 1 307 ? 27.291 -6.263 -20.647 1.00 74.81 307 VAL A O 1
ATOM 2475 N N . TYR A 1 308 ? 28.522 -7.789 -19.542 1.00 80.38 308 TYR A N 1
ATOM 2476 C CA . TYR A 1 308 ? 29.810 -7.244 -19.948 1.00 80.38 308 TYR A CA 1
ATOM 2477 C C . TYR A 1 308 ? 29.971 -7.282 -21.473 1.00 80.38 308 TYR A C 1
ATOM 2479 O O . TYR A 1 308 ? 30.238 -6.244 -22.079 1.00 80.38 308 TYR A O 1
ATOM 2487 N N . GLU A 1 309 ? 29.726 -8.433 -22.103 1.00 76.81 309 GLU A N 1
ATOM 2488 C CA . GLU A 1 309 ? 29.829 -8.583 -23.558 1.00 76.81 309 GLU A CA 1
ATOM 2489 C C . GLU A 1 309 ? 28.804 -7.718 -24.307 1.00 76.81 309 GLU A C 1
ATOM 2491 O O . GLU A 1 309 ? 29.136 -7.112 -25.330 1.00 76.81 309 GLU A O 1
ATOM 2496 N N . LEU A 1 310 ? 27.584 -7.574 -23.778 1.00 72.12 310 LEU A N 1
ATOM 2497 C CA . LEU A 1 310 ? 26.567 -6.678 -24.338 1.00 72.12 310 LEU A CA 1
ATOM 2498 C C . LEU A 1 310 ? 27.013 -5.211 -24.287 1.00 72.12 310 LEU A C 1
ATOM 2500 O O . LEU A 1 310 ? 26.963 -4.511 -25.300 1.00 72.12 310 LEU A O 1
ATOM 2504 N N . CYS A 1 311 ? 27.479 -4.736 -23.133 1.00 72.00 311 CYS A N 1
ATOM 2505 C CA . CYS A 1 311 ? 27.980 -3.372 -22.982 1.00 72.00 311 CYS A CA 1
ATOM 2506 C C . CYS A 1 311 ? 29.172 -3.110 -23.913 1.00 72.00 311 CYS A C 1
ATOM 2508 O O . CYS A 1 311 ? 29.178 -2.117 -24.641 1.00 72.00 311 CYS A O 1
ATOM 2510 N N . LYS A 1 312 ? 30.135 -4.036 -23.955 1.00 76.44 312 LYS A N 1
ATOM 2511 C CA . LYS A 1 312 ? 31.328 -3.955 -24.803 1.00 76.44 312 LYS A CA 1
ATOM 2512 C C . LYS A 1 312 ? 30.989 -3.904 -26.292 1.00 76.44 312 LYS A C 1
ATOM 2514 O O . LYS A 1 312 ? 31.537 -3.081 -27.022 1.00 76.44 312 LYS A O 1
ATOM 2519 N N . THR A 1 313 ? 30.075 -4.765 -26.733 1.00 70.19 313 THR A N 1
ATOM 2520 C CA . THR A 1 313 ? 29.712 -4.917 -28.150 1.00 70.19 313 THR A CA 1
ATOM 2521 C C . THR A 1 313 ? 28.862 -3.757 -28.658 1.00 70.19 313 THR A C 1
ATOM 2523 O O . THR A 1 313 ? 29.071 -3.289 -29.776 1.00 70.19 313 THR A O 1
ATOM 2526 N N . TYR A 1 314 ? 27.901 -3.285 -27.857 1.00 64.06 314 TYR A N 1
ATOM 2527 C CA . TYR A 1 314 ? 26.848 -2.389 -28.344 1.00 64.06 314 TYR A CA 1
ATOM 2528 C C . TYR A 1 314 ? 26.991 -0.924 -27.916 1.00 64.06 314 TYR A C 1
ATOM 2530 O O . TYR A 1 314 ? 26.449 -0.058 -28.602 1.00 64.06 314 TYR A O 1
ATOM 2538 N N . LEU A 1 315 ? 27.686 -0.614 -26.814 1.00 69.56 315 LEU A N 1
ATOM 2539 C CA . LEU A 1 315 ? 27.862 0.777 -26.366 1.00 69.56 315 LEU A CA 1
ATOM 2540 C C . LEU A 1 315 ? 29.134 1.418 -26.930 1.00 69.56 315 LEU A C 1
ATOM 2542 O O . LEU A 1 315 ? 29.140 2.623 -27.180 1.00 69.56 315 LEU A O 1
ATOM 2546 N N . GLY A 1 316 ? 30.177 0.618 -27.180 1.00 69.69 316 GLY A N 1
ATOM 2547 C CA . GLY A 1 316 ? 31.452 1.091 -27.722 1.00 69.69 316 GLY A CA 1
ATOM 2548 C C . GLY A 1 316 ? 32.167 2.111 -26.821 1.00 69.69 316 GLY A C 1
ATOM 2549 O O . GLY A 1 316 ? 31.768 2.357 -25.682 1.00 69.69 316 GLY A O 1
ATOM 2550 N N . GLY A 1 317 ? 33.246 2.712 -27.332 1.00 84.19 317 GLY A N 1
ATOM 2551 C CA . GLY A 1 317 ? 34.020 3.726 -26.602 1.00 84.19 317 GLY A CA 1
ATOM 2552 C C . GLY A 1 317 ? 34.563 3.203 -25.271 1.00 84.19 317 GLY A C 1
ATOM 2553 O O . GLY A 1 317 ? 35.088 2.096 -25.201 1.00 84.19 317 GLY A O 1
ATOM 2554 N N . GLU A 1 318 ? 34.372 3.970 -24.201 1.00 84.38 318 GLU A N 1
ATOM 2555 C CA . GLU A 1 318 ? 34.834 3.641 -22.849 1.00 84.38 318 GLU A CA 1
ATOM 2556 C C . GLU A 1 318 ? 34.251 2.317 -22.311 1.00 84.38 318 GLU A C 1
ATOM 2558 O O . GLU A 1 318 ? 34.874 1.650 -21.485 1.00 84.38 318 GLU A O 1
ATOM 2563 N N . TRP A 1 319 ? 33.081 1.898 -22.808 1.00 80.50 319 TRP A N 1
ATOM 2564 C CA . TRP A 1 319 ? 32.465 0.609 -22.476 1.00 80.50 319 TRP A CA 1
ATOM 2565 C C . TRP A 1 319 ? 33.126 -0.579 -23.178 1.00 80.50 319 TRP A C 1
ATOM 2567 O O . TRP A 1 319 ? 32.979 -1.707 -22.713 1.00 80.50 319 TRP A O 1
ATOM 2577 N N . ALA A 1 320 ? 33.857 -0.349 -24.274 1.00 82.31 320 ALA A N 1
ATOM 2578 C CA . ALA A 1 320 ? 34.623 -1.392 -24.950 1.00 82.31 320 ALA A CA 1
ATOM 2579 C C . ALA A 1 320 ? 35.984 -1.659 -24.281 1.00 82.31 320 ALA A C 1
ATOM 2581 O O . ALA A 1 320 ? 36.494 -2.782 -24.352 1.00 82.31 320 ALA A O 1
ATOM 2582 N N . ASP A 1 321 ? 36.535 -0.637 -23.620 1.00 83.38 321 ASP A N 1
ATOM 2583 C CA . ASP A 1 321 ? 37.878 -0.641 -23.030 1.00 83.38 321 ASP A CA 1
ATOM 2584 C C . ASP A 1 321 ? 37.897 -1.025 -21.538 1.00 83.38 321 ASP A C 1
ATOM 2586 O O . ASP A 1 321 ? 38.956 -1.343 -20.993 1.00 83.38 321 ASP A O 1
ATOM 2590 N N . VAL A 1 322 ? 36.742 -1.014 -20.859 1.00 85.44 322 VAL A N 1
ATOM 2591 C CA . VAL A 1 322 ? 36.629 -1.408 -19.446 1.00 85.44 322 VAL A CA 1
ATOM 2592 C C . VAL A 1 322 ? 36.880 -2.913 -19.257 1.00 85.44 322 VAL A C 1
ATOM 2594 O O . VAL A 1 322 ? 36.455 -3.751 -20.059 1.00 85.44 322 VAL A O 1
ATOM 2597 N N . CYS A 1 323 ? 37.572 -3.279 -18.175 1.00 84.38 323 CYS A N 1
ATOM 2598 C CA . CYS A 1 323 ? 37.733 -4.676 -17.775 1.00 84.38 323 CYS A CA 1
ATOM 2599 C C . CYS A 1 323 ? 36.422 -5.226 -17.189 1.00 84.38 323 CYS A C 1
ATOM 2601 O O . CYS A 1 323 ? 35.693 -4.510 -16.503 1.00 84.38 323 CYS A O 1
ATOM 2603 N N . ALA A 1 324 ? 36.144 -6.515 -17.402 1.00 79.12 324 ALA A N 1
ATOM 2604 C CA . ALA A 1 324 ? 34.965 -7.181 -16.842 1.00 79.12 324 ALA A CA 1
ATOM 2605 C C . ALA A 1 324 ? 34.903 -7.104 -15.304 1.00 79.12 324 ALA A C 1
ATOM 2607 O O . ALA A 1 324 ? 33.817 -6.961 -14.739 1.00 79.12 324 ALA A O 1
ATOM 2608 N N . ASP A 1 325 ? 36.061 -7.147 -14.637 1.00 78.19 325 ASP A N 1
ATOM 2609 C CA . ASP A 1 325 ? 36.161 -7.068 -13.174 1.00 78.19 325 ASP A CA 1
ATOM 2610 C C . ASP A 1 325 ? 35.893 -5.655 -12.635 1.00 78.19 325 ASP A C 1
ATOM 2612 O O . ASP A 1 325 ? 35.393 -5.500 -11.519 1.00 78.19 325 ASP A O 1
ATOM 2616 N N . ASP A 1 326 ? 36.170 -4.630 -13.444 1.00 80.94 326 ASP A N 1
ATOM 2617 C CA . ASP A 1 326 ? 35.988 -3.224 -13.077 1.00 80.94 326 ASP A CA 1
ATOM 2618 C C . ASP A 1 326 ? 34.569 -2.722 -13.383 1.00 80.94 326 ASP A C 1
ATOM 2620 O O . ASP A 1 326 ? 34.128 -1.703 -12.846 1.00 80.94 326 ASP A O 1
ATOM 2624 N N . LEU A 1 327 ? 33.817 -3.444 -14.221 1.00 80.62 327 LEU A N 1
ATOM 2625 C CA . LEU A 1 327 ? 32.436 -3.108 -14.536 1.00 80.62 327 LEU A CA 1
ATOM 2626 C C . LEU A 1 327 ? 31.525 -3.383 -13.328 1.00 80.62 327 LEU A C 1
ATOM 2628 O O . LEU A 1 327 ? 31.336 -4.521 -12.876 1.00 80.62 327 LEU A O 1
ATOM 2632 N N . VAL A 1 328 ? 30.899 -2.324 -12.814 1.00 81.94 328 VAL A N 1
ATOM 2633 C CA . VAL A 1 328 ? 29.948 -2.444 -11.708 1.00 81.94 328 VAL A CA 1
ATOM 2634 C C . VAL A 1 328 ? 28.594 -2.826 -12.286 1.00 81.94 328 VAL A C 1
ATOM 2636 O O . VAL A 1 328 ? 27.998 -2.063 -13.039 1.00 81.94 328 VAL A O 1
ATOM 2639 N N . ILE A 1 329 ? 28.083 -3.997 -11.909 1.00 78.00 329 ILE A N 1
ATOM 2640 C CA . ILE A 1 329 ? 26.768 -4.487 -12.333 1.00 78.00 329 ILE A CA 1
ATOM 2641 C C . ILE A 1 329 ? 25.916 -4.698 -11.088 1.00 78.00 329 ILE A C 1
ATOM 2643 O O . ILE A 1 329 ? 26.329 -5.385 -10.149 1.00 78.00 329 ILE A O 1
ATOM 2647 N N . LYS A 1 330 ? 24.736 -4.084 -11.081 1.00 73.00 330 LYS A N 1
ATOM 2648 C CA . LYS A 1 330 ? 23.740 -4.188 -10.020 1.00 73.00 330 LYS A CA 1
ATOM 2649 C C . LYS A 1 330 ? 22.411 -4.636 -10.625 1.00 73.00 330 LYS A C 1
ATOM 2651 O O . LYS A 1 330 ? 22.074 -4.205 -11.719 1.00 73.00 330 LYS A O 1
ATOM 2656 N N . PRO A 1 331 ? 21.634 -5.465 -9.937 1.00 64.12 331 PRO A N 1
ATOM 2657 C CA . PRO A 1 331 ? 20.286 -5.799 -10.374 1.00 64.12 331 PRO A CA 1
ATOM 2658 C C . PRO A 1 331 ? 19.360 -4.587 -10.312 1.00 64.12 331 PRO A C 1
ATOM 2660 O O . PRO A 1 331 ? 19.602 -3.668 -9.532 1.00 64.12 331 PRO A O 1
ATOM 2663 N N . ALA A 1 332 ? 18.321 -4.590 -11.145 1.00 58.41 332 ALA A N 1
ATOM 2664 C CA . ALA A 1 332 ? 17.259 -3.591 -11.182 1.00 58.41 332 ALA A CA 1
ATOM 2665 C C . ALA A 1 332 ? 15.896 -4.254 -10.901 1.00 58.41 332 ALA A C 1
ATOM 2667 O O . ALA A 1 332 ? 15.633 -5.360 -11.369 1.00 58.41 332 ALA A O 1
ATOM 2668 N N . THR A 1 333 ? 15.029 -3.595 -10.127 1.00 47.41 333 THR A N 1
ATOM 2669 C CA . THR A 1 333 ? 13.680 -4.080 -9.821 1.00 47.41 333 THR A CA 1
ATOM 2670 C C . THR A 1 333 ? 12.722 -3.721 -10.954 1.00 47.41 333 THR A C 1
ATOM 2672 O O . THR A 1 333 ? 12.708 -2.597 -11.461 1.00 47.41 333 THR A O 1
ATOM 2675 N N . GLY A 1 334 ? 11.892 -4.692 -11.336 1.00 43.84 334 GLY A N 1
ATOM 2676 C CA . GLY A 1 334 ? 10.947 -4.595 -12.448 1.00 43.84 334 GLY A CA 1
ATOM 2677 C C . GLY A 1 334 ? 11.282 -5.594 -13.554 1.00 43.84 334 GLY A C 1
ATOM 2678 O O . GLY A 1 334 ? 12.425 -5.710 -13.970 1.00 43.84 334 GLY A O 1
ATOM 2679 N N . GLY A 1 335 ? 10.272 -6.320 -14.028 1.00 39.22 335 GLY A N 1
ATOM 2680 C CA . GLY A 1 335 ? 10.429 -7.386 -15.018 1.00 39.22 335 GLY A CA 1
ATOM 2681 C C . GLY A 1 335 ? 10.198 -8.764 -14.408 1.00 39.22 335 GLY A C 1
ATOM 2682 O O . GLY A 1 335 ? 11.132 -9.417 -13.972 1.00 39.22 335 GLY A O 1
ATOM 2683 N N . PHE A 1 336 ? 8.946 -9.224 -14.414 1.00 39.00 336 PHE A N 1
ATOM 2684 C CA . PHE A 1 336 ? 8.619 -10.620 -14.089 1.00 39.00 336 PHE A CA 1
ATOM 2685 C C . PHE A 1 336 ? 9.199 -11.604 -15.126 1.00 39.00 336 PHE A C 1
ATOM 2687 O O . PHE A 1 336 ? 9.565 -12.719 -14.785 1.00 39.00 336 PHE A O 1
ATOM 2694 N N . VAL A 1 337 ? 9.323 -11.165 -16.386 1.00 40.22 337 VAL A N 1
ATOM 2695 C CA . VAL A 1 337 ? 9.737 -11.984 -17.545 1.00 40.22 337 VAL A CA 1
ATOM 2696 C C . VAL A 1 337 ? 11.092 -11.584 -18.155 1.00 40.22 337 VAL A C 1
ATOM 2698 O O . VAL A 1 337 ? 11.534 -12.189 -19.123 1.00 40.22 337 VAL A O 1
ATOM 2701 N N . ASN A 1 338 ? 11.764 -10.549 -17.633 1.00 53.22 338 ASN A N 1
ATOM 2702 C CA . ASN A 1 338 ? 13.047 -10.061 -18.159 1.00 53.22 338 ASN A CA 1
ATOM 2703 C C . ASN A 1 338 ? 14.008 -9.734 -17.015 1.00 53.22 338 ASN A C 1
ATOM 2705 O O . ASN A 1 338 ? 13.587 -9.118 -16.037 1.00 53.22 338 ASN A O 1
ATOM 2709 N N . LYS A 1 339 ? 15.300 -10.035 -17.175 1.00 60.09 339 LYS A N 1
ATOM 2710 C CA . LYS A 1 339 ? 16.338 -9.556 -16.256 1.00 60.09 339 LYS A CA 1
ATOM 2711 C C . LYS A 1 339 ? 16.645 -8.092 -16.572 1.00 60.09 339 LYS A C 1
ATOM 2713 O O . LYS A 1 339 ? 16.969 -7.760 -17.713 1.00 60.09 339 LYS A O 1
ATOM 2718 N N . LEU A 1 340 ? 16.537 -7.215 -15.572 1.00 64.69 340 LEU A N 1
ATOM 2719 C CA . LEU A 1 340 ? 17.011 -5.832 -15.641 1.00 64.69 340 LEU A CA 1
ATOM 2720 C C . LEU A 1 340 ? 18.257 -5.673 -14.766 1.00 64.69 340 LEU A C 1
ATOM 2722 O O . LEU A 1 340 ? 18.245 -6.043 -13.592 1.00 64.69 340 LEU A O 1
ATOM 2726 N N . LEU A 1 341 ? 19.319 -5.086 -15.315 1.00 69.56 341 LEU A N 1
ATOM 2727 C CA . LEU A 1 341 ? 20.570 -4.828 -14.603 1.00 69.56 341 LEU A CA 1
ATOM 2728 C C . LEU A 1 341 ? 21.065 -3.404 -14.883 1.00 69.56 341 LEU A C 1
ATOM 2730 O O . LEU A 1 341 ? 21.163 -2.983 -16.030 1.00 69.56 341 LEU A O 1
ATOM 2734 N N . TYR A 1 342 ? 21.404 -2.665 -13.833 1.00 74.31 342 TYR A N 1
ATOM 2735 C CA . TYR A 1 342 ? 22.150 -1.415 -13.913 1.00 74.31 342 TYR A CA 1
ATOM 2736 C C . TYR A 1 342 ? 23.645 -1.701 -14.072 1.00 74.31 342 TYR A C 1
ATOM 2738 O O . TYR A 1 342 ? 24.233 -2.409 -13.254 1.00 74.31 342 TYR A O 1
ATOM 2746 N N . CYS A 1 343 ? 24.283 -1.102 -15.070 1.00 79.56 343 CYS A N 1
ATOM 2747 C CA . CYS A 1 343 ? 25.723 -1.189 -15.291 1.00 79.56 343 CYS A CA 1
ATOM 2748 C C . CYS A 1 343 ? 26.351 0.198 -15.191 1.00 79.56 343 CYS A C 1
ATOM 2750 O O . CYS A 1 343 ? 25.777 1.179 -15.667 1.00 79.56 343 CYS A O 1
ATOM 2752 N N . PHE A 1 344 ? 27.528 0.273 -14.577 1.00 84.88 344 PHE A N 1
ATOM 2753 C CA . PHE A 1 344 ? 28.250 1.518 -14.348 1.00 84.88 344 PHE A CA 1
ATOM 2754 C C . PHE A 1 344 ? 29.711 1.343 -14.745 1.00 84.88 344 PHE A C 1
ATOM 2756 O O . PHE A 1 344 ? 30.354 0.375 -14.326 1.00 84.88 344 PHE A O 1
ATOM 2763 N N . LEU A 1 345 ? 30.236 2.304 -15.502 1.00 81.50 345 LEU A N 1
ATOM 2764 C CA . LEU A 1 345 ? 31.678 2.467 -15.632 1.00 81.50 345 LEU A CA 1
ATOM 2765 C C . LEU A 1 345 ? 32.267 2.932 -14.289 1.00 81.50 345 LEU A C 1
ATOM 2767 O O . LEU A 1 345 ? 31.588 3.648 -13.546 1.00 81.50 345 LEU A O 1
ATOM 2771 N N . PRO A 1 346 ? 33.515 2.552 -13.967 1.00 84.94 346 PRO A N 1
ATOM 2772 C CA . PRO A 1 346 ? 34.243 3.123 -12.842 1.00 84.94 346 PRO A CA 1
ATOM 2773 C C . PRO A 1 346 ? 34.262 4.653 -12.897 1.00 84.94 346 PRO A C 1
ATOM 2775 O O . PRO A 1 346 ? 34.463 5.231 -13.963 1.00 84.94 346 PRO A O 1
ATOM 2778 N N . ASP A 1 347 ? 34.168 5.310 -11.737 1.00 78.56 347 ASP A N 1
ATOM 2779 C CA . ASP A 1 347 ? 34.223 6.780 -11.632 1.00 78.56 347 ASP A CA 1
ATOM 2780 C C . ASP A 1 347 ? 35.539 7.378 -12.180 1.00 78.56 347 ASP A C 1
ATOM 2782 O O . ASP A 1 347 ? 35.631 8.574 -12.452 1.00 78.56 347 ASP A O 1
ATOM 2786 N N . THR A 1 348 ? 36.573 6.548 -12.346 1.00 81.00 348 THR A N 1
ATOM 2787 C CA . THR A 1 348 ? 37.869 6.908 -12.933 1.00 81.00 348 THR A CA 1
ATOM 2788 C C . THR A 1 348 ? 37.855 6.989 -14.460 1.00 81.00 348 THR A C 1
ATOM 2790 O O . THR A 1 348 ? 38.804 7.526 -15.031 1.00 81.00 348 THR A O 1
ATOM 2793 N N . ILE A 1 349 ? 36.812 6.479 -15.125 1.00 81.31 349 ILE A N 1
ATOM 2794 C CA . ILE A 1 349 ? 36.665 6.493 -16.582 1.00 81.31 349 ILE A CA 1
ATOM 2795 C C . ILE A 1 349 ? 35.674 7.604 -16.970 1.00 81.31 349 ILE A C 1
ATOM 2797 O O . ILE A 1 349 ? 34.465 7.453 -16.779 1.00 81.31 349 ILE A O 1
ATOM 2801 N N . PRO A 1 350 ? 36.148 8.742 -17.509 1.00 77.19 350 PRO A N 1
ATOM 2802 C CA . PRO A 1 350 ? 35.273 9.837 -17.901 1.00 77.19 350 PRO A CA 1
ATOM 2803 C C . PRO A 1 350 ? 34.493 9.462 -19.165 1.00 77.19 350 PRO A C 1
ATOM 2805 O O . PRO A 1 350 ? 35.040 9.476 -20.261 1.00 77.19 350 P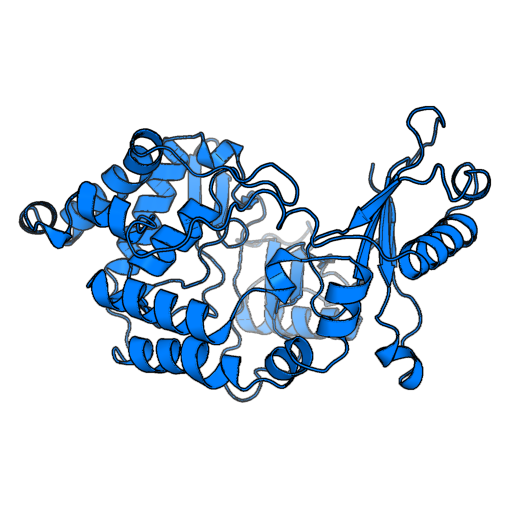RO A O 1
ATOM 2808 N N . ALA A 1 351 ? 33.203 9.168 -19.010 1.00 76.25 351 ALA A N 1
ATOM 2809 C CA . ALA A 1 351 ? 32.306 8.829 -20.109 1.00 76.25 351 ALA A CA 1
ATOM 2810 C C . ALA A 1 351 ? 31.097 9.768 -20.153 1.00 76.25 351 ALA A C 1
ATOM 2812 O O . ALA A 1 351 ? 30.588 10.210 -19.122 1.00 76.25 351 ALA A O 1
ATOM 2813 N N . LYS A 1 352 ? 30.593 10.035 -21.363 1.00 68.50 352 LYS A N 1
ATOM 2814 C CA . LYS A 1 352 ? 29.386 10.854 -21.572 1.00 68.50 352 LYS A CA 1
ATOM 2815 C C . LYS A 1 352 ? 28.132 10.224 -20.948 1.00 68.50 352 LYS A C 1
ATOM 2817 O O . LYS A 1 352 ? 27.252 10.948 -20.501 1.00 68.50 352 LYS A O 1
ATOM 2822 N N . TYR A 1 353 ? 28.072 8.892 -20.928 1.00 71.69 353 TYR A N 1
ATOM 2823 C CA . TYR A 1 353 ? 27.008 8.104 -20.307 1.00 71.69 353 TYR A CA 1
ATOM 2824 C C . TYR A 1 353 ? 27.661 7.007 -19.460 1.00 71.69 353 TYR A C 1
ATOM 2826 O O . TYR A 1 353 ? 27.923 5.924 -19.980 1.00 71.69 353 TYR A O 1
ATOM 2834 N N . PRO A 1 354 ? 27.985 7.272 -18.183 1.00 77.62 354 PRO A N 1
ATOM 2835 C CA . PRO A 1 354 ? 28.685 6.311 -17.332 1.00 77.62 354 PRO A CA 1
ATOM 2836 C C . PRO A 1 354 ? 27.748 5.255 -16.731 1.00 77.62 354 PRO A C 1
ATOM 2838 O O . PRO A 1 354 ? 28.204 4.379 -16.001 1.00 77.62 354 PRO A O 1
ATOM 2841 N N . LYS A 1 355 ? 26.438 5.337 -17.008 1.00 79.56 355 LYS A N 1
ATOM 2842 C CA . LYS A 1 355 ? 25.399 4.475 -16.436 1.00 79.56 355 LYS A CA 1
ATOM 2843 C C . LYS A 1 355 ? 24.442 3.995 -17.519 1.00 79.56 355 LYS A C 1
ATOM 2845 O O . LYS A 1 355 ? 23.924 4.799 -18.297 1.00 79.56 355 LYS A O 1
ATOM 2850 N N . VAL A 1 356 ? 24.156 2.701 -17.532 1.00 70.75 356 VAL A N 1
ATOM 2851 C CA . VAL A 1 356 ? 23.183 2.094 -18.448 1.00 70.75 356 VAL A CA 1
ATOM 2852 C C . VAL A 1 356 ? 22.304 1.087 -17.721 1.00 70.75 356 VAL A C 1
ATOM 2854 O O . VAL A 1 356 ? 22.696 0.526 -16.701 1.00 70.75 356 VAL A O 1
ATOM 2857 N N . VAL A 1 357 ? 21.113 0.844 -18.259 1.00 71.19 357 VAL A N 1
ATOM 2858 C CA . VAL A 1 357 ? 20.261 -0.284 -17.874 1.00 71.19 357 VAL A CA 1
ATOM 2859 C C . VAL A 1 357 ? 20.245 -1.284 -19.017 1.00 71.19 357 VAL A C 1
ATOM 2861 O O . VAL A 1 357 ? 19.898 -0.935 -20.149 1.00 71.19 357 VAL A O 1
ATOM 2864 N N . VAL A 1 358 ? 20.605 -2.523 -18.710 1.00 65.75 358 VAL A N 1
ATOM 2865 C CA . VAL A 1 358 ? 20.593 -3.661 -19.625 1.00 65.75 358 VAL A CA 1
ATOM 2866 C C . VAL A 1 358 ? 19.377 -4.522 -19.316 1.00 65.75 358 VAL A C 1
ATOM 2868 O O . VAL A 1 358 ? 19.176 -4.939 -18.175 1.00 65.75 358 VAL A O 1
ATOM 2871 N N . LYS A 1 359 ? 18.561 -4.774 -20.343 1.00 65.56 359 LYS A N 1
ATOM 2872 C CA . LYS A 1 359 ? 17.404 -5.672 -20.295 1.00 65.56 359 LYS A CA 1
ATOM 2873 C C . LYS A 1 359 ? 17.631 -6.857 -21.233 1.00 65.56 359 LYS A C 1
ATOM 2875 O O . LYS A 1 359 ? 17.762 -6.639 -22.438 1.00 65.56 359 LYS A O 1
ATOM 2880 N N . TYR A 1 360 ? 17.604 -8.086 -20.719 1.00 62.44 360 TYR A N 1
ATOM 2881 C CA . TYR A 1 360 ? 17.660 -9.300 -21.549 1.00 62.44 360 TYR A CA 1
ATOM 2882 C C . TYR A 1 360 ? 16.770 -10.426 -20.998 1.00 62.44 360 TYR A C 1
ATOM 2884 O O . TYR A 1 360 ? 16.387 -10.421 -19.824 1.00 62.44 360 TYR A O 1
ATOM 2892 N N . ALA A 1 361 ? 16.363 -11.328 -21.894 1.00 52.88 361 ALA A N 1
ATOM 2893 C CA . ALA A 1 361 ? 15.459 -12.439 -21.607 1.00 52.88 361 ALA A CA 1
ATOM 2894 C C . ALA A 1 361 ? 16.177 -13.561 -20.834 1.00 52.88 361 ALA A C 1
ATOM 2896 O O . ALA A 1 361 ? 17.398 -13.672 -20.893 1.00 52.88 361 ALA A O 1
ATOM 2897 N N . ASN A 1 362 ? 15.416 -14.360 -20.083 1.00 52.84 362 ASN A N 1
ATOM 2898 C CA . ASN A 1 362 ? 15.925 -15.537 -19.371 1.00 52.84 362 ASN A CA 1
ATOM 2899 C C . ASN A 1 362 ? 16.194 -16.685 -20.368 1.00 52.84 362 ASN A C 1
ATOM 2901 O O . ASN A 1 362 ? 15.477 -16.784 -21.363 1.00 52.84 362 ASN A O 1
ATOM 2905 N N . ASP A 1 363 ? 17.169 -17.556 -20.086 1.00 47.19 363 ASP A N 1
ATOM 2906 C CA . ASP A 1 363 ? 17.655 -18.592 -21.023 1.00 47.19 363 ASP A CA 1
ATOM 2907 C C . ASP A 1 363 ? 16.560 -19.577 -21.495 1.00 47.19 363 ASP A C 1
ATOM 2909 O O . ASP A 1 363 ? 16.625 -20.098 -22.606 1.00 47.19 363 ASP A O 1
ATOM 2913 N N . ASP A 1 364 ? 15.481 -19.750 -20.721 1.00 42.38 364 ASP A N 1
ATOM 2914 C CA . ASP A 1 364 ? 14.310 -20.568 -21.091 1.00 42.38 364 ASP A CA 1
ATOM 2915 C C . ASP A 1 364 ? 13.502 -20.010 -22.292 1.00 42.38 364 ASP A C 1
ATOM 2917 O O . ASP A 1 364 ? 12.556 -20.646 -22.757 1.00 42.38 364 ASP A O 1
ATOM 2921 N N . LEU A 1 365 ? 13.843 -18.821 -22.809 1.00 37.47 365 LEU A N 1
ATOM 2922 C CA . LEU A 1 365 ? 13.181 -18.180 -23.956 1.00 37.47 365 LEU A CA 1
ATOM 2923 C C . LEU A 1 365 ? 14.002 -18.225 -25.259 1.00 37.47 365 LEU A C 1
ATOM 2925 O O . LEU A 1 365 ? 13.493 -17.804 -26.304 1.00 37.47 365 LEU A O 1
ATOM 2929 N N . GLU A 1 366 ? 15.227 -18.767 -25.244 1.00 36.94 366 GLU A N 1
ATOM 2930 C CA . GLU A 1 366 ? 16.018 -18.960 -26.472 1.00 36.94 366 GLU A CA 1
ATOM 2931 C C . GLU A 1 366 ? 15.359 -19.964 -27.435 1.00 36.94 366 GLU A C 1
ATOM 2933 O O . GLU A 1 366 ? 15.408 -19.770 -28.651 1.00 36.94 366 GLU A O 1
ATOM 2938 N N . GLU A 1 367 ? 14.641 -20.973 -26.920 1.00 34.53 367 GLU A N 1
ATOM 2939 C CA . GLU A 1 367 ? 13.895 -21.943 -27.745 1.00 34.53 367 GLU A CA 1
ATOM 2940 C C . GLU A 1 367 ? 12.716 -21.320 -28.519 1.00 34.53 367 GLU A C 1
ATOM 2942 O O . GLU A 1 367 ? 12.234 -21.915 -29.484 1.00 34.53 367 GLU A O 1
ATOM 2947 N N . ILE A 1 368 ? 12.276 -20.107 -28.157 1.00 29.53 368 ILE A N 1
ATOM 2948 C CA . ILE A 1 368 ? 11.140 -19.407 -28.788 1.00 29.53 368 ILE A CA 1
ATOM 2949 C C . ILE A 1 368 ? 11.604 -18.231 -29.675 1.00 29.53 368 ILE A C 1
ATOM 2951 O O . ILE A 1 368 ? 10.789 -17.478 -30.207 1.00 29.53 368 ILE A O 1
ATOM 2955 N N . GLY A 1 369 ? 12.917 -18.062 -29.879 1.00 27.06 369 GLY A N 1
ATOM 2956 C CA . GLY A 1 369 ? 13.468 -17.073 -30.815 1.00 27.06 369 GLY A CA 1
ATOM 2957 C C . GLY A 1 369 ? 13.359 -15.609 -30.368 1.00 27.06 369 GLY A C 1
ATOM 2958 O O . GLY A 1 369 ? 13.476 -14.706 -31.201 1.00 27.06 369 GLY A O 1
ATOM 2959 N N . VAL A 1 370 ? 13.158 -15.339 -29.073 1.00 30.25 370 VAL A N 1
ATOM 2960 C CA . VAL A 1 370 ? 13.105 -13.969 -28.538 1.00 30.25 370 VAL A CA 1
ATOM 2961 C C . VAL A 1 370 ? 14.526 -13.474 -28.270 1.00 30.25 370 VAL A C 1
ATOM 2963 O O . VAL A 1 370 ? 15.075 -13.639 -27.185 1.00 30.25 370 VAL A O 1
ATOM 2966 N N . ASN A 1 371 ? 15.140 -12.868 -29.285 1.00 34.16 371 ASN A N 1
ATOM 2967 C CA . ASN A 1 371 ? 16.474 -12.286 -29.174 1.00 34.16 371 ASN A CA 1
ATOM 2968 C C . ASN A 1 371 ? 16.430 -10.883 -28.520 1.00 34.16 371 ASN A C 1
ATOM 2970 O O . ASN A 1 371 ? 15.513 -10.094 -28.756 1.00 34.16 371 ASN A O 1
ATOM 2974 N N . ILE A 1 372 ? 17.438 -10.622 -27.682 1.00 38.91 372 ILE A N 1
ATOM 2975 C CA . ILE A 1 372 ? 17.841 -9.387 -26.972 1.00 38.91 372 ILE A CA 1
ATOM 2976 C C . ILE A 1 372 ? 17.146 -8.102 -27.456 1.00 38.91 372 ILE A C 1
ATOM 2978 O O . ILE A 1 372 ? 17.239 -7.774 -28.636 1.00 38.91 372 ILE A O 1
ATOM 2982 N N . THR A 1 373 ? 16.528 -7.307 -26.561 1.00 43.66 373 THR A N 1
ATOM 2983 C CA . THR A 1 373 ? 15.724 -6.160 -27.038 1.00 43.66 373 THR A CA 1
ATOM 2984 C C . THR A 1 373 ? 16.063 -4.742 -26.553 1.00 43.66 373 THR A C 1
ATOM 2986 O O . THR A 1 373 ? 15.750 -3.838 -27.317 1.00 43.66 373 THR A O 1
ATOM 2989 N N . HIS A 1 374 ? 16.691 -4.431 -25.399 1.00 46.19 374 HIS A N 1
ATOM 2990 C CA . HIS A 1 374 ? 16.878 -2.998 -25.037 1.00 46.19 374 HIS A CA 1
ATOM 2991 C C . HIS A 1 374 ? 18.099 -2.664 -24.142 1.00 46.19 374 HIS A C 1
ATOM 2993 O O . HIS A 1 374 ? 18.210 -3.153 -23.019 1.00 46.19 374 HIS A O 1
ATOM 2999 N N . LEU A 1 375 ? 18.945 -1.725 -24.601 1.00 38.56 375 LEU A N 1
ATOM 3000 C CA . LEU A 1 375 ? 19.948 -0.982 -23.812 1.00 38.56 375 LEU A CA 1
ATOM 3001 C C . LEU A 1 375 ? 19.475 0.471 -23.635 1.00 38.56 375 LEU A C 1
ATOM 3003 O O . LEU A 1 375 ? 19.195 1.164 -24.617 1.00 38.56 375 LEU A O 1
ATOM 3007 N N . LEU A 1 376 ? 19.374 0.945 -22.391 1.00 40.34 376 LEU A N 1
ATOM 3008 C CA . LEU A 1 376 ? 18.988 2.325 -22.076 1.00 40.34 376 LEU A CA 1
ATOM 3009 C C . LEU A 1 376 ? 20.149 3.066 -21.415 1.00 40.34 376 LEU A C 1
ATOM 3011 O O . LEU A 1 376 ? 20.523 2.754 -20.289 1.00 40.34 376 LEU A O 1
ATOM 3015 N N . ALA A 1 377 ? 20.690 4.074 -22.100 1.00 34.53 377 ALA A N 1
ATOM 3016 C CA . ALA A 1 377 ? 21.647 5.004 -21.507 1.00 34.53 377 ALA A CA 1
ATOM 3017 C C . ALA A 1 377 ? 20.934 5.971 -20.552 1.00 34.53 377 ALA A C 1
ATOM 3019 O O . ALA A 1 377 ? 19.920 6.572 -20.918 1.00 34.53 377 ALA A O 1
ATOM 3020 N N . MET A 1 378 ? 21.461 6.111 -19.336 1.00 32.19 378 MET A N 1
ATOM 3021 C CA . MET A 1 378 ? 20.987 7.069 -18.338 1.00 32.19 378 MET A CA 1
ATOM 3022 C C . MET A 1 378 ? 21.974 8.240 -18.251 1.00 32.19 378 MET A C 1
ATOM 3024 O O . MET A 1 378 ? 23.186 8.021 -18.237 1.00 32.19 378 MET A O 1
ATOM 3028 N N . ASN A 1 379 ? 21.447 9.471 -18.234 1.00 34.34 379 ASN A N 1
ATOM 3029 C CA . ASN A 1 379 ? 22.237 10.693 -18.024 1.00 34.34 379 ASN A CA 1
ATOM 3030 C C . ASN A 1 379 ? 22.728 10.808 -16.582 1.00 34.34 379 ASN A C 1
ATOM 3032 O O . ASN A 1 379 ? 21.929 10.498 -15.667 1.00 34.34 379 ASN A O 1
#